Protein AF-A0A8I1S523-F1 (afdb_monomer_lite)

Structure (mmCIF, N/CA/C/O backbone):
data_AF-A0A8I1S523-F1
#
_entry.id   AF-A0A8I1S523-F1
#
loop_
_atom_site.group_PDB
_atom_site.id
_atom_site.type_symbol
_atom_site.label_atom_id
_atom_site.label_alt_id
_atom_site.label_comp_id
_atom_site.label_asym_id
_atom_site.label_entity_id
_atom_site.label_seq_id
_atom_site.pdbx_PDB_ins_code
_atom_site.Cartn_x
_atom_site.Cartn_y
_atom_site.Cartn_z
_atom_site.occupancy
_atom_site.B_iso_or_equiv
_atom_site.auth_seq_id
_atom_site.auth_comp_id
_atom_site.auth_asym_id
_atom_site.auth_atom_id
_atom_site.pdbx_PDB_model_num
ATOM 1 N N . MET A 1 1 ? -16.098 -56.657 -6.658 1.00 33.53 1 MET A N 1
ATOM 2 C CA . MET A 1 1 ? -16.480 -57.517 -7.799 1.00 33.53 1 MET A CA 1
ATOM 3 C C . MET A 1 1 ? -16.287 -56.641 -9.030 1.00 33.53 1 MET A C 1
ATOM 5 O O . MET A 1 1 ? -16.878 -55.574 -9.037 1.00 33.53 1 MET A O 1
ATOM 9 N N . ARG A 1 2 ? -15.252 -56.844 -9.864 1.00 24.36 2 ARG A N 1
ATOM 10 C CA . ARG A 1 2 ? -15.163 -57.887 -10.918 1.00 24.36 2 ARG A CA 1
ATOM 11 C C . ARG A 1 2 ? -16.427 -57.864 -11.792 1.00 24.36 2 ARG A C 1
ATOM 13 O O . ARG A 1 2 ? -17.504 -57.952 -11.222 1.00 24.36 2 ARG A O 1
ATOM 20 N N . ASP A 1 3 ? -16.409 -57.817 -13.113 1.00 24.70 3 ASP A N 1
ATOM 21 C CA . ASP A 1 3 ? -15.352 -57.826 -14.122 1.00 24.70 3 ASP A CA 1
ATOM 22 C C . ASP A 1 3 ? -16.044 -57.612 -15.490 1.00 24.70 3 ASP A C 1
ATOM 24 O O . ASP A 1 3 ? -17.231 -57.903 -15.626 1.00 24.70 3 ASP A O 1
ATOM 28 N N . GLU A 1 4 ? -15.247 -57.200 -16.475 1.00 25.44 4 GLU A N 1
ATOM 29 C CA . GLU A 1 4 ? -15.225 -57.716 -17.857 1.00 25.44 4 GLU A CA 1
ATOM 30 C C . GLU A 1 4 ? -16.136 -57.268 -19.032 1.00 25.44 4 GLU A C 1
ATOM 32 O O . GLU A 1 4 ? -17.361 -57.326 -19.017 1.00 25.44 4 GLU A O 1
ATOM 37 N N . HIS A 1 5 ? -15.380 -57.048 -20.132 1.00 27.41 5 HIS A N 1
ATOM 38 C CA . HIS A 1 5 ? -15.630 -57.187 -21.585 1.00 27.41 5 HIS A CA 1
ATOM 39 C C . HIS A 1 5 ? -16.092 -55.923 -22.339 1.00 27.41 5 HIS A C 1
ATOM 41 O O . HIS A 1 5 ? -17.220 -55.485 -22.178 1.00 27.41 5 HIS A O 1
ATOM 47 N N . ALA A 1 6 ? -15.290 -55.194 -23.136 1.00 27.53 6 ALA A N 1
ATOM 48 C CA . ALA A 1 6 ? -14.180 -55.443 -24.087 1.00 27.53 6 ALA A CA 1
ATOM 49 C C . ALA A 1 6 ? -14.579 -55.892 -25.515 1.00 27.53 6 ALA A C 1
ATOM 51 O O . ALA A 1 6 ? -15.323 -56.859 -25.662 1.00 27.53 6 ALA A O 1
ATOM 52 N N . ARG A 1 7 ? -13.889 -55.269 -26.508 1.00 27.50 7 ARG A N 1
ATOM 53 C CA . ARG A 1 7 ? -13.646 -55.618 -27.947 1.00 27.50 7 ARG A CA 1
ATOM 54 C C . ARG A 1 7 ? -14.545 -54.906 -28.980 1.00 27.50 7 ARG A C 1
ATOM 56 O O . ARG A 1 7 ? -15.735 -54.794 -28.742 1.00 27.50 7 ARG A O 1
ATOM 63 N N . HIS A 1 8 ? -14.107 -54.414 -30.152 1.00 27.17 8 HIS A N 1
ATOM 64 C CA . HIS A 1 8 ? -12.883 -54.430 -31.005 1.00 27.17 8 HIS A CA 1
ATOM 65 C C . HIS A 1 8 ? -12.990 -53.223 -31.989 1.00 27.17 8 HIS A C 1
ATOM 67 O O . HIS A 1 8 ? -14.089 -52.699 -32.124 1.00 27.17 8 HIS A O 1
ATOM 73 N N . GLY A 1 9 ? -12.007 -52.717 -32.753 1.00 23.97 9 GLY A N 1
ATOM 74 C CA . GLY A 1 9 ? -10.611 -53.029 -33.130 1.00 23.97 9 GLY A CA 1
ATOM 75 C C . GLY A 1 9 ? -10.079 -51.810 -33.939 1.00 23.97 9 GLY A C 1
ATOM 76 O O . GLY A 1 9 ? -10.888 -51.019 -34.410 1.00 23.97 9 GLY A O 1
ATOM 77 N N . ASP A 1 10 ? -8.806 -51.413 -33.983 1.00 26.56 10 ASP A N 1
ATOM 78 C CA . ASP A 1 10 ? -7.502 -52.044 -34.273 1.00 26.56 10 ASP A CA 1
ATOM 79 C C . ASP A 1 10 ? -7.025 -51.848 -35.733 1.00 26.56 10 ASP A C 1
ATOM 81 O O . ASP A 1 10 ? -7.823 -51.908 -36.665 1.00 26.56 10 ASP A O 1
ATOM 85 N N . SER A 1 11 ? -5.692 -51.725 -35.880 1.00 25.77 11 SER A N 1
ATOM 86 C CA . SER A 1 11 ? -4.826 -51.712 -37.085 1.00 25.77 11 SER A CA 1
ATOM 87 C C . SER A 1 11 ? -4.446 -50.320 -37.653 1.00 25.77 11 SER A C 1
ATOM 89 O O . SER A 1 11 ? -5.309 -49.596 -38.123 1.00 25.77 11 SER A O 1
ATOM 91 N N . ARG A 1 12 ? -3.172 -49.880 -37.740 1.00 26.53 12 ARG A N 1
ATOM 92 C CA . ARG A 1 12 ? -1.885 -50.611 -37.828 1.00 26.53 12 ARG A CA 1
ATOM 93 C C . ARG A 1 12 ? -0.682 -49.840 -37.252 1.00 26.53 12 ARG A C 1
ATOM 95 O O . ARG A 1 12 ? -0.505 -48.653 -37.501 1.00 26.53 12 ARG A O 1
ATOM 102 N N . ARG A 1 13 ? 0.185 -50.613 -36.588 1.00 27.06 13 ARG A N 1
ATOM 103 C CA . ARG A 1 13 ? 1.587 -50.376 -36.193 1.00 27.06 13 ARG A CA 1
ATOM 104 C C . ARG A 1 13 ? 2.537 -51.051 -37.196 1.00 27.06 13 ARG A C 1
ATOM 106 O O . ARG A 1 13 ? 2.191 -52.109 -37.714 1.00 27.06 13 ARG A O 1
ATOM 113 N N . ALA A 1 14 ? 3.762 -50.538 -37.314 1.00 26.78 14 ALA A N 1
ATOM 114 C CA . ALA A 1 14 ? 5.020 -51.294 -37.472 1.00 26.78 14 ALA A CA 1
ATOM 115 C C . ALA A 1 14 ? 6.183 -50.304 -37.236 1.00 26.78 14 ALA A C 1
ATOM 117 O O . ALA A 1 14 ? 6.111 -49.197 -37.748 1.00 26.78 14 ALA A O 1
ATOM 118 N N . GLY A 1 15 ? 7.255 -50.554 -36.483 1.00 23.33 15 GLY A N 1
ATOM 119 C CA . GLY A 1 15 ? 7.693 -51.683 -35.665 1.00 23.33 15 GLY A CA 1
ATOM 120 C C . GLY A 1 15 ? 8.972 -51.260 -34.911 1.00 23.33 15 GLY A C 1
ATOM 121 O O . GLY A 1 15 ? 9.754 -50.468 -35.426 1.00 23.33 15 GLY A O 1
ATOM 122 N N . LEU A 1 16 ? 9.150 -51.762 -33.686 1.00 27.48 16 LEU A N 1
ATOM 123 C CA . LEU A 1 16 ? 10.376 -51.668 -32.876 1.00 27.48 16 LEU A CA 1
ATOM 124 C C . LEU A 1 16 ? 11.101 -53.027 -32.894 1.00 27.48 16 LEU A C 1
ATOM 126 O O . LEU A 1 16 ? 10.457 -54.055 -33.120 1.00 27.48 16 LEU A O 1
ATOM 130 N N . PRO A 1 17 ? 12.385 -53.050 -32.516 1.00 28.94 17 PRO A N 1
ATOM 131 C CA . PRO A 1 17 ? 12.828 -53.879 -31.387 1.00 28.94 17 PRO A CA 1
ATOM 132 C C . PRO A 1 17 ? 13.585 -52.973 -30.386 1.00 28.94 17 PRO A C 1
ATOM 134 O O . PRO A 1 17 ? 14.296 -52.073 -30.802 1.00 28.94 17 PRO A O 1
ATOM 137 N N . GLY A 1 18 ? 13.433 -53.019 -29.061 1.00 26.42 18 GLY A N 1
ATOM 138 C CA . GLY A 1 18 ? 13.347 -54.154 -28.147 1.00 26.42 18 GLY A CA 1
ATOM 139 C C . GLY A 1 18 ? 14.647 -54.207 -27.323 1.00 26.42 18 GLY A C 1
ATOM 140 O O . GLY A 1 18 ? 15.614 -54.787 -27.802 1.00 26.42 18 GLY A O 1
ATOM 141 N N . GLY A 1 19 ? 14.676 -53.608 -26.120 1.00 24.31 19 GLY A N 1
ATOM 142 C CA . GLY A 1 19 ? 15.827 -53.660 -25.198 1.00 24.31 19 GLY A CA 1
ATOM 143 C C . GLY A 1 19 ? 15.635 -52.910 -23.863 1.00 24.31 19 GLY A C 1
ATOM 144 O O . GLY A 1 19 ? 15.727 -51.694 -23.838 1.00 24.31 19 GLY A O 1
ATOM 145 N N . ASP A 1 20 ? 15.331 -53.680 -22.809 1.00 26.20 20 ASP A N 1
ATOM 146 C CA . ASP A 1 20 ? 15.617 -53.565 -21.353 1.00 26.20 20 ASP A CA 1
ATOM 147 C C . ASP A 1 20 ? 15.604 -52.204 -20.584 1.00 26.20 20 ASP A C 1
ATOM 149 O O . ASP A 1 20 ? 16.419 -51.326 -20.866 1.00 26.20 20 ASP A O 1
ATOM 153 N N . PRO A 1 21 ? 14.784 -52.032 -19.515 1.00 33.03 21 PRO A N 1
ATOM 154 C CA . PRO A 1 21 ? 14.777 -50.844 -18.664 1.00 33.03 21 PRO A CA 1
ATOM 155 C C . PRO A 1 21 ? 15.590 -51.072 -17.379 1.00 33.03 21 PRO A C 1
ATOM 157 O O . PRO A 1 21 ? 15.011 -51.300 -16.320 1.00 33.03 21 PRO A O 1
ATOM 160 N N . SER A 1 22 ? 16.924 -51.034 -17.437 1.00 31.17 22 SER A N 1
ATOM 161 C CA . SER A 1 22 ? 17.786 -51.011 -16.236 1.00 31.17 22 SER A CA 1
ATOM 162 C C . SER A 1 22 ? 19.242 -50.684 -16.578 1.00 31.17 22 SER A C 1
ATOM 164 O O . SER A 1 22 ? 20.084 -51.576 -16.587 1.00 31.17 22 SER A O 1
ATOM 166 N N . ARG A 1 23 ? 19.536 -49.406 -16.844 1.00 32.28 23 ARG A N 1
ATOM 167 C CA . ARG A 1 23 ? 20.832 -48.713 -16.656 1.00 32.28 23 ARG A CA 1
ATOM 168 C C . ARG A 1 23 ? 20.860 -47.498 -17.570 1.00 32.28 23 ARG A C 1
ATOM 170 O O . ARG A 1 23 ? 20.794 -47.665 -18.774 1.00 32.28 23 ARG A O 1
ATOM 177 N N . GLU A 1 24 ? 20.974 -46.317 -16.978 1.00 27.73 24 GLU A N 1
ATOM 178 C CA . GLU A 1 24 ? 21.971 -45.290 -17.310 1.00 27.73 24 GLU A CA 1
ATOM 179 C C . GLU A 1 24 ? 21.554 -44.000 -16.604 1.00 27.73 24 GLU A C 1
ATOM 181 O O . GLU A 1 24 ? 20.544 -43.376 -16.920 1.00 27.73 24 GLU A O 1
ATOM 186 N N . GLY A 1 25 ? 22.313 -43.646 -15.564 1.00 28.66 25 GLY A N 1
ATOM 187 C CA . GLY A 1 25 ? 22.316 -42.280 -15.071 1.00 28.66 25 GLY A CA 1
ATOM 188 C C . GLY A 1 25 ? 22.833 -41.396 -16.195 1.00 28.66 25 GLY A C 1
ATOM 189 O O . GLY A 1 25 ? 23.903 -41.665 -16.737 1.00 28.66 25 GLY A O 1
ATOM 190 N N . LEU A 1 26 ? 22.052 -40.382 -16.558 1.00 28.20 26 LEU A N 1
ATOM 191 C CA . LEU A 1 26 ? 22.481 -39.364 -17.504 1.00 28.20 26 LEU A CA 1
ATOM 192 C C . LEU A 1 26 ? 23.732 -38.680 -16.931 1.00 28.20 26 LEU A C 1
ATOM 194 O O . LEU A 1 26 ? 23.694 -38.233 -15.777 1.00 28.20 26 LEU A O 1
ATOM 198 N N . PRO A 1 27 ? 24.850 -38.641 -17.671 1.00 29.77 27 PRO A N 1
ATOM 199 C CA . PRO A 1 27 ? 26.034 -37.957 -17.205 1.00 29.77 27 PRO A CA 1
ATOM 200 C C . PRO A 1 27 ? 25.755 -36.456 -17.168 1.00 29.77 27 PRO A C 1
ATOM 202 O O . PRO A 1 27 ? 25.164 -35.875 -18.076 1.00 29.77 27 PRO A O 1
ATOM 205 N N . ASN A 1 28 ? 26.200 -35.844 -16.078 1.00 34.12 28 ASN A N 1
ATOM 206 C CA . ASN A 1 28 ? 26.386 -34.412 -15.937 1.00 34.12 28 ASN A CA 1
ATOM 207 C C . ASN A 1 28 ? 27.515 -34.010 -16.910 1.00 34.12 28 ASN A C 1
ATOM 209 O O . ASN A 1 28 ? 28.673 -33.898 -16.510 1.00 34.12 28 ASN A O 1
ATOM 213 N N . GLU A 1 29 ? 27.215 -33.936 -18.209 1.00 28.98 29 GLU A N 1
ATOM 214 C CA . GLU A 1 29 ? 28.166 -33.494 -19.227 1.00 28.98 29 GLU A CA 1
ATOM 215 C C . GLU A 1 29 ? 28.292 -31.975 -19.152 1.00 28.98 29 GLU A C 1
ATOM 217 O O . GLU A 1 29 ? 27.567 -31.211 -19.784 1.00 28.98 29 GLU A O 1
ATOM 222 N N . VAL A 1 30 ? 29.262 -31.542 -18.350 1.00 33.62 30 VAL A N 1
ATOM 223 C CA . VAL A 1 30 ? 30.008 -30.321 -18.640 1.00 33.62 30 VAL A CA 1
ATOM 224 C C . VAL A 1 30 ? 30.645 -30.545 -20.011 1.00 33.62 30 VAL A C 1
ATOM 226 O O . VAL A 1 30 ? 31.591 -31.326 -20.129 1.00 33.62 30 VAL A O 1
ATOM 229 N N . LEU A 1 31 ? 30.076 -29.933 -21.052 1.00 31.92 31 LEU A N 1
ATOM 230 C CA . LEU A 1 31 ? 30.661 -29.961 -22.391 1.00 31.92 31 LEU A CA 1
ATOM 231 C C . LEU A 1 31 ? 32.095 -29.399 -22.319 1.00 31.92 31 LEU A C 1
ATOM 233 O O . LEU A 1 31 ? 32.321 -28.422 -21.598 1.00 31.92 31 LEU A O 1
ATOM 237 N N . PRO A 1 32 ? 33.079 -30.008 -23.007 1.00 29.28 32 PRO A N 1
ATOM 238 C CA . PRO A 1 32 ? 34.458 -29.543 -22.948 1.00 29.28 32 PRO A CA 1
ATOM 239 C C . PRO A 1 32 ? 34.577 -28.133 -23.538 1.00 29.28 32 PRO A C 1
ATOM 241 O O . PRO A 1 32 ? 33.887 -27.801 -24.499 1.00 29.28 32 PRO A O 1
ATOM 244 N N . ASN A 1 33 ? 35.498 -27.331 -22.994 1.00 39.09 33 ASN A N 1
ATOM 245 C CA . ASN A 1 33 ? 36.015 -26.133 -23.659 1.00 39.09 33 ASN A CA 1
ATOM 246 C C . ASN A 1 33 ? 36.677 -26.558 -24.980 1.00 39.09 33 ASN A C 1
ATOM 248 O O . ASN A 1 33 ? 37.846 -26.942 -24.993 1.00 39.09 33 ASN A O 1
ATOM 252 N N . GLU A 1 34 ? 35.925 -26.531 -26.075 1.00 43.00 34 GLU A N 1
ATOM 253 C CA . GLU A 1 34 ? 36.491 -26.533 -27.418 1.00 43.00 34 GLU A CA 1
ATOM 254 C C . GLU A 1 34 ? 36.761 -25.078 -27.815 1.00 43.00 34 GLU A C 1
ATOM 256 O O . GLU A 1 34 ? 35.860 -24.238 -27.763 1.00 43.00 34 GLU A O 1
ATOM 261 N N . ASP A 1 35 ? 38.012 -24.783 -28.179 1.00 45.78 35 ASP A N 1
ATOM 262 C CA . ASP A 1 35 ? 38.421 -23.523 -28.805 1.00 45.78 35 ASP A CA 1
ATOM 263 C C . ASP A 1 35 ? 37.742 -23.415 -30.180 1.00 45.78 35 ASP A C 1
ATOM 265 O O . ASP A 1 35 ? 38.308 -23.765 -31.219 1.00 45.78 35 ASP A O 1
ATOM 269 N N . LEU A 1 36 ? 36.481 -22.987 -30.176 1.00 49.88 36 LEU A N 1
ATOM 270 C CA . LEU A 1 36 ? 35.718 -22.689 -31.379 1.00 49.88 36 LEU A CA 1
ATOM 271 C C . LEU A 1 36 ? 36.289 -21.415 -32.035 1.00 49.88 36 LEU A C 1
ATOM 273 O O . LEU A 1 36 ? 36.585 -20.445 -31.330 1.00 49.88 36 LEU A O 1
ATOM 277 N N . PRO A 1 37 ? 36.445 -21.369 -33.372 1.00 57.19 37 PRO A N 1
ATOM 278 C CA . PRO A 1 37 ? 36.766 -20.136 -34.089 1.00 57.19 37 PRO A CA 1
ATOM 279 C C . PRO A 1 37 ? 35.791 -19.006 -33.716 1.00 57.19 37 PRO A C 1
ATOM 281 O O . PRO A 1 37 ? 34.621 -19.265 -33.449 1.00 57.19 37 PRO A O 1
ATOM 284 N N . GLY A 1 38 ? 36.230 -17.741 -33.751 1.00 59.00 38 GLY A N 1
ATOM 285 C CA . GLY A 1 38 ? 35.439 -16.600 -33.249 1.00 59.00 38 GLY A CA 1
ATOM 286 C C . GLY A 1 38 ? 34.010 -16.466 -33.812 1.00 59.00 38 GLY A C 1
ATOM 287 O O . GLY A 1 38 ? 33.121 -16.024 -33.093 1.00 59.00 38 GLY A O 1
ATOM 288 N N . GLN A 1 39 ? 33.756 -16.905 -35.052 1.00 61.78 39 GLN A N 1
ATOM 289 C CA . GLN A 1 39 ? 32.404 -16.932 -35.639 1.00 61.78 39 GLN A CA 1
ATOM 290 C C . GLN A 1 39 ? 31.517 -18.057 -35.077 1.00 61.78 39 GLN A C 1
ATOM 292 O O . GLN A 1 39 ? 30.326 -17.844 -34.861 1.00 61.78 39 GLN A O 1
ATOM 297 N N . ASP A 1 40 ? 32.093 -19.226 -34.786 1.00 71.94 40 ASP A N 1
ATOM 298 C CA . ASP A 1 40 ? 31.373 -20.353 -34.183 1.00 71.94 40 ASP A CA 1
ATOM 299 C C . ASP A 1 40 ? 31.078 -20.086 -32.697 1.00 71.94 40 ASP A C 1
ATOM 301 O O . ASP A 1 40 ? 30.041 -20.500 -32.180 1.00 71.94 40 ASP A O 1
ATOM 305 N N . LEU A 1 41 ? 31.956 -19.339 -32.014 1.00 75.75 41 LEU A N 1
ATOM 306 C CA . LEU A 1 41 ? 31.744 -18.910 -30.631 1.00 75.75 41 LEU A CA 1
ATOM 307 C C . LEU A 1 41 ? 30.622 -17.863 -30.512 1.00 75.75 41 LEU A C 1
ATOM 309 O O . LEU A 1 41 ? 29.814 -17.972 -29.591 1.00 75.75 41 LEU A O 1
ATOM 313 N N . ALA A 1 42 ? 30.541 -16.903 -31.443 1.00 80.00 42 ALA A N 1
ATOM 314 C CA . ALA A 1 42 ? 29.467 -15.904 -31.494 1.00 80.00 42 ALA A CA 1
ATOM 315 C C . ALA A 1 42 ? 28.096 -16.551 -31.734 1.00 80.00 42 ALA A C 1
ATOM 317 O O . ALA A 1 42 ? 27.201 -16.404 -30.907 1.00 80.00 42 ALA A O 1
ATOM 318 N N . ALA A 1 43 ? 27.971 -17.390 -32.767 1.00 85.31 43 ALA A N 1
ATOM 319 C CA . ALA A 1 43 ? 26.724 -18.104 -33.047 1.00 85.31 43 ALA A CA 1
ATOM 320 C C . ALA A 1 43 ? 26.275 -18.989 -31.870 1.00 85.31 43 ALA A C 1
ATOM 322 O O . ALA A 1 43 ? 25.085 -19.148 -31.599 1.00 85.31 43 ALA A O 1
ATOM 323 N N . ALA A 1 44 ? 27.232 -19.574 -31.147 1.00 83.88 44 ALA A N 1
ATOM 324 C CA . ALA A 1 44 ? 26.929 -20.391 -29.987 1.00 83.88 44 ALA A CA 1
ATOM 325 C C . ALA A 1 44 ? 26.628 -19.567 -28.717 1.00 83.88 44 ALA A C 1
ATOM 327 O O . ALA A 1 44 ? 26.008 -20.103 -27.798 1.00 83.88 44 ALA A O 1
ATOM 328 N N . ALA A 1 45 ? 27.056 -18.303 -28.642 1.00 87.06 45 ALA A N 1
ATOM 329 C CA . ALA A 1 45 ? 26.631 -17.354 -27.613 1.00 87.06 45 ALA A CA 1
ATOM 330 C C . ALA A 1 45 ? 25.184 -16.897 -27.865 1.00 87.06 45 ALA A C 1
ATOM 332 O O . ALA A 1 45 ? 24.366 -16.996 -26.949 1.00 87.06 45 ALA A O 1
ATOM 333 N N . ASP A 1 46 ? 24.855 -16.542 -29.112 1.00 87.81 46 ASP A N 1
ATOM 334 C CA . ASP A 1 46 ? 23.498 -16.172 -29.542 1.00 87.81 46 ASP A CA 1
ATOM 335 C C . ASP A 1 46 ? 22.507 -17.301 -29.240 1.00 87.81 46 ASP A C 1
ATOM 337 O O . ASP A 1 46 ? 21.516 -17.113 -28.536 1.00 87.81 46 ASP A O 1
ATOM 341 N N . ALA A 1 47 ? 22.836 -18.529 -29.657 1.00 89.19 47 ALA A N 1
ATOM 342 C CA . ALA A 1 47 ? 21.994 -19.694 -29.402 1.00 89.19 47 ALA A CA 1
ATOM 343 C C . ALA A 1 47 ? 21.782 -19.967 -27.901 1.00 89.19 47 ALA A C 1
ATOM 345 O O . ALA A 1 47 ? 20.718 -20.447 -27.502 1.00 89.19 47 ALA A O 1
ATOM 346 N N . ALA A 1 48 ? 22.780 -19.684 -27.056 1.00 89.31 48 ALA A N 1
ATOM 347 C CA . ALA A 1 48 ? 22.650 -19.832 -25.609 1.00 89.31 48 ALA A CA 1
ATOM 348 C C . ALA A 1 48 ? 21.739 -18.751 -25.004 1.00 89.31 48 ALA A C 1
ATOM 350 O O . ALA A 1 48 ? 20.922 -19.072 -24.137 1.00 89.31 48 ALA A O 1
ATOM 351 N N . ALA A 1 49 ? 21.847 -17.503 -25.473 1.00 89.31 49 ALA A N 1
ATOM 352 C CA . ALA A 1 49 ? 21.005 -16.390 -25.043 1.00 89.31 49 ALA A CA 1
ATOM 353 C C . ALA A 1 49 ? 19.539 -16.596 -25.455 1.00 89.31 49 ALA A C 1
ATOM 355 O O . ALA A 1 49 ? 18.653 -16.550 -24.598 1.00 89.31 49 ALA A O 1
ATOM 356 N N . ASP A 1 50 ? 19.293 -16.932 -26.723 1.00 90.88 50 ASP A N 1
ATOM 357 C CA . ASP A 1 50 ? 17.956 -17.224 -27.251 1.00 90.88 50 ASP A CA 1
ATOM 358 C C . ASP A 1 50 ? 17.307 -18.370 -26.479 1.00 90.88 50 ASP A C 1
ATOM 360 O O . ASP A 1 50 ? 16.166 -18.283 -26.018 1.00 90.88 50 ASP A O 1
ATOM 364 N N . ARG A 1 51 ? 18.070 -19.445 -26.250 1.00 93.06 51 ARG A N 1
ATOM 365 C CA . ARG A 1 51 ? 17.567 -20.592 -25.502 1.00 93.06 51 ARG A CA 1
ATOM 366 C C . ARG A 1 51 ? 17.245 -20.238 -24.053 1.00 93.06 51 ARG A C 1
ATOM 368 O O . ARG A 1 51 ? 16.273 -20.758 -23.505 1.00 93.06 51 ARG A O 1
ATOM 375 N N . ALA A 1 52 ? 18.051 -19.389 -23.422 1.00 92.31 52 ALA A N 1
ATOM 376 C CA . ALA A 1 52 ? 17.787 -18.916 -22.071 1.00 92.31 52 ALA A CA 1
ATOM 377 C C . ALA A 1 52 ? 16.494 -18.095 -22.005 1.00 92.31 52 ALA A C 1
ATOM 379 O O . ALA A 1 52 ? 15.690 -18.327 -21.101 1.00 92.31 52 ALA A O 1
ATOM 380 N N . ALA A 1 53 ? 16.261 -17.208 -22.976 1.00 90.50 53 ALA A N 1
ATOM 381 C CA . ALA A 1 53 ? 15.030 -16.428 -23.082 1.00 90.50 53 ALA A CA 1
ATOM 382 C C . ALA A 1 53 ? 13.798 -17.332 -23.271 1.00 90.50 53 ALA A C 1
ATOM 384 O O . ALA A 1 53 ? 12.846 -17.246 -22.499 1.00 90.50 53 ALA A O 1
ATOM 385 N N . GLU A 1 54 ? 13.854 -18.298 -24.195 1.00 92.88 54 GLU A N 1
ATOM 386 C CA . GLU A 1 54 ? 12.767 -19.270 -24.390 1.00 92.88 54 GLU A CA 1
ATOM 387 C C . GLU A 1 54 ? 12.461 -20.075 -23.119 1.00 92.88 54 GLU A C 1
ATOM 389 O O . GLU A 1 54 ? 11.303 -20.357 -22.801 1.00 92.88 54 GLU A O 1
ATOM 394 N N . LEU A 1 55 ? 13.503 -20.497 -22.393 1.00 92.38 55 LEU A N 1
ATOM 395 C CA . LEU A 1 55 ? 13.355 -21.241 -21.143 1.00 92.38 55 LEU A CA 1
ATOM 396 C C . LEU A 1 55 ? 12.758 -20.369 -20.034 1.00 92.38 55 LEU A C 1
ATOM 398 O O . LEU A 1 55 ? 11.987 -20.884 -19.217 1.00 92.38 55 LEU A O 1
ATOM 402 N N . ALA A 1 56 ? 13.092 -19.078 -20.007 1.00 88.75 56 ALA A N 1
ATOM 403 C CA . ALA A 1 56 ? 12.514 -18.112 -19.083 1.00 88.75 56 ALA A CA 1
ATOM 404 C C . ALA A 1 56 ? 11.006 -17.959 -19.328 1.00 88.75 56 ALA A C 1
ATOM 406 O O . ALA A 1 56 ? 10.229 -18.070 -18.377 1.00 88.75 56 ALA A O 1
ATOM 407 N N . ASP A 1 57 ? 10.592 -17.836 -20.592 1.00 89.50 57 ASP A N 1
ATOM 408 C CA . ASP A 1 57 ? 9.186 -17.682 -20.993 1.00 89.50 57 ASP A CA 1
ATOM 409 C C . ASP A 1 57 ? 8.309 -18.871 -20.576 1.00 89.50 57 ASP A C 1
ATOM 411 O O . ASP A 1 57 ? 7.146 -18.704 -20.205 1.00 89.50 57 ASP A O 1
ATOM 415 N N . VAL A 1 58 ? 8.864 -20.088 -20.581 1.00 92.69 58 VAL A N 1
ATOM 416 C CA . VAL A 1 58 ? 8.156 -21.300 -20.123 1.00 92.69 58 VAL A CA 1
ATOM 417 C C . VAL A 1 58 ? 8.341 -21.590 -18.625 1.00 92.69 58 VAL A C 1
ATOM 419 O O . VAL A 1 58 ? 7.955 -22.661 -18.153 1.00 92.69 58 VAL A O 1
ATOM 422 N N . GLY A 1 59 ? 8.934 -20.664 -17.864 1.00 88.19 59 GLY A N 1
ATOM 423 C CA . GLY A 1 59 ? 9.091 -20.757 -16.409 1.00 88.19 59 GLY A CA 1
ATOM 424 C C . GLY A 1 59 ? 10.174 -21.732 -15.933 1.00 88.19 59 GLY A C 1
ATOM 425 O O . GLY A 1 59 ? 10.183 -22.131 -14.768 1.00 88.19 59 GLY A O 1
ATOM 426 N N . ARG A 1 60 ? 11.107 -22.139 -16.802 1.00 92.88 60 ARG A N 1
ATOM 427 C CA . ARG A 1 60 ? 12.234 -23.028 -16.459 1.00 92.88 60 ARG A CA 1
ATOM 428 C C . ARG A 1 60 ? 13.432 -22.220 -15.955 1.00 92.88 60 ARG A C 1
ATOM 430 O O . ARG A 1 60 ? 14.531 -22.312 -16.498 1.00 92.88 60 ARG A O 1
ATOM 437 N N . THR A 1 61 ? 13.225 -21.453 -14.883 1.00 90.56 61 THR A N 1
ATOM 438 C CA . THR A 1 61 ? 14.164 -20.436 -14.370 1.00 90.56 61 THR A CA 1
ATOM 439 C C . THR A 1 61 ? 15.579 -20.962 -14.121 1.00 90.56 61 THR A C 1
ATOM 441 O O . THR A 1 61 ? 16.540 -20.286 -14.462 1.00 90.56 61 THR A O 1
ATOM 444 N N . ALA A 1 62 ? 15.740 -22.171 -13.573 1.00 91.50 62 ALA A N 1
ATOM 445 C CA . ALA A 1 62 ? 17.068 -22.725 -13.285 1.00 91.50 62 ALA A CA 1
ATOM 446 C C . ALA A 1 62 ? 17.884 -23.021 -14.558 1.00 91.50 62 ALA A C 1
ATOM 448 O O . ALA A 1 62 ? 19.088 -22.777 -14.599 1.00 91.50 62 ALA A O 1
ATOM 449 N N . GLU A 1 63 ? 17.229 -23.529 -15.603 1.00 93.56 63 GLU A N 1
ATOM 450 C CA . GLU A 1 63 ? 17.881 -23.842 -16.879 1.00 93.56 63 GLU A CA 1
ATOM 451 C C . GLU A 1 63 ? 18.108 -22.581 -17.709 1.00 93.56 63 GLU A C 1
ATOM 453 O O . GLU A 1 63 ? 19.170 -22.429 -18.307 1.00 93.56 63 GLU A O 1
ATOM 458 N N . ALA A 1 64 ? 17.149 -21.651 -17.679 1.00 95.44 64 ALA A N 1
ATOM 459 C CA . ALA A 1 64 ? 17.312 -20.320 -18.246 1.00 95.44 64 ALA A CA 1
ATOM 460 C C . ALA A 1 64 ? 18.521 -19.607 -17.627 1.00 95.44 64 ALA A C 1
ATOM 462 O O . ALA A 1 64 ? 19.370 -19.087 -18.344 1.00 95.44 64 ALA A O 1
ATOM 463 N N . LEU A 1 65 ? 18.654 -19.653 -16.297 1.00 95.38 65 LEU A N 1
ATOM 464 C CA . LEU A 1 65 ? 19.768 -19.042 -15.576 1.00 95.38 65 LEU A CA 1
ATOM 465 C C . LEU A 1 65 ? 21.120 -19.651 -15.971 1.00 95.38 65 LEU A C 1
ATOM 467 O O . LEU A 1 65 ? 22.091 -18.917 -16.156 1.00 95.38 65 LEU A O 1
ATOM 471 N N . ALA A 1 66 ? 21.190 -20.975 -16.131 1.00 94.25 66 ALA A N 1
ATOM 472 C CA . ALA A 1 66 ? 22.397 -21.643 -16.613 1.00 94.25 66 ALA A CA 1
ATOM 473 C C . ALA A 1 66 ? 22.754 -21.205 -18.045 1.00 94.25 66 ALA A C 1
ATOM 475 O O . ALA A 1 66 ? 23.908 -20.866 -18.306 1.00 94.25 66 ALA A O 1
ATOM 476 N N . GLY A 1 67 ? 21.764 -21.146 -18.943 1.00 94.69 67 GLY A N 1
ATOM 477 C CA . GLY A 1 67 ? 21.946 -20.678 -20.320 1.00 94.69 67 GLY A CA 1
ATOM 478 C C . GLY A 1 67 ? 22.415 -19.223 -20.397 1.00 94.69 67 GLY A C 1
ATOM 479 O O . GLY A 1 67 ? 23.399 -18.937 -21.071 1.00 94.69 67 GLY A O 1
ATOM 480 N N . ALA A 1 68 ? 21.785 -18.320 -19.640 1.00 96.06 68 ALA A N 1
ATOM 481 C CA . ALA A 1 68 ? 22.160 -16.907 -19.595 1.00 96.06 68 ALA A CA 1
ATOM 482 C C . ALA A 1 68 ? 23.566 -16.702 -19.010 1.00 96.06 68 ALA A C 1
ATOM 484 O O . ALA A 1 68 ? 24.334 -15.884 -19.510 1.00 96.06 68 ALA A O 1
ATOM 485 N N . THR A 1 69 ? 23.940 -17.481 -17.988 1.00 97.00 69 THR A N 1
ATOM 486 C CA . THR A 1 69 ? 25.299 -17.446 -17.419 1.00 97.00 69 THR A CA 1
ATOM 487 C C . THR A 1 69 ? 26.343 -17.856 -18.460 1.00 97.00 69 THR A C 1
ATOM 489 O O . THR A 1 69 ? 27.388 -17.214 -18.575 1.00 97.00 69 THR A O 1
ATOM 492 N N . GLU A 1 70 ? 26.062 -18.904 -19.238 1.00 95.38 70 GLU A N 1
ATOM 493 C CA . GLU A 1 70 ? 26.959 -19.364 -20.299 1.00 95.38 70 GLU A CA 1
ATOM 494 C C . GLU A 1 70 ? 27.039 -18.362 -21.458 1.00 95.38 70 GLU A C 1
ATOM 496 O O . GLU A 1 70 ? 28.136 -18.092 -21.947 1.00 95.38 70 GLU A O 1
ATOM 501 N N . ALA A 1 71 ? 25.917 -17.755 -21.853 1.00 95.00 71 ALA A N 1
ATOM 502 C CA . ALA A 1 71 ? 25.897 -16.694 -22.858 1.00 95.00 71 ALA A CA 1
ATOM 503 C C . ALA A 1 71 ? 26.768 -15.501 -22.429 1.00 95.00 71 ALA A C 1
ATOM 505 O O . ALA A 1 71 ? 27.664 -15.099 -23.168 1.00 95.00 71 ALA A O 1
ATOM 506 N N . VAL A 1 72 ? 26.592 -14.998 -21.198 1.00 97.12 72 VAL A N 1
ATOM 507 C CA . VAL A 1 72 ? 27.418 -13.909 -20.640 1.00 97.12 72 VAL A CA 1
ATOM 508 C C . VAL A 1 72 ? 28.899 -14.281 -20.629 1.00 97.12 72 VAL A C 1
ATOM 510 O O . VAL A 1 72 ? 29.742 -13.452 -20.971 1.00 97.12 72 VAL A O 1
ATOM 513 N N . ARG A 1 73 ? 29.245 -15.523 -20.268 1.00 95.94 73 ARG A N 1
ATOM 514 C CA . ARG A 1 73 ? 30.637 -15.990 -20.299 1.00 95.94 73 ARG A CA 1
ATOM 515 C C . ARG A 1 73 ? 31.217 -15.915 -21.716 1.00 95.94 73 ARG A C 1
ATOM 517 O O . ARG A 1 73 ? 32.291 -15.350 -21.890 1.00 95.94 73 ARG A O 1
ATOM 524 N N . ARG A 1 74 ? 30.500 -16.436 -22.716 1.00 93.12 74 ARG A N 1
ATOM 525 C CA . ARG A 1 74 ? 30.950 -16.449 -24.118 1.00 93.12 74 ARG A CA 1
ATOM 526 C C . ARG A 1 74 ? 31.052 -15.050 -24.712 1.00 93.12 74 ARG A C 1
ATOM 528 O O . ARG A 1 74 ? 32.065 -14.735 -25.328 1.00 93.12 74 ARG A O 1
ATOM 535 N N . TYR A 1 75 ? 30.061 -14.189 -24.483 1.00 93.75 75 TYR A N 1
ATOM 536 C CA . TYR A 1 75 ? 30.132 -12.800 -24.937 1.00 93.75 75 TYR A CA 1
ATOM 537 C C . TYR A 1 75 ? 31.247 -12.019 -24.250 1.00 93.75 75 TYR A C 1
ATOM 539 O O . TYR A 1 75 ? 31.855 -11.163 -24.880 1.00 93.75 75 TYR A O 1
ATOM 547 N N . ARG A 1 76 ? 31.578 -12.327 -22.990 1.00 94.12 76 ARG A N 1
ATOM 548 C CA . ARG A 1 76 ? 32.727 -11.716 -22.311 1.00 94.12 76 ARG A CA 1
ATOM 549 C C . ARG A 1 76 ? 34.052 -12.135 -22.952 1.00 94.12 76 ARG A C 1
ATOM 551 O O . ARG A 1 76 ? 34.914 -11.281 -23.150 1.00 94.12 76 ARG A O 1
ATOM 558 N N . ASP A 1 77 ? 34.194 -13.409 -23.315 1.00 91.12 77 ASP A N 1
ATOM 559 C CA . ASP A 1 77 ? 35.370 -13.903 -24.043 1.00 91.12 77 ASP A CA 1
ATOM 560 C C . ASP A 1 77 ? 35.494 -13.212 -25.419 1.00 91.12 77 ASP A C 1
ATOM 562 O O . ASP A 1 77 ? 36.568 -12.731 -25.786 1.00 91.12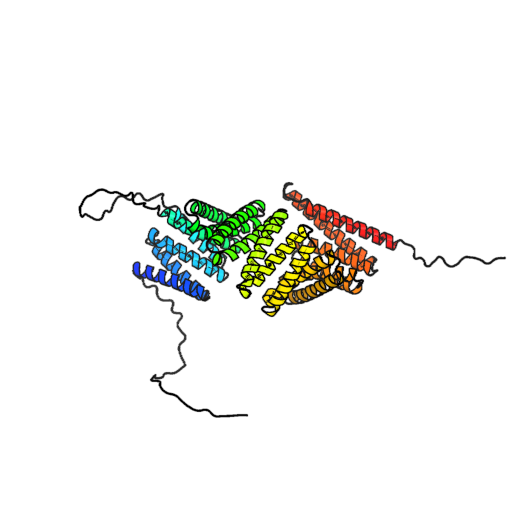 77 ASP A O 1
ATOM 566 N N . LEU A 1 78 ? 34.377 -13.074 -26.144 1.00 89.44 78 LEU A N 1
ATOM 567 C CA . LEU A 1 78 ? 34.308 -12.381 -27.437 1.00 89.44 78 LEU A CA 1
ATOM 568 C C . LEU A 1 78 ? 34.603 -10.878 -27.324 1.00 89.44 78 LEU A C 1
ATOM 570 O O . LEU A 1 78 ? 35.418 -10.356 -28.087 1.00 89.44 78 LEU A O 1
ATOM 574 N N . ALA A 1 79 ? 34.024 -10.185 -26.342 1.00 87.00 79 ALA A N 1
ATOM 575 C CA . ALA A 1 79 ? 34.263 -8.764 -26.089 1.00 87.00 79 ALA A CA 1
ATOM 576 C C . ALA A 1 79 ? 35.715 -8.476 -25.672 1.00 87.00 79 ALA A C 1
ATOM 578 O O . ALA A 1 79 ? 36.224 -7.384 -25.919 1.00 87.00 79 ALA A O 1
ATOM 579 N N . GLY A 1 80 ? 36.418 -9.460 -25.096 1.00 86.19 80 GLY A N 1
ATOM 580 C CA . GLY A 1 80 ? 37.861 -9.378 -24.865 1.00 86.19 80 GLY A CA 1
ATOM 581 C C . GLY A 1 80 ? 38.686 -9.319 -26.158 1.00 86.19 80 GLY A C 1
ATOM 582 O O . GLY A 1 80 ? 39.791 -8.776 -26.148 1.00 86.19 80 GLY A O 1
ATOM 583 N N . SER A 1 81 ? 38.154 -9.851 -27.265 1.00 84.25 81 SER A N 1
ATOM 584 C CA . SER A 1 81 ? 38.791 -9.824 -28.588 1.00 84.25 81 SER A CA 1
ATOM 585 C C . SER A 1 81 ? 38.366 -8.624 -29.441 1.00 84.25 81 SER A C 1
ATOM 587 O O . SER A 1 81 ? 39.224 -7.996 -30.061 1.00 84.25 81 SER A O 1
ATOM 589 N N . ASP A 1 82 ? 37.078 -8.268 -29.426 1.00 81.69 82 ASP A N 1
ATOM 590 C CA . ASP A 1 82 ? 36.535 -7.090 -30.106 1.00 81.69 82 ASP A CA 1
ATOM 591 C C . ASP A 1 82 ? 35.378 -6.479 -29.301 1.00 81.69 82 ASP A C 1
ATOM 593 O O . ASP A 1 82 ? 34.202 -6.818 -29.459 1.00 81.69 82 ASP A O 1
ATOM 597 N N . ALA A 1 83 ? 35.723 -5.560 -28.399 1.00 82.44 83 ALA A N 1
ATOM 598 C CA . ALA A 1 83 ? 34.756 -4.930 -27.508 1.00 82.44 83 ALA A CA 1
ATOM 599 C C . ALA A 1 83 ? 33.689 -4.121 -28.260 1.00 82.44 83 ALA A C 1
ATOM 601 O O . ALA A 1 83 ? 32.563 -4.028 -27.784 1.00 82.44 83 ALA A O 1
ATOM 602 N N . ARG A 1 84 ? 34.010 -3.540 -29.426 1.00 76.50 84 ARG A N 1
ATOM 603 C CA . ARG A 1 84 ? 33.050 -2.704 -30.168 1.00 76.50 84 ARG A CA 1
ATOM 604 C C . ARG A 1 84 ? 31.912 -3.531 -30.746 1.00 76.50 84 ARG A C 1
ATOM 606 O O . ARG A 1 84 ? 30.780 -3.062 -30.755 1.00 76.50 84 ARG A O 1
ATOM 613 N N . VAL A 1 85 ? 32.217 -4.742 -31.203 1.00 83.62 85 VAL A N 1
ATOM 614 C CA . VAL A 1 85 ? 31.232 -5.626 -31.831 1.00 83.62 85 VAL A CA 1
ATOM 615 C C . VAL A 1 85 ? 30.353 -6.310 -30.786 1.00 83.62 85 VAL A C 1
ATOM 617 O O . VAL A 1 85 ? 29.141 -6.322 -30.944 1.00 83.62 85 VAL A O 1
ATOM 620 N N . PHE A 1 86 ? 30.939 -6.833 -29.703 1.00 88.44 86 PHE A N 1
ATOM 621 C CA . PHE A 1 86 ? 30.224 -7.744 -28.794 1.00 88.44 86 PHE A CA 1
ATOM 622 C C . PHE A 1 86 ? 29.764 -7.123 -27.467 1.00 88.44 86 PHE A C 1
ATOM 624 O O . PHE A 1 86 ? 29.044 -7.771 -26.708 1.00 88.44 86 PHE A O 1
ATOM 631 N N . ALA A 1 87 ? 30.150 -5.881 -27.148 1.00 89.88 87 ALA A N 1
ATOM 632 C CA . ALA A 1 87 ? 29.653 -5.208 -25.943 1.00 89.88 87 ALA A CA 1
ATOM 633 C C . ALA A 1 87 ? 28.118 -5.042 -25.903 1.00 89.88 87 ALA A C 1
ATOM 635 O O . ALA A 1 87 ? 27.561 -5.220 -24.816 1.00 89.88 87 ALA A O 1
ATOM 636 N N . PRO A 1 88 ? 27.407 -4.747 -27.016 1.00 90.56 88 PRO A N 1
ATOM 637 C CA . PRO A 1 88 ? 25.943 -4.678 -27.011 1.00 90.56 88 PRO A CA 1
ATOM 638 C C . PRO A 1 88 ? 25.273 -6.004 -26.629 1.00 90.56 88 PRO A C 1
ATOM 640 O O . PRO A 1 88 ? 24.345 -6.022 -25.814 1.00 90.56 88 PRO A O 1
ATOM 643 N N . ASP A 1 89 ? 25.772 -7.115 -27.172 1.00 92.12 89 ASP A N 1
ATOM 644 C CA . ASP A 1 89 ? 25.230 -8.450 -26.908 1.00 92.12 89 ASP A CA 1
ATOM 645 C C . ASP A 1 89 ? 25.558 -8.905 -25.484 1.00 92.12 89 ASP A C 1
ATOM 647 O O . ASP A 1 89 ? 24.689 -9.410 -24.771 1.00 92.12 89 ASP A O 1
ATOM 651 N N . LEU A 1 90 ? 26.778 -8.620 -25.008 1.00 95.69 90 LEU A N 1
ATOM 652 C CA . LEU A 1 90 ? 27.160 -8.838 -23.613 1.00 95.69 90 LEU A CA 1
ATOM 653 C C . LEU A 1 90 ? 26.242 -8.069 -22.654 1.00 95.69 90 LEU A C 1
ATOM 655 O O . LEU A 1 90 ? 25.755 -8.639 -21.678 1.00 95.69 90 LEU A O 1
ATOM 659 N N . ALA A 1 91 ? 25.990 -6.786 -22.924 1.00 95.25 91 ALA A N 1
ATOM 660 C CA . ALA A 1 91 ? 25.134 -5.950 -22.088 1.00 95.25 91 ALA A CA 1
ATOM 661 C C . ALA A 1 91 ? 23.680 -6.454 -22.072 1.00 95.25 91 ALA A C 1
ATOM 663 O O . ALA A 1 91 ? 23.051 -6.498 -21.012 1.00 95.25 91 ALA A O 1
ATOM 664 N N . SER A 1 92 ? 23.168 -6.904 -23.220 1.00 94.19 92 SER A N 1
ATOM 665 C CA . SER A 1 92 ? 21.832 -7.504 -23.333 1.00 94.19 92 SER A CA 1
ATOM 666 C C . SER A 1 92 ? 21.734 -8.831 -22.569 1.00 94.19 92 SER A C 1
ATOM 668 O O . SER A 1 92 ? 20.795 -9.034 -21.794 1.00 94.19 92 SER A O 1
ATOM 670 N N . ALA A 1 93 ? 22.739 -9.703 -22.699 1.00 96.06 93 ALA A N 1
ATOM 671 C CA . ALA A 1 93 ? 22.816 -10.968 -21.971 1.00 96.06 93 ALA A CA 1
ATOM 672 C C . ALA A 1 93 ? 22.922 -10.762 -20.448 1.00 96.06 93 ALA A C 1
ATOM 674 O O . ALA A 1 93 ? 22.306 -11.501 -19.678 1.00 96.06 93 ALA A O 1
ATOM 675 N N . LEU A 1 94 ? 23.652 -9.734 -20.000 1.00 98.19 94 LEU A N 1
ATOM 676 C CA . LEU A 1 94 ? 23.729 -9.339 -18.590 1.00 98.19 94 LEU A CA 1
ATOM 677 C C . LEU A 1 94 ? 22.380 -8.848 -18.048 1.00 98.19 94 LEU A C 1
ATOM 679 O O . LEU A 1 94 ? 22.042 -9.162 -16.907 1.00 98.19 94 LEU A O 1
ATOM 683 N N . GLY A 1 95 ? 21.592 -8.130 -18.855 1.00 96.38 95 GLY A N 1
ATOM 684 C CA . GLY A 1 95 ? 20.227 -7.729 -18.500 1.00 96.38 95 GLY A CA 1
ATOM 685 C C . GLY A 1 95 ? 19.307 -8.932 -18.268 1.00 96.38 95 GLY A C 1
ATOM 686 O O . GLY A 1 95 ? 18.688 -9.038 -17.209 1.00 96.38 95 GLY A O 1
ATOM 687 N N . LEU A 1 96 ? 19.294 -9.890 -19.203 1.00 95.25 96 LEU A N 1
ATOM 688 C CA . LEU A 1 96 ? 18.544 -11.144 -19.049 1.00 95.25 96 LEU A CA 1
ATOM 689 C C . LEU A 1 96 ? 19.007 -11.936 -17.815 1.00 95.25 96 LEU A C 1
ATOM 691 O O . LEU A 1 96 ? 18.190 -12.453 -17.050 1.00 95.25 96 LEU A O 1
ATOM 695 N N . LEU A 1 97 ? 20.323 -12.016 -17.597 1.00 97.94 97 LEU A N 1
ATOM 696 C CA . LEU A 1 97 ? 20.896 -12.677 -16.428 1.00 97.94 97 LEU A CA 1
ATOM 697 C C . LEU A 1 97 ? 20.443 -12.008 -15.121 1.00 97.94 97 LEU A C 1
ATOM 699 O O . LEU A 1 97 ? 20.105 -12.715 -14.174 1.00 97.94 97 LEU A O 1
ATOM 703 N N . ALA A 1 98 ? 20.400 -10.674 -15.065 1.00 97.69 98 ALA A N 1
ATOM 704 C CA . ALA A 1 98 ? 19.939 -9.938 -13.890 1.00 97.69 98 ALA A CA 1
ATOM 705 C C . ALA A 1 98 ? 18.485 -10.282 -13.527 1.00 97.69 98 ALA A C 1
ATOM 707 O O . ALA A 1 98 ? 18.192 -10.572 -12.364 1.00 97.69 98 ALA A O 1
ATOM 708 N N . ASP A 1 99 ? 17.588 -10.327 -14.513 1.00 94.75 99 ASP A N 1
ATOM 709 C CA . ASP A 1 99 ? 16.180 -10.678 -14.291 1.00 94.75 99 ASP A CA 1
ATOM 710 C C . ASP A 1 99 ? 16.013 -12.126 -13.808 1.00 94.75 99 ASP A C 1
ATOM 712 O O . ASP A 1 99 ? 15.247 -12.399 -12.878 1.00 94.75 99 ASP A O 1
ATOM 716 N N . LEU A 1 100 ? 16.788 -13.058 -14.369 1.00 96.12 100 LEU A N 1
ATOM 717 C CA . LEU A 1 100 ? 16.783 -14.463 -13.955 1.00 96.12 100 LEU A CA 1
ATOM 718 C C . LEU A 1 100 ? 17.387 -14.680 -12.562 1.00 96.12 100 LEU A C 1
ATOM 720 O O . LEU A 1 100 ? 16.883 -15.504 -11.796 1.00 96.12 100 LEU A O 1
ATOM 724 N N . LEU A 1 101 ? 18.446 -13.945 -12.209 1.00 96.88 101 LEU A N 1
ATOM 725 C CA . LEU A 1 101 ? 19.039 -13.973 -10.871 1.00 96.88 101 LEU A CA 1
ATOM 726 C C . LEU A 1 101 ? 18.043 -13.476 -9.821 1.00 96.88 101 LEU A C 1
ATOM 728 O O . LEU A 1 101 ? 17.892 -14.122 -8.784 1.00 96.88 101 LEU A O 1
ATOM 732 N N . HIS A 1 102 ? 17.316 -12.394 -10.108 1.00 95.00 102 HIS A N 1
ATOM 733 C CA . HIS A 1 102 ? 16.244 -11.915 -9.238 1.00 95.00 102 HIS A CA 1
ATOM 734 C C . HIS A 1 102 ? 15.119 -12.945 -9.089 1.00 95.00 102 HIS A C 1
ATOM 736 O O . HIS A 1 102 ? 14.721 -13.268 -7.973 1.00 95.00 102 HIS A O 1
ATOM 742 N N . ALA A 1 103 ? 14.653 -13.536 -10.195 1.00 92.56 103 ALA A N 1
ATOM 743 C CA . ALA A 1 103 ? 13.639 -14.591 -10.151 1.00 92.56 103 ALA A CA 1
ATOM 744 C C . ALA A 1 103 ? 14.086 -15.815 -9.322 1.00 92.56 103 ALA A C 1
ATOM 746 O O . ALA A 1 103 ? 13.253 -16.529 -8.763 1.00 92.56 103 ALA A O 1
ATOM 747 N N . ALA A 1 104 ? 15.398 -16.047 -9.212 1.00 93.00 104 ALA A N 1
ATOM 748 C CA . ALA A 1 104 ? 16.004 -17.077 -8.370 1.00 93.00 104 ALA A CA 1
ATOM 749 C C . ALA A 1 104 ? 16.316 -16.620 -6.924 1.00 93.00 104 ALA A C 1
ATOM 751 O O . ALA A 1 104 ? 16.887 -17.399 -6.158 1.00 93.00 104 ALA A O 1
ATOM 752 N N . GLY A 1 105 ? 15.971 -15.384 -6.538 1.00 93.25 105 GLY A N 1
ATOM 753 C CA . GLY A 1 105 ? 16.222 -14.811 -5.209 1.00 93.25 105 GLY A CA 1
ATOM 754 C C . GLY A 1 105 ? 17.682 -14.421 -4.942 1.00 93.25 105 GLY A C 1
ATOM 755 O O . GLY A 1 105 ? 18.101 -14.341 -3.787 1.00 93.25 105 GLY A O 1
ATOM 756 N N . ARG A 1 106 ? 18.488 -14.224 -5.993 1.00 96.50 106 ARG A N 1
ATOM 757 C CA . ARG A 1 106 ? 19.914 -13.847 -5.927 1.00 96.50 106 ARG A CA 1
ATOM 758 C C . ARG A 1 106 ? 20.092 -12.348 -6.193 1.00 96.50 106 ARG A C 1
ATOM 760 O O . ARG A 1 106 ? 20.828 -11.948 -7.092 1.00 96.50 106 ARG A O 1
ATOM 767 N N . ASP A 1 107 ? 19.416 -11.515 -5.404 1.00 95.25 107 ASP A N 1
ATOM 768 C CA . ASP A 1 107 ? 19.239 -10.080 -5.690 1.00 95.25 107 ASP A CA 1
ATOM 769 C C . ASP A 1 107 ? 20.540 -9.264 -5.727 1.00 95.25 107 ASP A C 1
ATOM 771 O O . ASP A 1 107 ? 20.674 -8.349 -6.538 1.00 95.25 107 ASP A O 1
ATOM 775 N N . ALA A 1 108 ? 21.535 -9.613 -4.905 1.00 96.88 108 ALA A N 1
ATOM 776 C CA . ALA A 1 108 ? 22.843 -8.952 -4.932 1.00 96.88 108 ALA A CA 1
ATOM 777 C C . ALA A 1 108 ? 23.569 -9.167 -6.269 1.00 96.88 108 ALA A C 1
ATOM 779 O O . ALA A 1 108 ? 24.060 -8.218 -6.874 1.00 96.88 108 ALA A O 1
ATOM 780 N N . GLU A 1 109 ? 23.571 -10.404 -6.765 1.00 97.75 109 GLU A N 1
ATOM 781 C CA . GLU A 1 109 ? 24.191 -10.745 -8.047 1.00 97.75 109 GLU A CA 1
ATOM 782 C C . GLU A 1 109 ? 23.395 -10.160 -9.216 1.00 97.75 109 GLU A C 1
ATOM 784 O O . GLU A 1 109 ? 23.976 -9.710 -10.202 1.00 97.75 109 GLU A O 1
ATOM 789 N N . ALA A 1 110 ? 22.065 -10.107 -9.086 1.00 97.81 110 ALA A N 1
ATOM 790 C CA . ALA A 1 110 ? 21.197 -9.442 -10.048 1.00 97.81 110 ALA A CA 1
ATOM 791 C C . ALA A 1 110 ? 21.532 -7.945 -10.173 1.00 97.81 110 ALA A C 1
ATOM 793 O O . ALA A 1 110 ? 21.633 -7.420 -11.281 1.00 97.81 110 ALA A O 1
ATOM 794 N N . ALA A 1 111 ? 21.751 -7.259 -9.046 1.00 97.75 111 ALA A N 1
ATOM 795 C CA . ALA A 1 111 ? 22.153 -5.856 -9.033 1.00 97.75 111 ALA A CA 1
ATOM 796 C C . ALA A 1 111 ? 23.544 -5.635 -9.649 1.00 97.75 111 ALA A C 1
ATOM 798 O O . ALA A 1 111 ? 23.756 -4.624 -10.321 1.00 97.75 111 ALA A O 1
ATOM 799 N N . ASP A 1 112 ? 24.479 -6.567 -9.458 1.00 98.00 112 ASP A N 1
ATOM 800 C CA . ASP A 1 112 ? 25.809 -6.500 -10.070 1.00 98.00 112 ASP A CA 1
ATOM 801 C C . ASP A 1 112 ? 25.751 -6.677 -11.592 1.00 98.00 112 ASP A C 1
ATOM 803 O O . ASP A 1 112 ? 26.308 -5.847 -12.315 1.00 98.00 112 ASP A O 1
ATOM 807 N N . ALA A 1 113 ? 25.008 -7.674 -12.083 1.00 98.06 113 ALA A N 1
ATOM 808 C CA . ALA A 1 113 ? 24.807 -7.895 -13.516 1.00 98.06 113 ALA A CA 1
ATOM 809 C C . ALA A 1 113 ? 24.106 -6.701 -14.193 1.00 98.06 113 ALA A C 1
ATOM 811 O O . ALA A 1 113 ? 24.570 -6.212 -15.225 1.00 98.06 113 ALA A O 1
ATOM 812 N N . ALA A 1 114 ? 23.045 -6.161 -13.579 1.00 98.06 114 ALA A N 1
ATOM 813 C CA . ALA A 1 114 ? 22.352 -4.978 -14.094 1.00 98.06 114 ALA A CA 1
ATOM 814 C C . ALA A 1 114 ? 23.254 -3.732 -14.116 1.00 98.06 114 ALA A C 1
ATOM 816 O O . ALA A 1 114 ? 23.147 -2.892 -15.013 1.00 98.06 114 ALA A O 1
ATOM 817 N N . ARG A 1 115 ? 24.169 -3.603 -13.144 1.00 98.31 115 ARG A N 1
ATOM 818 C CA . ARG A 1 115 ? 25.125 -2.490 -13.095 1.00 98.31 115 ARG A CA 1
ATOM 819 C C . ARG A 1 115 ? 26.145 -2.593 -14.220 1.00 98.31 115 ARG A C 1
ATOM 821 O O . ARG A 1 115 ? 26.420 -1.582 -14.859 1.00 98.31 115 ARG A O 1
ATOM 828 N N . GLU A 1 116 ? 26.678 -3.787 -14.462 1.00 97.88 116 GLU A N 1
ATOM 829 C CA . GLU A 1 116 ? 27.606 -4.048 -15.568 1.00 97.88 116 GLU A CA 1
ATOM 830 C C . GLU A 1 116 ? 26.941 -3.742 -16.920 1.00 97.88 116 GLU A C 1
ATOM 832 O O . GLU A 1 116 ? 27.503 -2.990 -17.715 1.00 97.88 116 GLU A O 1
ATOM 837 N N . ALA A 1 117 ? 25.701 -4.202 -17.132 1.00 97.75 117 ALA A N 1
ATOM 838 C CA . ALA A 1 117 ? 24.926 -3.888 -18.335 1.00 97.75 117 ALA A CA 1
ATOM 839 C C . ALA A 1 117 ? 24.751 -2.372 -18.544 1.00 97.75 117 ALA A C 1
ATOM 841 O O . ALA A 1 117 ? 25.011 -1.855 -19.631 1.00 97.75 117 ALA A O 1
ATOM 842 N N . ALA A 1 118 ? 24.355 -1.636 -17.499 1.00 96.88 118 ALA A N 1
ATOM 843 C CA . ALA A 1 118 ? 24.172 -0.187 -17.579 1.00 96.88 118 ALA A CA 1
ATOM 844 C C . ALA A 1 118 ? 25.486 0.566 -17.859 1.00 96.88 118 ALA A C 1
ATOM 846 O O . ALA A 1 118 ? 25.473 1.578 -18.556 1.00 96.88 118 ALA A O 1
ATOM 847 N N . VAL A 1 119 ? 26.624 0.088 -17.339 1.00 95.94 119 VAL A N 1
ATOM 848 C CA . VAL A 1 119 ? 27.947 0.663 -17.639 1.00 95.94 119 VAL A CA 1
ATOM 849 C C . VAL A 1 119 ? 28.312 0.450 -19.106 1.00 95.94 119 VAL A C 1
ATOM 851 O O . VAL A 1 119 ? 28.653 1.425 -19.771 1.00 95.94 119 VAL A O 1
ATOM 854 N N . LEU A 1 120 ? 28.163 -0.770 -19.629 1.00 94.19 120 LEU A N 1
ATOM 855 C CA . LEU A 1 120 ? 28.456 -1.076 -21.034 1.00 94.19 120 LEU A CA 1
ATOM 856 C C . LEU A 1 120 ? 27.592 -0.243 -21.986 1.00 94.19 120 LEU A C 1
ATOM 858 O O . LEU A 1 120 ? 28.116 0.403 -22.892 1.00 94.19 120 LEU A O 1
ATOM 862 N N . PHE A 1 121 ? 26.279 -0.167 -21.748 1.00 93.94 121 PHE A N 1
ATOM 863 C CA . PHE A 1 121 ? 25.410 0.683 -22.564 1.00 93.94 121 PHE A CA 1
ATOM 864 C C . PHE A 1 121 ? 25.735 2.172 -22.427 1.00 93.94 121 PHE A C 1
ATOM 866 O O . PHE A 1 121 ? 25.553 2.913 -23.390 1.00 93.94 121 PHE A O 1
ATOM 873 N N . ARG A 1 122 ? 26.246 2.631 -21.276 1.00 93.12 122 ARG A N 1
ATOM 874 C CA . ARG A 1 122 ? 26.678 4.026 -21.109 1.00 93.12 122 ARG A CA 1
ATOM 875 C C . ARG A 1 122 ? 27.926 4.323 -21.929 1.00 93.12 122 ARG A C 1
ATOM 877 O O . ARG A 1 122 ? 28.008 5.387 -22.534 1.00 93.12 122 ARG A O 1
ATOM 884 N N . GLU A 1 123 ? 28.882 3.403 -21.956 1.00 91.12 123 GLU A N 1
ATOM 885 C CA . GLU A 1 123 ? 30.084 3.527 -22.782 1.00 91.12 123 GLU A CA 1
ATOM 886 C C . GLU A 1 123 ? 29.723 3.544 -24.271 1.00 91.12 123 GLU A C 1
ATOM 888 O O . GLU A 1 123 ? 30.157 4.442 -24.994 1.00 91.12 123 GLU A O 1
ATOM 893 N N . LEU A 1 124 ? 28.847 2.634 -24.707 1.00 89.12 124 LEU A N 1
ATOM 894 C CA . LEU A 1 124 ? 28.328 2.588 -26.077 1.00 89.12 124 LEU A CA 1
ATOM 895 C C . LEU A 1 124 ? 27.568 3.872 -26.454 1.00 89.12 124 LEU A C 1
ATOM 897 O O . LEU A 1 124 ? 27.810 4.443 -27.513 1.00 89.12 124 LEU A O 1
ATOM 901 N N . ALA A 1 125 ? 26.721 4.385 -25.557 1.00 85.88 125 ALA A N 1
ATOM 902 C CA . ALA A 1 125 ? 25.970 5.631 -25.741 1.00 85.88 125 ALA A CA 1
ATOM 903 C C . ALA A 1 125 ? 26.789 6.914 -25.485 1.00 85.88 125 ALA A C 1
ATOM 905 O O . ALA A 1 125 ? 26.243 8.015 -25.566 1.00 85.88 125 ALA A O 1
ATOM 906 N N . GLY A 1 126 ? 28.076 6.805 -25.139 1.00 78.94 126 GLY A N 1
ATOM 907 C CA . GLY A 1 126 ? 28.996 7.934 -24.949 1.00 78.94 126 GLY A CA 1
ATOM 908 C C . GLY A 1 126 ? 30.174 7.947 -25.932 1.00 78.94 126 GLY A C 1
ATOM 909 O O . GLY A 1 126 ? 30.890 8.947 -26.026 1.00 78.94 126 GLY A O 1
ATOM 910 N N . SER A 1 127 ? 30.386 6.861 -26.680 1.00 60.97 127 SER A N 1
ATOM 911 C CA . SER A 1 127 ? 31.517 6.653 -27.591 1.00 60.97 127 SER A CA 1
ATOM 912 C C . SER A 1 127 ? 31.373 7.396 -28.935 1.00 60.97 127 SER A C 1
ATOM 914 O O . SER A 1 127 ? 31.600 6.824 -29.996 1.00 60.97 127 SER A O 1
ATOM 916 N N . ALA A 1 128 ? 31.110 8.705 -28.896 1.00 47.53 128 ALA A N 1
ATOM 917 C CA . ALA A 1 128 ? 31.361 9.623 -30.019 1.00 47.53 128 ALA A CA 1
ATOM 918 C C . ALA A 1 128 ? 32.732 10.330 -29.910 1.00 47.53 128 ALA A C 1
ATOM 920 O O . ALA A 1 128 ? 33.183 10.996 -30.839 1.00 47.53 128 ALA A O 1
ATOM 921 N N . ALA A 1 129 ? 33.432 10.215 -28.774 1.00 37.16 129 ALA A N 1
ATOM 922 C CA . ALA A 1 129 ? 34.625 11.025 -28.506 1.00 37.16 129 ALA A CA 1
ATOM 923 C C . ALA A 1 129 ? 35.936 10.497 -29.125 1.00 37.16 129 ALA A C 1
ATOM 925 O O . ALA A 1 129 ? 36.966 11.152 -28.973 1.00 37.16 129 ALA A O 1
ATOM 926 N N . ASN A 1 130 ? 35.945 9.334 -29.794 1.00 36.84 130 ASN A N 1
ATOM 927 C CA . ASN A 1 130 ? 37.197 8.745 -30.290 1.00 36.84 130 ASN A CA 1
ATOM 928 C C . ASN A 1 130 ? 37.036 7.880 -31.559 1.00 36.84 130 ASN A C 1
ATOM 930 O O . ASN A 1 130 ? 37.356 6.688 -31.569 1.00 36.84 130 ASN A O 1
ATOM 934 N N . SER A 1 131 ? 36.556 8.480 -32.652 1.00 35.72 131 SER A N 1
ATOM 935 C CA . SER A 1 131 ? 36.657 7.871 -33.986 1.00 35.72 131 SER A CA 1
ATOM 936 C C . SER A 1 131 ? 36.611 8.914 -35.108 1.00 35.72 131 SER A C 1
ATOM 938 O O . SER A 1 131 ? 35.611 9.092 -35.792 1.00 35.72 131 SER A O 1
ATOM 940 N N . VAL A 1 132 ? 37.738 9.599 -35.316 1.00 34.22 132 VAL A N 1
ATOM 941 C CA . VAL A 1 132 ? 38.146 9.991 -36.671 1.00 34.22 132 VAL A CA 1
ATOM 942 C C . VAL A 1 132 ? 38.671 8.718 -37.331 1.00 34.22 132 VAL A C 1
ATOM 944 O O . VAL A 1 132 ? 39.656 8.160 -36.851 1.00 34.22 132 VAL A O 1
ATOM 947 N N . ILE A 1 133 ? 38.057 8.267 -38.423 1.00 33.47 133 ILE A N 1
ATOM 948 C CA . ILE A 1 133 ? 38.656 7.255 -39.303 1.00 33.47 133 ILE A CA 1
ATOM 949 C C . ILE A 1 133 ? 39.349 7.978 -40.467 1.00 33.47 133 ILE A C 1
ATOM 951 O O . ILE A 1 133 ? 38.679 8.686 -41.218 1.00 33.47 133 ILE A O 1
ATOM 955 N N . PRO A 1 134 ? 40.658 7.781 -40.707 1.00 31.94 134 PRO A N 1
ATOM 956 C CA . PRO A 1 134 ? 41.219 7.873 -42.041 1.00 31.94 134 PRO A CA 1
ATOM 957 C C . PRO A 1 134 ? 41.365 6.469 -42.640 1.00 31.94 134 PRO A C 1
ATOM 959 O O . PRO A 1 134 ? 42.284 5.736 -42.293 1.00 31.94 134 PRO A O 1
ATOM 962 N N . GLY A 1 135 ? 40.492 6.171 -43.605 1.00 27.39 135 GLY A N 1
ATOM 963 C CA . GLY A 1 135 ? 40.792 5.331 -44.762 1.00 27.39 135 GLY A CA 1
ATOM 964 C C . GLY A 1 135 ? 40.701 3.816 -44.596 1.00 27.39 135 GLY A C 1
ATOM 965 O O . GLY A 1 135 ? 41.633 3.190 -44.118 1.00 27.39 135 GLY A O 1
ATOM 966 N N . GLU A 1 136 ? 39.673 3.235 -45.212 1.00 27.23 136 GLU A N 1
ATOM 967 C CA . GLU A 1 136 ? 39.863 2.234 -46.268 1.00 27.23 136 GLU A CA 1
ATOM 968 C C . GLU A 1 136 ? 38.656 2.284 -47.216 1.00 27.23 136 GLU A C 1
ATOM 970 O O . GLU A 1 136 ? 37.561 1.817 -46.919 1.00 27.23 136 GLU A O 1
ATOM 975 N N . ALA A 1 137 ? 38.850 2.941 -48.361 1.00 28.05 137 ALA A N 1
ATOM 976 C CA . ALA A 1 137 ? 37.902 2.914 -49.463 1.00 28.05 137 ALA A CA 1
ATOM 977 C C . ALA A 1 137 ? 38.046 1.585 -50.225 1.00 28.05 137 ALA A C 1
ATOM 979 O O . ALA A 1 137 ? 39.177 1.214 -50.558 1.00 28.05 137 ALA A O 1
ATOM 980 N N . PRO A 1 138 ? 36.952 0.905 -50.611 1.00 27.34 138 PRO A N 1
ATOM 981 C CA . PRO A 1 138 ? 37.032 -0.106 -51.646 1.00 27.34 138 PRO A CA 1
ATOM 982 C C . PRO A 1 138 ? 37.260 0.569 -53.005 1.00 27.34 138 PRO A C 1
ATOM 984 O O . PRO A 1 138 ? 36.598 1.528 -53.408 1.00 27.34 138 PRO A O 1
ATOM 987 N N . SER A 1 139 ? 38.247 0.052 -53.719 1.00 27.45 139 SER A N 1
ATOM 988 C CA . SER A 1 139 ? 38.651 0.467 -55.052 1.00 27.45 139 SER A CA 1
ATOM 989 C C . SER A 1 139 ? 37.535 0.301 -56.097 1.00 27.45 139 SER A C 1
ATOM 991 O O . SER A 1 139 ? 37.260 -0.808 -56.540 1.00 27.45 139 SER A O 1
ATOM 993 N N . ASN A 1 140 ? 37.001 1.446 -56.532 1.00 26.20 140 ASN A N 1
ATOM 994 C CA . ASN A 1 140 ? 36.863 1.898 -57.926 1.00 26.20 140 ASN A CA 1
ATOM 995 C C . ASN A 1 140 ? 35.988 1.079 -58.905 1.00 26.20 140 ASN A C 1
ATOM 997 O O . ASN A 1 140 ? 36.469 0.083 -59.432 1.00 26.20 140 ASN A O 1
ATOM 1001 N N . ILE A 1 141 ? 34.819 1.621 -59.300 1.00 27.06 141 ILE A N 1
ATOM 1002 C CA . ILE A 1 141 ? 34.420 1.804 -60.716 1.00 27.06 141 ILE A CA 1
ATOM 1003 C C . ILE A 1 141 ? 33.639 3.130 -60.856 1.00 27.06 141 ILE A C 1
ATOM 1005 O O . ILE A 1 141 ? 32.606 3.336 -60.229 1.00 27.06 141 ILE A O 1
ATOM 1009 N N . SER A 1 142 ? 34.185 4.008 -61.701 1.00 30.95 142 SER A N 1
ATOM 1010 C CA . SER A 1 142 ? 33.600 5.211 -62.313 1.00 30.95 142 SER A CA 1
ATOM 1011 C C . SER A 1 142 ? 32.202 4.985 -62.900 1.00 30.95 142 SER A C 1
ATOM 1013 O O . SER A 1 142 ? 32.036 4.071 -63.697 1.00 30.95 142 SER A O 1
ATOM 1015 N N . ASP A 1 143 ? 31.242 5.867 -62.608 1.00 28.39 143 ASP A N 1
ATOM 1016 C CA . ASP A 1 143 ? 30.662 6.754 -63.629 1.00 28.39 143 ASP A CA 1
ATOM 1017 C C . ASP A 1 143 ? 29.781 7.840 -62.995 1.00 28.39 143 ASP A C 1
ATOM 1019 O O . ASP A 1 143 ? 29.060 7.626 -62.024 1.00 28.39 143 ASP A O 1
ATOM 1023 N N . GLY A 1 144 ? 29.930 9.056 -63.520 1.00 33.09 144 GLY A N 1
ATOM 1024 C CA . GLY A 1 144 ? 29.401 10.280 -62.940 1.00 33.09 144 GLY A CA 1
ATOM 1025 C C . GLY A 1 144 ? 27.911 10.511 -63.168 1.00 33.09 144 GLY A C 1
ATOM 1026 O O . GLY A 1 144 ? 27.381 10.306 -64.254 1.00 33.09 144 GLY A O 1
ATOM 1027 N N . ASN A 1 145 ? 27.265 11.055 -62.144 1.00 31.36 145 ASN A N 1
ATOM 1028 C CA . ASN A 1 145 ? 26.559 12.333 -62.201 1.00 31.36 145 ASN A CA 1
ATOM 1029 C C . ASN A 1 145 ? 26.117 12.694 -60.783 1.00 31.36 145 ASN A C 1
ATOM 1031 O O . ASN A 1 145 ? 25.562 11.865 -60.069 1.00 31.36 145 ASN A O 1
ATOM 1035 N N . GLY A 1 146 ? 26.436 13.922 -60.381 1.00 41.81 146 GLY A N 1
ATOM 1036 C CA . GLY A 1 146 ? 26.221 14.423 -59.034 1.00 41.81 146 GLY A CA 1
ATOM 1037 C C . GLY A 1 146 ? 24.749 14.465 -58.651 1.00 41.81 146 GLY A C 1
ATOM 1038 O O . GLY A 1 146 ? 23.958 15.158 -59.284 1.00 41.81 146 GLY A O 1
ATOM 1039 N N . ASP A 1 147 ? 24.444 13.757 -57.574 1.00 31.41 147 ASP A N 1
ATOM 1040 C CA . ASP A 1 147 ? 23.438 14.127 -56.591 1.00 31.41 147 ASP A CA 1
ATOM 1041 C C . ASP A 1 147 ? 23.924 13.528 -55.264 1.00 31.41 147 ASP A C 1
ATOM 1043 O O . ASP A 1 147 ? 23.550 12.422 -54.880 1.00 31.41 147 ASP A O 1
ATOM 1047 N N . THR A 1 148 ? 24.888 14.196 -54.619 1.00 34.34 148 THR A N 1
ATOM 1048 C CA . THR A 1 148 ? 25.234 13.899 -53.226 1.00 34.34 148 THR A CA 1
ATOM 1049 C C . THR A 1 148 ? 24.060 14.376 -52.386 1.00 34.34 148 THR A C 1
ATOM 1051 O O . THR A 1 148 ? 24.028 15.520 -51.934 1.00 34.34 148 THR A O 1
ATOM 1054 N N . ARG A 1 149 ? 23.056 13.508 -52.247 1.00 37.25 149 ARG A N 1
ATOM 1055 C CA . ARG A 1 149 ? 22.219 13.525 -51.057 1.00 37.25 149 ARG A CA 1
ATOM 1056 C C . ARG A 1 149 ? 23.174 13.318 -49.890 1.00 37.25 149 ARG A C 1
ATOM 1058 O O . ARG A 1 149 ? 23.925 12.349 -49.888 1.00 37.25 149 ARG A O 1
ATOM 1065 N N . ASP A 1 150 ? 23.199 14.289 -48.989 1.00 35.09 150 ASP A N 1
ATOM 1066 C CA . ASP A 1 150 ? 23.781 14.136 -47.666 1.00 35.09 150 ASP A CA 1
ATOM 1067 C C . ASP A 1 150 ? 23.088 12.928 -47.018 1.00 35.09 150 ASP A C 1
ATOM 1069 O O . ASP A 1 150 ? 21.945 13.024 -46.570 1.00 35.09 150 ASP A O 1
ATOM 1073 N N . ASP A 1 151 ? 23.733 11.765 -47.089 1.00 38.00 151 ASP A N 1
ATOM 1074 C CA . ASP A 1 151 ? 23.311 10.573 -46.373 1.00 38.00 151 ASP A CA 1
ATOM 1075 C C . ASP A 1 151 ? 23.518 10.855 -44.878 1.00 38.00 151 ASP A C 1
ATOM 1077 O O . ASP A 1 151 ? 24.626 11.148 -44.425 1.00 38.00 151 ASP A O 1
ATOM 1081 N N . GLU A 1 152 ? 22.418 10.833 -44.124 1.00 43.97 152 GLU A N 1
ATOM 1082 C CA . GLU A 1 152 ? 22.390 10.879 -42.665 1.00 43.97 152 GLU A CA 1
ATOM 1083 C C . GLU A 1 152 ? 23.157 9.664 -42.108 1.00 43.97 152 GLU A C 1
ATOM 1085 O O . GLU A 1 152 ? 22.574 8.614 -41.837 1.00 43.97 152 GLU A O 1
ATOM 1090 N N . GLU A 1 153 ? 24.474 9.792 -41.920 1.00 41.88 153 GLU A N 1
ATOM 1091 C CA . GLU A 1 153 ? 25.223 8.989 -40.947 1.00 41.88 153 GLU A CA 1
ATOM 1092 C C . GLU A 1 153 ? 24.663 9.329 -39.557 1.00 41.88 153 GLU A C 1
ATOM 1094 O O . GLU A 1 153 ? 25.123 10.241 -38.868 1.00 41.88 153 GLU A O 1
ATOM 1099 N N . GLY A 1 154 ? 23.578 8.648 -39.182 1.00 48.75 154 GLY A N 1
ATOM 1100 C CA . GLY A 1 154 ? 23.002 8.723 -37.849 1.00 48.75 154 GLY A CA 1
ATOM 1101 C C . GLY A 1 154 ? 24.070 8.380 -36.820 1.00 48.75 154 GLY A C 1
ATOM 1102 O O . GLY A 1 154 ? 24.705 7.335 -36.912 1.00 48.75 154 GLY A O 1
ATOM 1103 N N . ASP A 1 155 ? 24.268 9.276 -35.855 1.00 60.28 155 ASP A N 1
ATOM 1104 C CA . ASP A 1 155 ? 25.162 9.096 -34.714 1.00 60.28 155 ASP A CA 1
ATOM 1105 C C . ASP A 1 155 ? 24.905 7.724 -34.057 1.00 60.28 155 ASP A C 1
ATOM 1107 O O . ASP A 1 155 ? 23.908 7.558 -33.351 1.00 60.28 155 ASP A O 1
ATOM 1111 N N . GLU A 1 156 ? 25.772 6.730 -34.309 1.00 59.59 156 GLU A N 1
ATOM 1112 C CA . GLU A 1 156 ? 25.670 5.356 -33.770 1.00 59.59 156 GLU A CA 1
ATOM 1113 C C . GLU A 1 156 ? 25.511 5.366 -32.239 1.00 59.59 156 GLU A C 1
ATOM 1115 O O . GLU A 1 156 ? 24.844 4.521 -31.646 1.00 59.59 156 GLU A O 1
ATOM 1120 N N . THR A 1 157 ? 26.044 6.403 -31.599 1.00 66.00 157 THR A N 1
ATOM 1121 C CA . THR A 1 157 ? 25.937 6.708 -30.174 1.00 66.00 157 THR A CA 1
ATOM 1122 C C . THR A 1 157 ? 24.485 6.919 -29.710 1.00 66.00 157 THR A C 1
ATOM 1124 O O . THR A 1 157 ? 24.115 6.558 -28.590 1.00 66.00 157 THR A O 1
ATOM 1127 N N . SER A 1 158 ? 23.622 7.469 -30.568 1.00 74.25 158 SER A N 1
ATOM 1128 C CA . SER A 1 158 ? 22.201 7.694 -30.280 1.00 74.25 158 SER A CA 1
ATOM 1129 C C . SER A 1 158 ? 21.404 6.383 -30.233 1.00 74.25 158 SER A C 1
ATOM 1131 O O . SER A 1 158 ? 20.450 6.274 -29.459 1.00 74.25 158 SER A O 1
ATOM 1133 N N . LEU A 1 159 ? 21.836 5.355 -30.979 1.00 83.94 159 LEU A N 1
ATOM 1134 C CA . LEU A 1 159 ? 21.172 4.045 -31.045 1.00 83.94 159 LEU A CA 1
ATOM 1135 C C . LEU A 1 159 ? 21.120 3.347 -29.679 1.00 83.94 159 LEU A C 1
ATOM 1137 O O . LEU A 1 159 ? 20.152 2.652 -29.376 1.00 83.94 159 LEU A O 1
ATOM 1141 N N . PHE A 1 160 ? 22.140 3.542 -28.839 1.00 89.19 160 PHE A N 1
ATOM 1142 C CA . PHE A 1 160 ? 22.266 2.853 -27.552 1.00 89.19 160 PHE A CA 1
ATOM 1143 C C . PHE A 1 160 ? 21.573 3.564 -26.386 1.00 89.19 160 PHE A C 1
ATOM 1145 O O . PHE A 1 160 ? 21.367 2.956 -25.335 1.00 89.19 160 PHE A O 1
ATOM 1152 N N . LYS A 1 161 ? 21.153 4.824 -26.552 1.00 90.31 161 LYS A N 1
ATOM 1153 C CA . LYS A 1 161 ? 20.472 5.588 -25.492 1.00 90.31 161 LYS A CA 1
ATOM 1154 C C . LYS A 1 161 ? 19.180 4.919 -24.980 1.00 90.31 161 LYS A C 1
ATOM 1156 O O . LYS A 1 161 ? 19.009 4.878 -23.760 1.00 90.31 161 LYS A O 1
ATOM 1161 N N . PRO A 1 162 ? 18.285 4.358 -25.823 1.00 91.12 162 PRO A N 1
ATOM 1162 C CA . PRO A 1 162 ? 17.116 3.619 -25.337 1.00 91.12 162 PRO A CA 1
ATOM 1163 C C . PRO A 1 162 ? 17.493 2.400 -24.481 1.00 91.12 162 PRO A C 1
ATOM 1165 O O . PRO A 1 162 ? 16.894 2.177 -23.428 1.00 91.12 162 PRO A O 1
ATOM 1168 N N . TYR A 1 163 ? 18.523 1.651 -24.887 1.00 92.12 163 TYR A N 1
ATOM 1169 C CA . TYR A 1 163 ? 19.015 0.481 -24.153 1.00 92.12 163 TYR A CA 1
ATOM 1170 C C . TYR A 1 163 ? 19.663 0.869 -22.822 1.00 92.12 163 TYR A C 1
ATOM 1172 O O . TYR A 1 163 ? 19.389 0.241 -21.801 1.00 92.12 163 TYR A O 1
ATOM 1180 N N . LEU A 1 164 ? 20.439 1.959 -22.799 1.00 95.00 164 LEU A N 1
ATOM 1181 C CA . LEU A 1 164 ? 20.961 2.544 -21.565 1.00 95.00 164 LEU A CA 1
ATOM 1182 C C . LEU A 1 164 ? 19.823 2.904 -20.604 1.00 95.00 164 LEU A C 1
ATOM 1184 O O . LEU A 1 164 ? 19.868 2.542 -19.431 1.00 95.00 164 LEU A O 1
ATOM 1188 N N . ALA A 1 165 ? 18.786 3.588 -21.090 1.00 94.75 165 ALA A N 1
ATOM 1189 C CA . ALA A 1 165 ? 17.659 3.991 -20.257 1.00 94.75 165 ALA A CA 1
ATOM 1190 C C . ALA A 1 165 ? 16.900 2.778 -19.683 1.00 94.75 165 ALA A C 1
ATOM 1192 O O . ALA A 1 165 ? 16.552 2.765 -18.499 1.00 94.75 165 ALA A O 1
ATOM 1193 N N . ALA A 1 166 ? 16.696 1.726 -20.484 1.00 93.94 166 ALA A N 1
ATOM 1194 C CA . ALA A 1 166 ? 16.113 0.465 -20.028 1.00 93.94 166 ALA A CA 1
ATOM 1195 C C . ALA A 1 166 ? 16.993 -0.246 -18.980 1.00 93.94 166 ALA A C 1
ATOM 1197 O O . ALA A 1 166 ? 16.482 -0.664 -17.938 1.00 93.94 166 ALA A O 1
ATOM 1198 N N . ALA A 1 167 ? 18.308 -0.320 -19.206 1.00 96.00 167 ALA A N 1
ATOM 1199 C CA . ALA A 1 167 ? 19.260 -0.929 -18.280 1.00 96.00 167 ALA A CA 1
ATOM 1200 C C . ALA A 1 167 ? 19.346 -0.166 -16.948 1.00 96.00 167 ALA A C 1
ATOM 1202 O O . ALA A 1 167 ? 19.344 -0.782 -15.885 1.00 96.00 167 ALA A O 1
ATOM 1203 N N . LEU A 1 168 ? 19.341 1.170 -16.977 1.00 97.50 168 LEU A N 1
ATOM 1204 C CA . LEU A 1 168 ? 19.299 2.011 -15.774 1.00 97.50 168 LEU A CA 1
ATOM 1205 C C . LEU A 1 168 ? 17.996 1.836 -14.990 1.00 97.50 168 LEU A C 1
ATOM 1207 O O . LEU A 1 168 ? 18.012 1.790 -13.759 1.00 97.50 168 LEU A O 1
ATOM 1211 N N . ASN A 1 169 ? 16.868 1.703 -15.689 1.00 95.25 169 ASN A N 1
ATOM 1212 C CA . ASN A 1 169 ? 15.588 1.406 -15.058 1.00 95.25 169 ASN A CA 1
ATOM 1213 C C . ASN A 1 169 ? 15.608 0.031 -14.371 1.00 95.25 169 ASN A C 1
ATOM 1215 O O . ASN A 1 169 ? 15.166 -0.077 -13.228 1.00 95.25 169 ASN A O 1
ATOM 1219 N N . ASN A 1 170 ? 16.157 -0.998 -15.026 1.00 95.19 170 ASN A N 1
ATOM 1220 C CA . ASN A 1 170 ? 16.335 -2.319 -14.419 1.00 95.19 170 ASN A CA 1
ATOM 1221 C C . ASN A 1 170 ? 17.261 -2.244 -13.194 1.00 95.19 170 ASN A C 1
ATOM 1223 O O . ASN A 1 170 ? 16.869 -2.653 -12.103 1.00 95.19 170 ASN A O 1
ATOM 1227 N N . LEU A 1 171 ? 18.429 -1.609 -13.333 1.00 97.69 171 LEU A N 1
ATOM 1228 C CA . LEU A 1 171 ? 19.377 -1.383 -12.243 1.00 97.69 171 LEU A CA 1
ATOM 1229 C C . LEU A 1 171 ? 18.720 -0.686 -11.046 1.00 97.69 171 LEU A C 1
ATOM 1231 O O . LEU A 1 171 ? 18.942 -1.092 -9.909 1.00 97.69 171 LEU A O 1
ATOM 1235 N N . SER A 1 172 ? 17.884 0.328 -11.280 1.00 96.88 172 SER A N 1
ATOM 1236 C CA . SER A 1 172 ? 17.141 1.007 -10.215 1.00 96.88 172 SER A CA 1
ATOM 1237 C C . SER A 1 172 ? 16.224 0.058 -9.438 1.00 96.88 172 SER A C 1
ATOM 1239 O O . SER A 1 172 ? 16.155 0.132 -8.211 1.00 96.88 172 SER A O 1
ATOM 1241 N N . VAL A 1 173 ? 15.535 -0.857 -10.126 1.00 95.19 173 VAL A N 1
ATOM 1242 C CA . VAL A 1 173 ? 14.709 -1.884 -9.474 1.00 95.19 173 VAL A CA 1
ATOM 1243 C C . VAL A 1 173 ? 15.587 -2.830 -8.652 1.00 95.19 173 VAL A C 1
ATOM 1245 O O . VAL A 1 173 ? 15.344 -2.989 -7.459 1.00 95.19 173 VAL A O 1
ATOM 1248 N N . ARG A 1 174 ? 16.665 -3.371 -9.236 1.00 96.56 174 ARG A N 1
ATOM 1249 C CA . ARG A 1 174 ? 17.566 -4.317 -8.552 1.00 96.56 174 ARG A CA 1
ATOM 1250 C C . ARG A 1 174 ? 18.260 -3.699 -7.329 1.00 96.56 174 ARG A C 1
ATOM 1252 O O . ARG A 1 174 ? 18.398 -4.355 -6.302 1.00 96.56 174 ARG A O 1
ATOM 1259 N N . LEU A 1 175 ? 18.690 -2.437 -7.418 1.00 95.69 175 LEU A N 1
ATOM 1260 C CA . LEU A 1 175 ? 19.324 -1.712 -6.308 1.00 95.69 175 LEU A CA 1
ATOM 1261 C C . LEU A 1 175 ? 18.372 -1.513 -5.129 1.00 95.69 175 LEU A C 1
ATOM 1263 O O . LEU A 1 175 ? 18.803 -1.587 -3.981 1.00 95.69 175 LEU A O 1
ATOM 1267 N N . HIS A 1 176 ? 17.094 -1.269 -5.400 1.00 93.69 176 HIS A N 1
ATOM 1268 C CA . HIS A 1 176 ? 16.096 -1.162 -4.345 1.00 93.69 176 HIS A CA 1
ATOM 1269 C C . HIS A 1 176 ? 15.823 -2.502 -3.664 1.00 93.69 176 HIS A C 1
ATOM 1271 O O . HIS A 1 176 ? 15.735 -2.544 -2.441 1.00 93.69 176 HIS A O 1
ATOM 1277 N N . ASP A 1 177 ? 15.758 -3.597 -4.423 1.00 92.38 177 ASP A N 1
ATOM 1278 C CA . ASP A 1 177 ? 15.499 -4.925 -3.854 1.00 92.38 177 ASP A CA 1
ATOM 1279 C C . ASP A 1 177 ? 16.582 -5.342 -2.837 1.00 92.38 177 ASP A C 1
ATOM 1281 O O . ASP A 1 177 ? 16.303 -6.069 -1.885 1.00 92.38 177 ASP A O 1
ATOM 1285 N N . ILE A 1 178 ? 17.805 -4.809 -2.969 1.00 95.00 178 ILE A N 1
ATOM 1286 C CA . ILE A 1 178 ? 18.901 -4.991 -1.998 1.00 95.00 178 ILE A CA 1
ATOM 1287 C C . ILE A 1 178 ? 18.999 -3.876 -0.935 1.00 95.00 178 ILE A C 1
ATOM 1289 O O . ILE A 1 178 ? 19.961 -3.841 -0.166 1.00 95.00 178 ILE A O 1
ATOM 1293 N N . GLY A 1 179 ? 18.038 -2.950 -0.889 1.00 92.06 179 GLY A N 1
ATOM 1294 C CA . GLY A 1 179 ? 17.964 -1.843 0.074 1.00 92.06 179 GLY A CA 1
ATOM 1295 C C . GLY A 1 179 ? 18.899 -0.661 -0.211 1.00 92.06 179 GLY A C 1
ATOM 1296 O O . GLY A 1 179 ? 19.186 0.135 0.684 1.00 92.06 179 GLY A O 1
ATOM 1297 N N . SER A 1 180 ? 19.417 -0.530 -1.436 1.00 92.94 180 SER A N 1
ATOM 1298 C CA . SER A 1 180 ? 20.291 0.573 -1.856 1.00 92.94 180 SER A CA 1
ATOM 1299 C C . SER A 1 180 ? 19.489 1.744 -2.446 1.00 92.94 180 SER A C 1
ATOM 1301 O O . SER A 1 180 ? 19.708 2.165 -3.583 1.00 92.94 180 SER A O 1
ATOM 1303 N N . ASP A 1 181 ? 18.551 2.290 -1.669 1.00 90.44 181 ASP A N 1
ATOM 1304 C CA . ASP A 1 181 ? 17.529 3.231 -2.164 1.00 90.44 181 ASP A CA 1
ATOM 1305 C C . ASP A 1 181 ? 18.100 4.529 -2.757 1.00 90.44 181 ASP A C 1
ATOM 1307 O O . ASP A 1 181 ? 17.583 5.043 -3.747 1.00 90.44 181 ASP A O 1
ATOM 1311 N N . ALA A 1 182 ? 19.204 5.049 -2.208 1.00 91.31 182 ALA A N 1
ATOM 1312 C CA . ALA A 1 182 ? 19.852 6.248 -2.746 1.00 91.31 182 ALA A CA 1
ATOM 1313 C C . ALA A 1 182 ? 20.417 6.009 -4.158 1.00 91.31 182 ALA A C 1
ATOM 1315 O O . ALA A 1 182 ? 20.164 6.792 -5.071 1.00 91.31 182 ALA A O 1
ATOM 1316 N N . ALA A 1 183 ? 21.121 4.891 -4.359 1.00 93.19 183 ALA A N 1
ATOM 1317 C CA . ALA A 1 183 ? 21.656 4.529 -5.668 1.00 93.19 183 ALA A CA 1
ATOM 1318 C C . ALA A 1 183 ? 20.532 4.149 -6.647 1.00 93.19 183 ALA A C 1
ATOM 1320 O O . ALA A 1 183 ? 20.605 4.465 -7.834 1.00 93.19 183 ALA A O 1
ATOM 1321 N N . ALA A 1 184 ? 19.472 3.504 -6.149 1.00 95.25 184 ALA A N 1
ATOM 1322 C CA . ALA A 1 184 ? 18.280 3.207 -6.932 1.00 95.25 184 ALA A CA 1
ATOM 1323 C C . ALA A 1 184 ? 17.607 4.490 -7.442 1.00 95.25 184 ALA A C 1
ATOM 1325 O O . ALA A 1 184 ? 1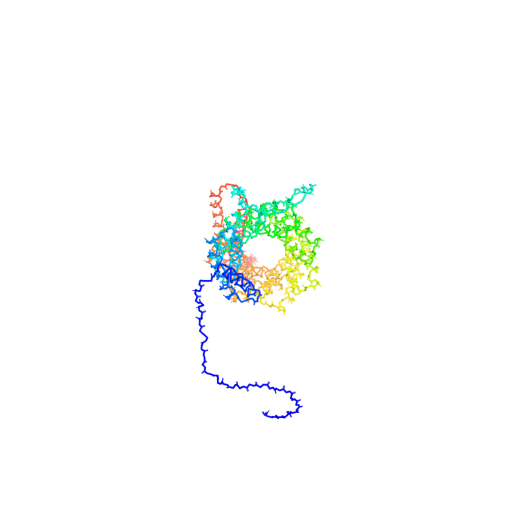7.221 4.554 -8.613 1.00 95.25 184 ALA A O 1
ATOM 1326 N N . LEU A 1 185 ? 17.491 5.517 -6.596 1.00 94.75 185 LEU A N 1
ATOM 1327 C CA . LEU A 1 185 ? 16.947 6.819 -6.971 1.00 94.75 185 LEU A CA 1
ATOM 1328 C C . LEU A 1 185 ? 17.795 7.504 -8.048 1.00 94.75 185 LEU A C 1
ATOM 1330 O O . LEU A 1 185 ? 17.236 7.998 -9.028 1.00 94.75 185 LEU A O 1
ATOM 1334 N N . ASP A 1 186 ? 19.121 7.502 -7.899 1.00 94.88 186 ASP A N 1
ATOM 1335 C CA . ASP A 1 186 ? 20.033 8.095 -8.884 1.00 94.88 186 ASP A CA 1
ATOM 1336 C C . ASP A 1 186 ? 19.906 7.409 -10.253 1.00 94.88 186 ASP A C 1
ATOM 1338 O O . ASP A 1 186 ? 19.716 8.086 -11.267 1.00 94.88 186 ASP A O 1
ATOM 1342 N N . ALA A 1 187 ? 19.888 6.070 -10.283 1.00 95.75 187 ALA A N 1
ATOM 1343 C CA . ALA A 1 187 ? 19.686 5.301 -11.514 1.00 95.75 187 ALA A CA 1
ATOM 1344 C C . ALA A 1 187 ? 18.316 5.583 -12.166 1.00 95.75 187 ALA A C 1
ATOM 1346 O O . ALA A 1 187 ? 18.229 5.754 -13.381 1.00 95.75 187 ALA A O 1
ATOM 1347 N N . SER A 1 188 ? 17.246 5.698 -11.367 1.00 96.19 188 SER A N 1
ATOM 1348 C CA . SER A 1 188 ? 15.908 6.068 -11.863 1.00 96.19 188 SER A CA 1
ATOM 1349 C C . SER A 1 188 ? 15.875 7.481 -12.456 1.00 96.19 188 SER A C 1
ATOM 1351 O O . SER A 1 188 ? 15.252 7.702 -13.497 1.00 96.19 188 SER A O 1
ATOM 1353 N N . ARG A 1 189 ? 16.544 8.453 -11.819 1.00 96.62 189 ARG A N 1
ATOM 1354 C CA . ARG A 1 189 ? 16.633 9.832 -12.328 1.00 96.62 189 ARG A CA 1
ATOM 1355 C C . ARG A 1 189 ? 17.375 9.891 -13.655 1.00 96.62 189 ARG A C 1
ATOM 1357 O O . ARG A 1 189 ? 16.913 10.573 -14.568 1.00 96.62 189 ARG A O 1
ATOM 1364 N N . GLU A 1 190 ? 18.483 9.165 -13.770 1.00 97.00 190 GLU A N 1
ATOM 1365 C CA . GLU A 1 190 ? 19.250 9.083 -15.012 1.00 97.00 190 GLU A CA 1
ATOM 1366 C C . GLU A 1 190 ? 18.430 8.422 -16.129 1.00 97.00 190 GLU A C 1
ATOM 1368 O O . GLU A 1 190 ? 18.317 8.997 -17.210 1.00 97.00 190 GLU A O 1
ATOM 1373 N N . ALA A 1 191 ? 17.767 7.291 -15.856 1.00 96.31 191 ALA A N 1
ATOM 1374 C CA . ALA A 1 191 ? 16.897 6.620 -16.826 1.00 96.31 191 ALA A CA 1
ATOM 1375 C C . ALA A 1 191 ? 15.821 7.567 -17.385 1.00 96.31 191 ALA A C 1
ATOM 1377 O O . ALA A 1 191 ? 15.646 7.682 -18.599 1.00 96.31 191 ALA A O 1
ATOM 1378 N N . VAL A 1 192 ? 15.124 8.297 -16.504 1.00 96.50 192 VAL A N 1
ATOM 1379 C CA . VAL A 1 192 ? 14.101 9.275 -16.904 1.00 96.50 192 VAL A CA 1
ATOM 1380 C C . VAL A 1 192 ? 14.704 10.441 -17.688 1.00 96.50 192 VAL A C 1
ATOM 1382 O O . VAL A 1 192 ? 14.078 10.914 -18.635 1.00 96.50 192 VAL A O 1
ATOM 1385 N N . ALA A 1 193 ? 15.899 10.918 -17.328 1.00 95.38 193 ALA A N 1
ATOM 1386 C CA . ALA A 1 193 ? 16.568 11.989 -18.062 1.00 95.38 193 ALA A CA 1
ATOM 1387 C C . ALA A 1 193 ? 16.877 11.572 -19.509 1.00 95.38 193 ALA A C 1
ATOM 1389 O O . ALA A 1 193 ? 16.522 12.305 -20.434 1.00 95.38 193 ALA A O 1
ATOM 1390 N N . VAL A 1 194 ? 17.435 10.372 -19.705 1.00 93.12 194 VAL A N 1
ATOM 1391 C CA . VAL A 1 194 ? 17.720 9.822 -21.041 1.00 93.12 194 VAL A CA 1
ATOM 1392 C C . VAL A 1 194 ? 16.424 9.621 -21.831 1.00 93.12 194 VAL A C 1
ATOM 1394 O O . VAL A 1 194 ? 16.319 10.061 -22.975 1.00 93.12 194 VAL A O 1
ATOM 1397 N N . TYR A 1 195 ? 15.387 9.041 -21.221 1.00 93.56 195 TYR A N 1
ATOM 1398 C CA . TYR A 1 195 ? 14.099 8.868 -21.896 1.00 93.56 195 TYR A CA 1
ATOM 1399 C C . TYR A 1 195 ? 13.421 10.192 -22.270 1.00 93.56 195 TYR A C 1
ATOM 1401 O O . TYR A 1 195 ? 12.795 10.268 -23.324 1.00 93.56 195 TYR A O 1
ATOM 1409 N N . ARG A 1 196 ? 13.538 11.246 -21.452 1.00 93.38 196 ARG A N 1
ATOM 1410 C CA . ARG A 1 196 ? 13.011 12.579 -21.795 1.00 93.38 196 ARG A CA 1
ATOM 1411 C C . ARG A 1 196 ? 13.749 13.196 -22.980 1.00 93.38 196 ARG A C 1
ATOM 1413 O O . ARG A 1 196 ? 13.106 13.814 -23.824 1.00 93.38 196 ARG A O 1
ATOM 1420 N N . GLU A 1 197 ? 15.068 13.023 -23.052 1.00 91.44 197 GLU A N 1
ATOM 1421 C CA . GLU A 1 197 ? 15.872 13.474 -24.192 1.00 91.44 197 GLU A CA 1
ATOM 1422 C C . GLU A 1 197 ? 15.445 12.772 -25.489 1.00 91.44 197 GLU A C 1
ATOM 1424 O O . GLU A 1 197 ? 15.249 13.425 -26.515 1.00 91.44 197 GLU A O 1
ATOM 1429 N N . LEU A 1 198 ? 15.240 11.454 -25.430 1.00 89.75 198 LEU A N 1
ATOM 1430 C CA . LEU A 1 198 ? 14.760 10.660 -26.561 1.00 89.75 198 LEU A CA 1
ATOM 1431 C C . LEU A 1 198 ? 13.332 11.050 -26.962 1.00 89.75 198 LEU A C 1
ATOM 1433 O O . LEU A 1 198 ? 13.047 11.254 -28.140 1.00 89.75 198 LEU A O 1
ATOM 1437 N N . ALA A 1 199 ? 12.444 11.236 -25.983 1.00 88.44 199 ALA A N 1
ATOM 1438 C CA . ALA A 1 199 ? 11.054 11.602 -26.228 1.00 88.44 199 ALA A CA 1
ATOM 1439 C C . ALA A 1 199 ? 10.903 13.008 -26.826 1.00 88.44 199 ALA A C 1
ATOM 1441 O O . ALA A 1 199 ? 9.896 13.286 -27.469 1.00 88.44 199 ALA A O 1
ATOM 1442 N N . ALA A 1 200 ? 11.878 13.902 -26.634 1.00 87.62 200 ALA A N 1
ATOM 1443 C CA . ALA A 1 200 ? 11.886 15.213 -27.280 1.00 87.62 200 ALA A CA 1
ATOM 1444 C C . ALA A 1 200 ? 12.139 15.127 -28.798 1.00 87.62 200 ALA A C 1
ATOM 1446 O O . ALA A 1 200 ? 11.738 16.033 -29.526 1.00 87.62 200 ALA A O 1
ATOM 1447 N N . GLN A 1 201 ? 12.785 14.052 -29.262 1.00 85.19 201 GLN A N 1
ATOM 1448 C CA . GLN A 1 201 ? 13.123 13.815 -30.668 1.00 85.19 201 GLN A CA 1
ATOM 1449 C C . GLN A 1 201 ? 12.071 12.928 -31.340 1.00 85.19 201 GLN A C 1
ATOM 1451 O O . GLN A 1 201 ? 11.476 13.325 -32.341 1.00 85.19 201 GLN A O 1
ATOM 1456 N N . SER A 1 202 ? 11.787 11.777 -30.724 1.00 82.44 202 SER A N 1
ATOM 1457 C CA . SER A 1 202 ? 10.868 10.757 -31.237 1.00 82.44 202 SER A CA 1
ATOM 1458 C C . SER A 1 202 ? 9.971 10.240 -30.106 1.00 82.44 202 SER A C 1
ATOM 1460 O O . SER A 1 202 ? 10.250 9.194 -29.518 1.00 82.44 202 SER A O 1
ATOM 1462 N N . PRO A 1 203 ? 8.891 10.966 -29.752 1.00 80.25 203 PRO A N 1
ATOM 1463 C CA . PRO A 1 203 ? 8.033 10.600 -28.629 1.00 80.25 203 PRO A CA 1
ATOM 1464 C C . PRO A 1 203 ? 7.450 9.188 -28.733 1.00 80.25 203 PRO A C 1
ATOM 1466 O O . PRO A 1 203 ? 7.395 8.483 -27.728 1.00 80.25 203 PRO A O 1
ATOM 1469 N N . ASP A 1 204 ? 6.990 8.777 -29.917 1.00 78.50 204 ASP A N 1
ATOM 1470 C CA . ASP A 1 204 ? 6.166 7.572 -30.065 1.00 78.50 204 ASP A CA 1
ATOM 1471 C C . ASP A 1 204 ? 6.952 6.273 -29.773 1.00 78.50 204 ASP A C 1
ATOM 1473 O O . ASP A 1 204 ? 6.380 5.347 -29.200 1.00 78.50 204 ASP A O 1
ATOM 1477 N N . ASP A 1 205 ? 8.267 6.239 -30.023 1.00 75.19 205 ASP A N 1
ATOM 1478 C CA . ASP A 1 205 ? 9.101 5.036 -29.845 1.00 75.19 205 ASP A CA 1
ATOM 1479 C C . ASP A 1 205 ? 9.471 4.757 -28.380 1.00 75.19 205 ASP A C 1
ATOM 1481 O O . ASP A 1 205 ? 9.666 3.611 -27.977 1.00 75.19 205 ASP A O 1
ATOM 1485 N N . VAL A 1 206 ? 9.560 5.803 -27.553 1.00 83.12 206 VAL A N 1
ATOM 1486 C CA . VAL A 1 206 ? 10.066 5.701 -26.170 1.00 83.12 206 VAL A CA 1
ATOM 1487 C C . VAL A 1 206 ? 9.025 6.025 -25.102 1.00 83.12 206 VAL A C 1
ATOM 1489 O O . VAL A 1 206 ? 9.294 5.865 -23.912 1.00 83.12 206 VAL A O 1
ATOM 1492 N N . SER A 1 207 ? 7.822 6.450 -25.498 1.00 84.06 207 SER A N 1
ATOM 1493 C CA . SER A 1 207 ? 6.751 6.864 -24.578 1.00 84.06 207 SER A CA 1
ATOM 1494 C C . SER A 1 207 ? 6.408 5.797 -23.532 1.00 84.06 207 SER A C 1
ATOM 1496 O O . SER A 1 207 ? 6.172 6.134 -22.371 1.00 84.06 207 SER A O 1
ATOM 1498 N N . GLY A 1 208 ? 6.390 4.514 -23.916 1.00 85.56 208 GLY A N 1
ATOM 1499 C CA . GLY A 1 208 ? 6.110 3.407 -22.992 1.00 85.56 208 GLY A CA 1
ATOM 1500 C C . GLY A 1 208 ? 7.216 3.203 -21.950 1.00 85.56 208 GLY A C 1
ATOM 1501 O O . GLY A 1 208 ? 6.930 3.073 -20.755 1.00 85.56 208 GLY A O 1
ATOM 1502 N N . GLY A 1 209 ? 8.478 3.243 -22.393 1.00 87.88 209 GLY A N 1
ATOM 1503 C CA . GLY A 1 209 ? 9.651 3.180 -21.517 1.00 87.88 209 GLY A CA 1
ATOM 1504 C C . GLY A 1 209 ? 9.704 4.369 -20.557 1.00 87.88 209 GLY A C 1
ATOM 1505 O O . GLY A 1 209 ? 9.803 4.179 -19.346 1.00 87.88 209 GLY A O 1
ATOM 1506 N N . LEU A 1 210 ? 9.498 5.586 -21.073 1.00 93.31 210 LEU A N 1
ATOM 1507 C CA . LEU A 1 210 ? 9.446 6.811 -20.275 1.00 93.31 210 LEU A CA 1
ATOM 1508 C C . LEU A 1 210 ? 8.349 6.753 -19.204 1.00 93.31 210 LEU A C 1
ATOM 1510 O O . LEU A 1 210 ? 8.615 7.043 -18.039 1.00 93.31 210 LEU A O 1
ATOM 1514 N N . ALA A 1 211 ? 7.122 6.365 -19.566 1.00 91.94 211 ALA A N 1
ATOM 1515 C CA . ALA A 1 211 ? 6.011 6.297 -18.619 1.00 91.94 211 ALA A CA 1
ATOM 1516 C C . ALA A 1 211 ? 6.266 5.279 -17.493 1.00 91.94 211 ALA A C 1
ATOM 1518 O O . ALA A 1 211 ? 5.985 5.567 -16.325 1.00 91.94 211 ALA A O 1
ATOM 1519 N N . THR A 1 212 ? 6.858 4.129 -17.828 1.00 89.06 212 THR A N 1
ATOM 1520 C CA . THR A 1 212 ? 7.253 3.099 -16.856 1.00 89.06 212 THR A CA 1
ATOM 1521 C C . THR A 1 212 ? 8.345 3.613 -15.916 1.00 89.06 212 THR A C 1
ATOM 1523 O O . THR A 1 212 ? 8.203 3.525 -14.695 1.00 89.06 212 THR A O 1
ATOM 1526 N N . SER A 1 213 ? 9.399 4.231 -16.457 1.00 93.62 213 SER A N 1
ATOM 1527 C CA . SER A 1 213 ? 10.496 4.782 -15.655 1.00 93.62 213 SER A CA 1
ATOM 1528 C C . SER A 1 213 ? 10.069 5.951 -14.772 1.00 93.62 213 SER A C 1
ATOM 1530 O O . SER A 1 213 ? 10.532 6.051 -13.638 1.00 93.62 213 SER A O 1
ATOM 1532 N N . LEU A 1 214 ? 9.136 6.796 -15.223 1.00 96.44 214 LEU A N 1
ATOM 1533 C CA . LEU A 1 214 ? 8.526 7.826 -14.375 1.00 96.44 214 LEU A CA 1
ATOM 1534 C C . LEU A 1 214 ? 7.756 7.196 -13.200 1.00 96.44 214 LEU A C 1
ATOM 1536 O O . LEU A 1 214 ? 7.846 7.687 -12.077 1.00 96.44 214 LEU A O 1
ATOM 1540 N N . GLY A 1 215 ? 7.029 6.098 -13.430 1.00 92.31 215 GLY A N 1
ATOM 1541 C CA . GLY A 1 215 ? 6.349 5.351 -12.367 1.00 92.31 215 GLY A CA 1
ATOM 1542 C C . GLY A 1 215 ? 7.318 4.815 -11.309 1.00 92.31 215 GLY A C 1
ATOM 1543 O O . GLY A 1 215 ? 7.088 5.008 -10.113 1.00 92.31 215 GLY A O 1
ATOM 1544 N N . ASN A 1 216 ? 8.428 4.216 -11.747 1.00 92.31 216 ASN A N 1
ATOM 1545 C CA . ASN A 1 216 ? 9.476 3.717 -10.857 1.00 92.31 216 ASN A CA 1
ATOM 1546 C C . ASN A 1 216 ? 10.155 4.853 -10.086 1.00 92.31 216 ASN A C 1
ATOM 1548 O O . ASN A 1 216 ? 10.245 4.783 -8.861 1.00 92.31 216 ASN A O 1
ATOM 1552 N N . LEU A 1 217 ? 10.535 5.939 -10.768 1.00 95.94 217 LEU A N 1
ATOM 1553 C CA . LEU A 1 217 ? 11.109 7.123 -10.130 1.00 95.94 217 LEU A CA 1
ATOM 1554 C C . LEU A 1 217 ? 10.172 7.690 -9.055 1.00 95.94 217 LEU A C 1
ATOM 1556 O O . LEU A 1 217 ? 10.624 8.007 -7.960 1.00 95.94 217 LEU A O 1
ATOM 1560 N N . ALA A 1 218 ? 8.867 7.779 -9.325 1.00 94.25 218 ALA A N 1
ATOM 1561 C CA . ALA A 1 218 ? 7.906 8.255 -8.334 1.00 94.25 218 ALA A CA 1
ATOM 1562 C C . ALA A 1 218 ? 7.849 7.365 -7.081 1.00 94.25 218 ALA A C 1
ATOM 1564 O O . ALA A 1 218 ? 7.721 7.890 -5.977 1.00 94.25 218 ALA A O 1
ATOM 1565 N N . ASN A 1 219 ? 7.967 6.042 -7.229 1.00 90.75 219 ASN A N 1
ATOM 1566 C CA . ASN A 1 219 ? 8.022 5.127 -6.085 1.00 90.75 219 ASN A CA 1
ATOM 1567 C C . ASN A 1 219 ? 9.306 5.338 -5.264 1.00 90.75 219 ASN A C 1
ATOM 1569 O O . ASN A 1 219 ? 9.227 5.492 -4.048 1.00 90.75 219 ASN A O 1
ATOM 1573 N N . ARG A 1 220 ? 10.464 5.473 -5.928 1.00 92.44 220 ARG A N 1
ATOM 1574 C CA . ARG A 1 220 ? 11.750 5.783 -5.267 1.00 92.44 220 ARG A CA 1
ATOM 1575 C C . ARG A 1 220 ? 11.712 7.118 -4.520 1.00 92.44 220 ARG A C 1
ATOM 1577 O O . ARG A 1 220 ? 12.245 7.242 -3.422 1.00 92.44 220 ARG A O 1
ATOM 1584 N N . LEU A 1 221 ? 11.059 8.126 -5.099 1.00 91.69 221 LEU A N 1
ATOM 1585 C CA . LEU A 1 221 ? 10.893 9.442 -4.480 1.00 91.69 221 LEU A CA 1
ATOM 1586 C C . LEU A 1 221 ? 10.013 9.399 -3.222 1.00 91.69 221 LEU A C 1
ATOM 1588 O O . LEU A 1 221 ? 10.287 10.141 -2.273 1.00 91.69 221 LEU A O 1
ATOM 1592 N N . ASP A 1 222 ? 8.984 8.546 -3.185 1.00 85.25 222 ASP A N 1
ATOM 1593 C CA . ASP A 1 222 ? 8.181 8.339 -1.973 1.00 85.25 222 ASP A CA 1
ATOM 1594 C C . ASP A 1 222 ? 9.012 7.690 -0.855 1.00 85.25 222 ASP A C 1
ATOM 1596 O O . ASP A 1 222 ? 8.915 8.116 0.297 1.00 85.25 222 ASP A O 1
ATOM 1600 N N . GLU A 1 223 ? 9.869 6.722 -1.190 1.00 83.12 223 GLU A N 1
ATOM 1601 C CA . GLU A 1 223 ? 10.738 6.009 -0.238 1.00 83.12 223 GLU A CA 1
ATOM 1602 C C . GLU A 1 223 ? 11.741 6.943 0.453 1.00 83.12 223 GLU A C 1
ATOM 1604 O O . GLU A 1 223 ? 11.947 6.849 1.664 1.00 83.12 223 GLU A O 1
ATOM 1609 N N . VAL A 1 224 ? 12.306 7.912 -0.278 1.00 84.62 224 VAL A N 1
ATOM 1610 C CA . VAL A 1 224 ? 13.220 8.921 0.294 1.00 84.62 224 VAL A CA 1
ATOM 1611 C C . VAL A 1 224 ? 12.501 10.143 0.894 1.00 84.62 224 VAL A C 1
ATOM 1613 O O . VAL A 1 224 ? 13.148 11.092 1.343 1.00 84.62 224 VAL A O 1
ATOM 1616 N N . GLY A 1 225 ? 11.162 10.147 0.919 1.00 80.12 225 GLY A N 1
ATOM 1617 C CA . GLY A 1 225 ? 10.353 11.187 1.563 1.00 80.12 225 GLY A CA 1
ATOM 1618 C C . GLY A 1 225 ? 10.181 12.481 0.756 1.00 80.12 225 GLY A C 1
ATOM 1619 O O . GLY A 1 225 ? 9.920 13.540 1.330 1.00 80.12 225 GLY A O 1
ATOM 1620 N N . THR A 1 226 ? 10.300 12.421 -0.571 1.00 86.25 226 THR A N 1
ATOM 1621 C CA . THR A 1 226 ? 10.154 13.567 -1.493 1.00 86.25 226 THR A CA 1
ATOM 1622 C C . THR A 1 226 ? 8.780 13.601 -2.178 1.00 86.25 226 THR A C 1
ATOM 1624 O O . THR A 1 226 ? 8.655 13.632 -3.401 1.00 86.25 226 THR A O 1
ATOM 1627 N N . ALA A 1 227 ? 7.714 13.635 -1.372 1.00 86.81 227 ALA A N 1
ATOM 1628 C CA . ALA A 1 227 ? 6.328 13.465 -1.833 1.00 86.81 227 ALA A CA 1
ATOM 1629 C C . ALA A 1 227 ? 5.852 14.487 -2.892 1.00 86.81 227 ALA A C 1
ATOM 1631 O O . ALA A 1 227 ? 5.020 14.159 -3.740 1.00 86.81 227 ALA A O 1
ATOM 1632 N N . ALA A 1 228 ? 6.356 15.726 -2.860 1.00 90.12 228 ALA A N 1
ATOM 1633 C CA . ALA A 1 228 ? 5.986 16.752 -3.840 1.00 90.12 228 ALA A CA 1
ATOM 1634 C C . ALA A 1 228 ? 6.532 16.428 -5.243 1.00 90.12 228 ALA A C 1
ATOM 1636 O O . ALA A 1 228 ? 5.781 16.472 -6.215 1.00 90.12 228 ALA A O 1
ATOM 1637 N N . GLU A 1 229 ? 7.806 16.032 -5.335 1.00 93.00 229 GLU A N 1
ATOM 1638 C CA . GLU A 1 229 ? 8.433 15.609 -6.595 1.00 93.00 229 GLU A CA 1
ATOM 1639 C C . GLU A 1 229 ? 7.758 14.329 -7.113 1.00 93.00 229 GLU A C 1
ATOM 1641 O O . GLU A 1 229 ? 7.364 14.259 -8.276 1.00 93.00 229 GLU A O 1
ATOM 1646 N N . ALA A 1 230 ? 7.506 13.351 -6.232 1.00 94.25 230 ALA A N 1
ATOM 1647 C CA . ALA A 1 230 ? 6.805 12.115 -6.588 1.00 94.25 230 ALA A CA 1
ATOM 1648 C C . ALA A 1 230 ? 5.419 12.380 -7.205 1.00 94.25 230 ALA A C 1
ATOM 1650 O O . ALA A 1 230 ? 5.025 11.734 -8.184 1.00 94.25 230 ALA A O 1
ATOM 1651 N N . LEU A 1 231 ? 4.671 13.349 -6.664 1.00 95.12 231 LEU A N 1
ATOM 1652 C CA . LEU A 1 231 ? 3.372 13.759 -7.193 1.00 95.12 231 LEU A CA 1
ATOM 1653 C C . LEU A 1 231 ? 3.486 14.342 -8.611 1.00 95.12 231 LEU A C 1
ATOM 1655 O O . LEU A 1 231 ? 2.695 13.974 -9.484 1.00 95.12 231 LEU A O 1
ATOM 1659 N N . GLU A 1 232 ? 4.454 15.226 -8.852 1.00 95.62 232 GLU A N 1
ATOM 1660 C CA . GLU A 1 232 ? 4.680 15.825 -10.173 1.00 95.62 232 GLU A CA 1
ATOM 1661 C C . GLU A 1 232 ? 5.064 14.768 -11.215 1.00 95.62 232 GLU A C 1
ATOM 1663 O O . GLU A 1 232 ? 4.442 14.701 -12.281 1.00 95.62 232 GLU A O 1
ATOM 1668 N N . ILE A 1 233 ? 6.014 13.893 -10.869 1.00 96.94 233 ILE A N 1
ATOM 1669 C CA . ILE A 1 233 ? 6.488 12.795 -11.722 1.00 96.94 233 ILE A CA 1
ATOM 1670 C C . ILE A 1 233 ? 5.352 11.821 -12.054 1.00 96.94 233 ILE A C 1
ATOM 1672 O O . ILE A 1 233 ? 5.160 11.451 -13.214 1.00 96.94 233 ILE A O 1
ATOM 1676 N N . THR A 1 234 ? 4.522 11.455 -11.074 1.00 96.31 234 THR A N 1
ATOM 1677 C CA . THR A 1 234 ? 3.361 10.582 -11.328 1.00 96.31 234 THR A CA 1
ATOM 1678 C C . THR A 1 234 ? 2.333 11.264 -12.233 1.00 96.31 234 THR A C 1
ATOM 1680 O O . THR A 1 234 ? 1.714 10.622 -13.082 1.00 96.31 234 THR A O 1
ATOM 1683 N N . GLY A 1 235 ? 2.148 12.579 -12.079 1.00 96.75 235 GLY A N 1
ATOM 1684 C CA . GLY A 1 235 ? 1.292 13.369 -12.959 1.00 96.75 235 GLY A CA 1
ATOM 1685 C C . GLY A 1 235 ? 1.792 13.382 -14.406 1.00 96.75 235 GLY A C 1
ATOM 1686 O O . GLY A 1 235 ? 0.981 13.366 -15.331 1.00 96.75 235 GLY A O 1
ATOM 1687 N N . GLU A 1 236 ? 3.109 13.392 -14.616 1.00 96.50 236 GLU A N 1
ATOM 1688 C CA . GLU A 1 236 ? 3.722 13.238 -15.939 1.00 96.50 236 GLU A CA 1
ATOM 1689 C C . GLU A 1 236 ? 3.498 11.841 -16.520 1.00 96.50 236 GLU A C 1
ATOM 1691 O O . GLU A 1 236 ? 3.002 11.738 -17.643 1.00 96.50 236 GLU A O 1
ATOM 1696 N N . ALA A 1 237 ? 3.756 10.784 -15.743 1.00 96.06 237 ALA A N 1
ATOM 1697 C CA . ALA A 1 237 ? 3.497 9.404 -16.161 1.00 96.06 237 ALA A CA 1
ATOM 1698 C C . ALA A 1 237 ? 2.036 9.211 -16.605 1.00 96.06 237 ALA A C 1
ATOM 1700 O O . ALA A 1 237 ? 1.765 8.600 -17.639 1.00 96.06 237 ALA A O 1
ATOM 1701 N N . ALA A 1 238 ? 1.082 9.791 -15.865 1.00 95.88 238 ALA A N 1
ATOM 1702 C CA . ALA A 1 238 ? -0.339 9.716 -16.194 1.00 95.88 238 ALA A CA 1
ATOM 1703 C C . ALA A 1 238 ? -0.667 10.367 -17.548 1.00 95.88 238 ALA A C 1
ATOM 1705 O O . ALA A 1 238 ? -1.471 9.825 -18.305 1.00 95.88 238 ALA A O 1
ATOM 1706 N N . ARG A 1 239 ? -0.035 11.502 -17.884 1.00 95.25 239 ARG A N 1
ATOM 1707 C CA . ARG A 1 239 ? -0.231 12.169 -19.184 1.00 95.25 239 ARG A CA 1
ATOM 1708 C C . ARG A 1 239 ? 0.313 11.330 -20.340 1.00 95.25 239 ARG A C 1
ATOM 1710 O O . ARG A 1 239 ? -0.353 11.240 -21.371 1.00 95.25 239 ARG A O 1
ATOM 1717 N N . TRP A 1 240 ? 1.470 10.693 -20.161 1.00 94.06 240 TRP A N 1
ATOM 1718 C CA . TRP A 1 240 ? 2.035 9.785 -21.164 1.00 94.06 240 TRP A CA 1
ATOM 1719 C C . TRP A 1 240 ? 1.158 8.554 -21.379 1.00 94.06 240 TRP A C 1
ATOM 1721 O O . TRP A 1 240 ? 0.745 8.297 -22.508 1.00 94.06 240 TRP A O 1
ATOM 1731 N N . HIS A 1 241 ? 0.768 7.856 -20.308 1.00 94.31 241 HIS A N 1
ATOM 1732 C CA . HIS A 1 241 ? -0.149 6.720 -20.420 1.00 94.31 241 HIS A CA 1
ATOM 1733 C C . HIS A 1 241 ? -1.510 7.115 -21.009 1.00 94.31 241 HIS A C 1
ATOM 1735 O O . HIS A 1 241 ? -2.109 6.327 -21.734 1.00 94.31 241 HIS A O 1
ATOM 1741 N N . GLN A 1 242 ? -1.996 8.335 -20.757 1.00 95.06 242 GLN A N 1
ATOM 1742 C CA . GLN A 1 242 ? -3.240 8.819 -21.357 1.00 95.06 242 GLN A CA 1
ATOM 1743 C C . GLN A 1 242 ? -3.109 9.019 -22.871 1.00 95.06 242 GLN A C 1
ATOM 1745 O O . GLN A 1 242 ? -4.030 8.670 -23.609 1.00 95.06 242 GLN A O 1
ATOM 1750 N N . ARG A 1 243 ? -1.979 9.562 -23.339 1.00 93.44 243 ARG A N 1
ATOM 1751 C CA . ARG A 1 243 ? -1.691 9.700 -24.773 1.00 93.44 243 ARG A CA 1
ATOM 1752 C C . ARG A 1 243 ? -1.597 8.329 -25.445 1.00 93.44 243 ARG A C 1
ATOM 1754 O O . ARG A 1 243 ? -2.275 8.105 -26.444 1.00 93.44 243 ARG A O 1
ATOM 1761 N N . LEU A 1 244 ? -0.828 7.419 -24.851 1.00 92.25 244 LEU A N 1
ATOM 1762 C CA . LEU A 1 244 ? -0.629 6.053 -25.338 1.00 92.25 244 LEU A CA 1
ATOM 1763 C C . LEU A 1 244 ? -1.939 5.256 -25.387 1.00 92.25 244 LEU A C 1
ATOM 1765 O O . LEU A 1 244 ? -2.237 4.622 -26.393 1.00 92.25 244 LEU A O 1
ATOM 1769 N N . ALA A 1 245 ? -2.788 5.368 -24.362 1.00 93.62 245 ALA A N 1
ATOM 1770 C CA . ALA A 1 245 ? -4.112 4.743 -24.358 1.00 93.62 245 ALA A CA 1
ATOM 1771 C C . ALA A 1 245 ? -5.061 5.310 -25.426 1.00 93.62 245 ALA A C 1
ATOM 1773 O O . ALA A 1 245 ? -6.034 4.651 -25.780 1.00 93.62 245 ALA A O 1
ATOM 1774 N N . GLY A 1 246 ? -4.805 6.516 -25.943 1.00 93.44 246 GLY A N 1
ATOM 1775 C CA . GLY A 1 246 ? -5.520 7.059 -27.098 1.00 93.44 246 GLY A CA 1
ATOM 1776 C C . GLY A 1 246 ? -5.091 6.438 -28.433 1.00 93.44 246 GLY A C 1
ATOM 1777 O O . GLY A 1 246 ? -5.893 6.423 -29.364 1.00 93.44 246 GLY A O 1
ATOM 1778 N N . GLN A 1 247 ? -3.856 5.933 -28.522 1.00 91.88 247 GLN A N 1
ATOM 1779 C CA . GLN A 1 247 ? -3.283 5.299 -29.716 1.00 91.88 247 GLN A CA 1
ATOM 1780 C C . GLN A 1 247 ? -3.538 3.785 -29.720 1.00 91.88 247 GLN A C 1
ATOM 1782 O O . GLN A 1 247 ? -4.056 3.253 -30.699 1.00 91.88 247 GLN A O 1
ATOM 178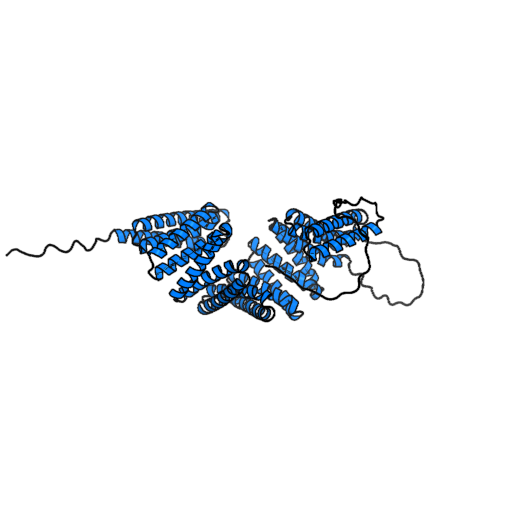7 N N . ASP A 1 248 ? -3.244 3.113 -28.605 1.00 91.56 248 ASP A N 1
ATOM 1788 C CA . ASP A 1 248 ? -3.501 1.689 -28.386 1.00 91.56 248 ASP A CA 1
ATOM 1789 C C . ASP A 1 248 ? -4.198 1.465 -27.027 1.00 91.56 248 ASP A C 1
ATOM 1791 O O . ASP A 1 248 ? -3.560 1.230 -25.991 1.00 91.56 248 ASP A O 1
ATOM 1795 N N . PRO A 1 249 ? -5.541 1.543 -27.003 1.00 93.88 249 PRO A N 1
ATOM 1796 C CA . PRO A 1 249 ? -6.300 1.357 -25.776 1.00 93.88 249 PRO A CA 1
ATOM 1797 C C . PRO A 1 249 ? -6.122 -0.030 -25.146 1.00 93.88 249 PRO A C 1
ATOM 1799 O O . PRO A 1 249 ? -6.181 -0.145 -23.923 1.00 93.88 249 PRO A O 1
ATOM 1802 N N . ALA A 1 250 ? -5.943 -1.087 -25.946 1.00 90.75 250 ALA A N 1
ATOM 1803 C CA . ALA A 1 250 ? -5.902 -2.452 -25.423 1.00 90.75 250 ALA A CA 1
ATOM 1804 C C . ALA A 1 250 ? -4.673 -2.662 -24.529 1.00 90.75 250 ALA A C 1
ATOM 1806 O O . ALA A 1 250 ? -4.798 -3.198 -23.429 1.00 90.75 250 ALA A O 1
ATOM 1807 N N . THR A 1 251 ? -3.523 -2.154 -24.968 1.00 90.56 251 THR A N 1
ATOM 1808 C CA . THR A 1 251 ? -2.257 -2.260 -24.235 1.00 90.56 251 THR A CA 1
ATOM 1809 C C . THR A 1 251 ? -2.189 -1.290 -23.054 1.00 90.56 251 THR A C 1
ATOM 1811 O O . THR A 1 251 ? -1.772 -1.667 -21.958 1.00 90.56 251 THR A O 1
ATOM 1814 N N . TYR A 1 252 ? -2.623 -0.036 -23.234 1.00 93.19 252 TYR A N 1
ATOM 1815 C CA . TYR A 1 252 ? -2.298 1.031 -22.278 1.00 93.19 252 TYR A CA 1
ATOM 1816 C C . TYR A 1 252 ? -3.426 1.446 -21.327 1.00 93.19 252 TYR A C 1
ATOM 1818 O O . TYR A 1 252 ? -3.139 2.112 -20.330 1.00 93.19 252 TYR A O 1
ATOM 1826 N N . LEU A 1 253 ? -4.691 1.056 -21.544 1.00 95.62 253 LEU A N 1
ATOM 1827 C CA . LEU A 1 253 ? -5.753 1.352 -20.565 1.00 95.62 253 LEU A CA 1
ATOM 1828 C C . LEU A 1 253 ? -5.483 0.745 -19.173 1.00 95.62 253 LEU A C 1
ATOM 1830 O O . LEU A 1 253 ? -5.709 1.457 -18.189 1.00 95.62 253 LEU A O 1
ATOM 1834 N N . PRO A 1 254 ? -4.981 -0.502 -19.036 1.00 95.38 254 PRO A N 1
ATOM 1835 C CA . PRO A 1 254 ? -4.606 -1.047 -17.729 1.00 95.38 254 PRO A CA 1
ATOM 1836 C C . PRO A 1 254 ? -3.508 -0.227 -17.034 1.00 95.38 254 PRO A C 1
ATOM 1838 O O . PRO A 1 254 ? -3.637 0.114 -15.856 1.00 95.38 254 PRO A O 1
ATOM 1841 N N . LEU A 1 255 ? -2.466 0.161 -17.778 1.00 94.19 255 LEU A N 1
ATOM 1842 C CA . LEU A 1 255 ? -1.339 0.952 -17.267 1.00 94.19 255 LEU A CA 1
ATOM 1843 C C . LEU A 1 255 ? -1.767 2.369 -16.863 1.00 94.19 255 LEU A C 1
ATOM 1845 O O . LEU A 1 255 ? -1.367 2.878 -15.809 1.00 94.19 255 LEU A O 1
ATOM 1849 N N . LEU A 1 256 ? -2.652 2.990 -17.648 1.00 96.25 256 LEU A N 1
ATOM 1850 C CA . LEU A 1 256 ? -3.266 4.268 -17.307 1.00 96.25 256 LEU A CA 1
ATOM 1851 C C . LEU A 1 256 ? -4.072 4.169 -16.010 1.00 96.25 256 LEU A C 1
ATOM 1853 O O . LEU A 1 256 ? -3.923 5.016 -15.130 1.00 96.25 256 LEU A O 1
ATOM 1857 N N . ALA A 1 257 ? -4.896 3.131 -15.863 1.00 97.00 257 ALA A N 1
ATOM 1858 C CA . ALA A 1 257 ? -5.722 2.935 -14.677 1.00 97.00 257 ALA A CA 1
ATOM 1859 C C . ALA A 1 257 ? -4.871 2.732 -13.411 1.00 97.00 257 ALA A C 1
ATOM 1861 O O . ALA A 1 257 ? -5.149 3.333 -12.370 1.00 97.00 257 ALA A O 1
ATOM 1862 N N . GLN A 1 258 ? -3.794 1.944 -13.504 1.00 95.31 258 GLN A N 1
ATOM 1863 C CA . GLN A 1 258 ? -2.815 1.783 -12.426 1.00 95.31 258 GLN A CA 1
ATOM 1864 C C . GLN A 1 258 ? -2.143 3.118 -12.068 1.00 95.31 258 GLN A C 1
ATOM 1866 O O . GLN A 1 258 ? -2.116 3.508 -10.900 1.00 95.31 258 GLN A O 1
ATOM 1871 N N . THR A 1 259 ? -1.671 3.862 -13.069 1.00 95.69 259 THR A N 1
ATOM 1872 C CA . THR A 1 259 ? -1.005 5.155 -12.855 1.00 95.69 259 THR A CA 1
ATOM 1873 C C . THR A 1 259 ? -1.944 6.179 -12.217 1.00 95.69 259 THR A C 1
ATOM 1875 O O . THR A 1 259 ? -1.539 6.917 -11.319 1.00 95.69 259 THR A O 1
ATOM 1878 N N . MET A 1 260 ? -3.219 6.199 -12.618 1.00 97.25 260 MET A N 1
ATOM 1879 C CA . MET A 1 260 ? -4.236 7.060 -12.013 1.00 97.25 260 MET A CA 1
ATOM 1880 C C . MET A 1 260 ? -4.494 6.717 -10.541 1.00 97.25 260 MET A C 1
ATOM 1882 O O . MET A 1 260 ? -4.636 7.631 -9.730 1.00 97.25 260 MET A O 1
ATOM 1886 N N . ASN A 1 261 ? -4.511 5.436 -10.158 1.00 95.31 261 ASN A N 1
ATOM 1887 C CA . ASN A 1 261 ? -4.607 5.057 -8.744 1.00 95.31 261 ASN A CA 1
ATOM 1888 C C . ASN A 1 261 ? -3.429 5.604 -7.932 1.00 95.31 261 ASN A C 1
ATOM 1890 O O . ASN A 1 261 ? -3.646 6.236 -6.896 1.00 95.31 261 ASN A O 1
ATOM 1894 N N . ASN A 1 262 ? -2.203 5.419 -8.426 1.00 94.25 262 ASN A N 1
ATOM 1895 C CA . ASN A 1 262 ? -0.994 5.898 -7.754 1.00 94.25 262 ASN A CA 1
ATOM 1896 C C . ASN A 1 262 ? -0.999 7.431 -7.632 1.00 94.25 262 ASN A C 1
ATOM 1898 O O . ASN A 1 262 ? -0.742 7.981 -6.559 1.00 94.25 262 ASN A O 1
ATOM 1902 N N . LEU A 1 263 ? -1.388 8.129 -8.706 1.00 96.44 263 LEU A N 1
ATOM 1903 C CA . LEU A 1 263 ? -1.541 9.583 -8.705 1.00 96.44 263 LEU A CA 1
ATOM 1904 C C . LEU A 1 263 ? -2.569 10.036 -7.666 1.00 96.44 263 LEU A C 1
ATOM 1906 O O . LEU A 1 263 ? -2.320 10.985 -6.925 1.00 96.44 263 LEU A O 1
ATOM 1910 N N . ALA A 1 264 ? -3.714 9.360 -7.584 1.00 95.75 264 ALA A N 1
ATOM 1911 C CA . ALA A 1 264 ? -4.761 9.722 -6.642 1.00 95.75 264 ALA A CA 1
ATOM 1912 C C . ALA A 1 264 ? -4.338 9.520 -5.180 1.00 95.75 264 ALA A C 1
ATOM 1914 O O . ALA A 1 264 ? -4.664 10.351 -4.331 1.00 95.75 264 ALA A O 1
ATOM 1915 N N . VAL A 1 265 ? -3.581 8.458 -4.881 1.00 92.88 265 VAL A N 1
ATOM 1916 C CA . VAL A 1 265 ? -3.009 8.233 -3.544 1.00 92.88 265 VAL A CA 1
ATOM 1917 C C . VAL A 1 265 ? -2.055 9.369 -3.173 1.00 92.88 265 VAL A C 1
ATOM 1919 O O . VAL A 1 265 ? -2.207 9.954 -2.100 1.00 92.88 265 VAL A O 1
ATOM 1922 N N . ARG A 1 266 ? -1.144 9.760 -4.072 1.00 93.69 266 ARG A N 1
ATOM 1923 C CA . ARG A 1 266 ? -0.214 10.880 -3.837 1.00 93.69 266 ARG A CA 1
ATOM 1924 C C . ARG A 1 266 ? -0.941 12.216 -3.689 1.00 93.69 266 ARG A C 1
ATOM 1926 O O . ARG A 1 266 ? -0.653 12.974 -2.768 1.00 93.69 266 ARG A O 1
ATOM 1933 N N . GLN A 1 267 ? -1.955 12.480 -4.516 1.00 95.06 267 GLN A N 1
ATOM 1934 C CA . GLN A 1 267 ? -2.817 13.660 -4.378 1.00 95.06 267 GLN A CA 1
ATOM 1935 C C . GLN A 1 267 ? -3.538 13.687 -3.024 1.00 95.06 267 GLN A C 1
ATOM 1937 O O . GLN A 1 267 ? -3.634 14.745 -2.405 1.00 95.06 267 GLN A O 1
ATOM 1942 N N . ARG A 1 268 ? -4.032 12.537 -2.545 1.00 92.75 268 ARG A N 1
ATOM 1943 C CA . ARG A 1 268 ? -4.682 12.412 -1.232 1.00 92.75 268 ARG A CA 1
ATOM 1944 C C . ARG A 1 268 ? -3.709 12.745 -0.103 1.00 92.75 268 ARG A C 1
ATOM 1946 O O . ARG A 1 268 ? -4.055 13.556 0.753 1.00 92.75 268 ARG A O 1
ATOM 1953 N N . LEU A 1 269 ? -2.507 12.164 -0.128 1.00 89.00 269 LEU A N 1
ATOM 1954 C CA . LEU A 1 269 ? -1.462 12.395 0.877 1.00 89.00 269 LEU A CA 1
ATOM 1955 C C . LEU A 1 269 ? -0.960 13.848 0.874 1.00 89.00 269 LEU A C 1
ATOM 1957 O O . LEU A 1 269 ? -0.725 14.409 1.939 1.00 89.00 269 LEU A O 1
ATOM 1961 N N . ALA A 1 270 ? -0.898 14.492 -0.295 1.00 89.50 270 ALA A N 1
ATOM 1962 C CA . ALA A 1 270 ? -0.594 15.919 -0.434 1.00 89.50 270 ALA A CA 1
ATOM 1963 C C . ALA A 1 270 ? -1.763 16.851 -0.038 1.00 89.50 270 ALA A C 1
ATOM 1965 O O . ALA A 1 270 ? -1.655 18.070 -0.144 1.00 89.50 270 ALA A O 1
ATOM 1966 N N . GLY A 1 271 ? -2.915 16.310 0.377 1.00 89.38 271 GLY A N 1
ATOM 1967 C CA . GLY A 1 271 ? -4.092 17.098 0.756 1.00 89.38 271 GLY A CA 1
ATOM 1968 C C . GLY A 1 271 ? -4.891 17.672 -0.423 1.00 89.38 271 GLY A C 1
ATOM 1969 O O . GLY A 1 271 ? -5.863 18.401 -0.212 1.00 89.38 271 GLY A O 1
ATOM 1970 N N . HIS A 1 272 ? -4.565 17.312 -1.668 1.00 93.12 272 HIS A N 1
ATOM 1971 C CA . HIS A 1 272 ? -5.267 17.729 -2.888 1.00 93.12 272 HIS A CA 1
ATOM 1972 C C . HIS A 1 272 ? -6.576 16.941 -3.093 1.00 93.12 272 HIS A C 1
ATOM 1974 O O . HIS A 1 272 ? -6.784 16.277 -4.111 1.00 93.12 272 HIS A O 1
ATOM 1980 N N . ARG A 1 273 ? -7.489 17.022 -2.117 1.00 90.50 273 ARG A N 1
ATOM 1981 C CA . ARG A 1 273 ? -8.700 16.183 -2.013 1.00 90.50 273 ARG A CA 1
ATOM 1982 C C . ARG A 1 273 ? -9.566 16.179 -3.276 1.00 90.50 273 ARG A C 1
ATOM 1984 O O . ARG A 1 273 ? -9.962 15.114 -3.738 1.00 90.50 273 ARG A O 1
ATOM 1991 N N . THR A 1 274 ? -9.852 17.344 -3.860 1.00 94.12 274 THR A N 1
ATOM 1992 C CA . THR A 1 274 ? -10.701 17.438 -5.064 1.00 94.12 274 THR A CA 1
ATOM 1993 C C . THR A 1 274 ? -10.072 16.735 -6.265 1.00 94.12 274 THR A C 1
ATOM 1995 O O . THR A 1 274 ? -10.766 16.013 -6.981 1.00 94.12 274 THR A O 1
ATOM 1998 N N . ALA A 1 275 ? -8.760 16.911 -6.462 1.00 95.88 275 ALA A N 1
ATOM 1999 C CA . ALA A 1 275 ? -8.024 16.239 -7.526 1.00 95.88 275 ALA A CA 1
ATOM 2000 C C . ALA A 1 275 ? -8.004 14.724 -7.293 1.00 95.88 275 ALA A C 1
ATOM 2002 O O . ALA A 1 275 ? -8.361 13.978 -8.199 1.00 95.88 275 ALA A O 1
ATOM 2003 N N . ALA A 1 276 ? -7.721 14.283 -6.062 1.00 96.62 276 ALA A N 1
ATOM 2004 C CA . ALA A 1 276 ? -7.728 12.867 -5.702 1.00 96.62 276 ALA A CA 1
ATOM 2005 C C . ALA A 1 276 ? -9.079 12.201 -6.018 1.00 96.62 276 ALA A C 1
ATOM 2007 O O . ALA A 1 276 ? -9.106 11.151 -6.652 1.00 96.62 276 ALA A O 1
ATOM 2008 N N . ILE A 1 277 ? -10.212 12.834 -5.668 1.00 96.69 277 ILE A N 1
ATOM 2009 C CA . ILE A 1 277 ? -11.553 12.296 -5.980 1.00 96.69 277 ILE A CA 1
ATOM 2010 C C . ILE A 1 277 ? -11.740 12.142 -7.492 1.00 96.69 277 ILE A C 1
ATOM 2012 O O . ILE A 1 277 ? -12.264 11.123 -7.949 1.00 96.69 277 ILE A O 1
ATOM 2016 N N . ALA A 1 278 ? -11.366 13.162 -8.267 1.00 97.56 278 ALA A N 1
ATOM 2017 C CA . ALA A 1 278 ? -11.513 13.138 -9.717 1.00 97.56 278 ALA A CA 1
ATOM 2018 C C . ALA A 1 278 ? -10.659 12.024 -10.340 1.00 97.56 278 ALA A C 1
ATOM 2020 O O . ALA A 1 278 ? -11.179 11.222 -11.116 1.00 97.56 278 ALA A O 1
ATOM 2021 N N . THR A 1 279 ? -9.390 11.931 -9.943 1.00 98.12 279 THR A N 1
ATOM 2022 C CA . THR A 1 279 ? -8.439 10.939 -10.450 1.00 98.12 279 THR A CA 1
ATOM 2023 C C . THR A 1 279 ? -8.858 9.513 -10.082 1.00 98.12 279 THR A C 1
ATOM 2025 O O . THR A 1 279 ? -8.921 8.658 -10.964 1.00 98.12 279 THR A O 1
ATOM 2028 N N . THR A 1 280 ? -9.247 9.232 -8.828 1.00 96.88 280 THR A N 1
ATOM 2029 C CA . THR A 1 280 ? -9.682 7.869 -8.472 1.00 96.88 280 THR A CA 1
ATOM 2030 C C . THR A 1 280 ? -10.972 7.469 -9.185 1.00 96.88 280 THR A C 1
ATOM 2032 O O . THR A 1 280 ? -11.133 6.313 -9.567 1.00 96.88 280 THR A O 1
ATOM 2035 N N . ARG A 1 281 ? -11.902 8.405 -9.428 1.00 98.00 281 ARG A N 1
ATOM 2036 C CA . ARG A 1 281 ? -13.105 8.111 -10.229 1.00 98.00 281 ARG A CA 1
ATOM 2037 C C . ARG A 1 281 ? -12.759 7.713 -11.662 1.00 98.00 281 ARG A C 1
ATOM 2039 O O . ARG A 1 281 ? -13.410 6.824 -12.205 1.00 98.00 281 ARG A O 1
ATOM 2046 N N . GLN A 1 282 ? -11.753 8.346 -12.266 1.00 98.00 282 GLN A N 1
ATOM 2047 C CA . GLN A 1 282 ? -11.269 7.950 -13.590 1.00 98.00 282 GLN A CA 1
ATOM 2048 C C . GLN A 1 282 ? -10.674 6.537 -13.555 1.00 98.00 282 GLN A C 1
ATOM 2050 O O . GLN A 1 282 ? -11.089 5.706 -14.360 1.00 98.00 282 GLN A O 1
ATOM 2055 N N . ALA A 1 283 ? -9.815 6.229 -12.576 1.00 98.06 283 ALA A N 1
ATOM 2056 C CA . ALA A 1 283 ? -9.254 4.886 -12.403 1.00 98.06 283 ALA A CA 1
ATOM 2057 C C . ALA A 1 283 ? -10.345 3.811 -12.237 1.00 98.06 283 ALA A C 1
ATOM 2059 O O . ALA A 1 283 ? -10.330 2.798 -12.934 1.00 98.06 283 ALA A O 1
ATOM 2060 N N . VAL A 1 284 ? -11.347 4.057 -11.383 1.00 98.44 284 VAL A N 1
ATOM 2061 C CA . VAL A 1 284 ? -12.500 3.157 -11.198 1.00 98.44 284 VAL A CA 1
ATOM 2062 C C . VAL A 1 284 ? -13.258 2.946 -12.507 1.00 98.44 284 VAL A C 1
ATOM 2064 O O . VAL A 1 284 ? -13.609 1.816 -12.831 1.00 98.44 284 VAL A O 1
ATOM 2067 N N . ASN A 1 285 ? -13.508 4.003 -13.283 1.00 98.19 285 ASN A N 1
ATOM 2068 C CA . ASN A 1 285 ? -14.217 3.875 -14.557 1.00 98.19 285 ASN A CA 1
ATOM 2069 C C . ASN A 1 285 ? -13.425 3.053 -15.583 1.00 98.19 285 ASN A C 1
ATOM 2071 O O . ASN A 1 285 ? -14.016 2.224 -16.274 1.00 98.19 285 ASN A O 1
ATOM 2075 N N . LEU A 1 286 ? -12.103 3.241 -15.649 1.00 98.06 286 LEU A N 1
ATOM 2076 C CA . LEU A 1 286 ? -11.224 2.437 -16.500 1.00 98.06 286 LEU A CA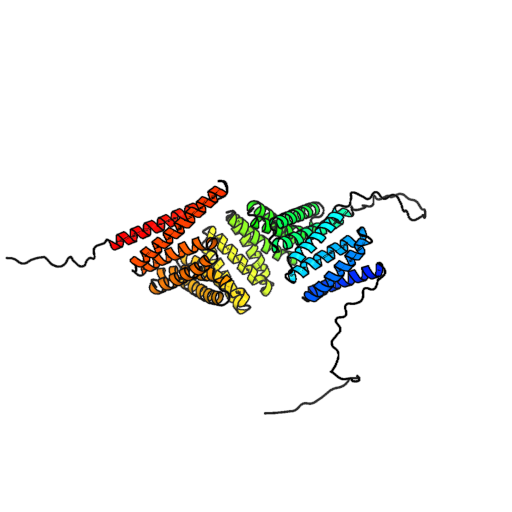 1
ATOM 2077 C C . LEU A 1 286 ? -11.272 0.960 -16.093 1.00 98.06 286 LEU A C 1
ATOM 2079 O O . LEU A 1 286 ? -11.568 0.105 -16.927 1.00 98.06 286 LEU A O 1
ATOM 2083 N N . TYR A 1 287 ? -11.086 0.656 -14.805 1.00 98.25 287 TYR A N 1
ATOM 2084 C CA . TYR A 1 287 ? -11.139 -0.724 -14.322 1.00 98.25 287 TYR A CA 1
ATOM 2085 C C . TYR A 1 287 ? -12.528 -1.356 -14.415 1.00 98.25 287 TYR A C 1
ATOM 2087 O O . TYR A 1 287 ? -12.611 -2.557 -14.645 1.00 98.25 287 TYR A O 1
ATOM 2095 N N . ARG A 1 288 ? -13.624 -0.591 -14.316 1.00 98.12 288 ARG A N 1
ATOM 2096 C CA . ARG A 1 288 ? -14.971 -1.111 -14.613 1.00 98.12 288 ARG A CA 1
ATOM 2097 C C . ARG A 1 288 ? -15.093 -1.540 -16.071 1.00 98.12 288 ARG A C 1
ATOM 2099 O O . ARG A 1 288 ? -15.636 -2.607 -16.338 1.00 98.12 288 ARG A O 1
ATOM 2106 N N . GLY A 1 289 ? -14.583 -0.734 -17.003 1.00 97.69 289 GLY A N 1
ATOM 2107 C CA . GLY A 1 289 ? -14.562 -1.078 -18.425 1.00 97.69 289 GLY A CA 1
ATOM 2108 C C . GLY A 1 289 ? -13.727 -2.328 -18.712 1.00 97.69 289 GLY A C 1
ATOM 2109 O O . GLY A 1 289 ? -14.176 -3.209 -19.444 1.00 97.69 289 GLY A O 1
ATOM 2110 N N . LEU A 1 290 ? -12.550 -2.433 -18.090 1.00 97.81 290 LEU A N 1
ATOM 2111 C CA . LEU A 1 290 ? -11.665 -3.595 -18.208 1.00 97.81 290 LEU A CA 1
ATOM 2112 C C . LEU A 1 290 ? -12.290 -4.854 -17.586 1.00 97.81 290 LEU A C 1
ATOM 2114 O O . LEU A 1 290 ? -12.374 -5.883 -18.248 1.00 97.81 290 LEU A O 1
ATOM 2118 N N . ALA A 1 291 ? -12.826 -4.768 -16.366 1.00 97.19 291 ALA A N 1
ATOM 2119 C CA . ALA A 1 291 ? -13.474 -5.889 -15.681 1.00 97.19 291 ALA A CA 1
ATOM 2120 C C . ALA A 1 291 ? -14.762 -6.357 -16.373 1.00 97.19 291 ALA A C 1
ATOM 2122 O O . ALA A 1 291 ? -15.125 -7.521 -16.258 1.00 97.19 291 ALA A O 1
ATOM 2123 N N . ALA A 1 292 ? -15.451 -5.488 -17.119 1.00 97.31 292 ALA A N 1
ATOM 2124 C CA . ALA A 1 292 ? -16.596 -5.899 -17.931 1.00 97.31 292 ALA A CA 1
ATOM 2125 C C . ALA A 1 292 ? -16.195 -6.782 -19.128 1.00 97.31 292 ALA A C 1
ATOM 2127 O O . ALA A 1 292 ? -17.012 -7.573 -19.597 1.00 97.31 292 ALA A O 1
ATOM 2128 N N . ARG A 1 293 ? -14.961 -6.641 -19.632 1.00 96.50 293 ARG A N 1
ATOM 2129 C CA . ARG A 1 293 ? -14.431 -7.401 -20.779 1.00 96.50 293 ARG A CA 1
ATOM 2130 C C . ARG A 1 293 ? -13.673 -8.642 -20.326 1.00 96.50 293 ARG A C 1
ATOM 2132 O O . ARG A 1 293 ? -13.874 -9.715 -20.883 1.00 96.50 293 ARG A O 1
ATOM 2139 N N . GLU A 1 294 ? -12.850 -8.488 -19.295 1.00 96.06 294 GLU A N 1
ATOM 2140 C CA . GLU A 1 294 ? -11.983 -9.525 -18.738 1.00 96.06 294 GLU A CA 1
ATOM 2141 C C . GLU A 1 294 ? -12.135 -9.562 -17.207 1.00 96.06 294 GLU A C 1
ATOM 2143 O O . GLU A 1 294 ? -11.282 -9.059 -16.464 1.00 96.06 294 GLU A O 1
ATOM 2148 N N . PRO A 1 295 ? -13.251 -10.129 -16.704 1.00 94.56 295 PRO A N 1
ATOM 2149 C CA . PRO A 1 295 ? -13.558 -10.112 -15.277 1.00 94.56 295 PRO A CA 1
ATOM 2150 C C . PRO A 1 295 ? -12.484 -10.787 -14.425 1.00 94.56 295 PRO A C 1
ATOM 2152 O O . PRO A 1 295 ? -12.161 -10.284 -13.348 1.00 94.56 295 PRO A O 1
ATOM 2155 N N . ASP A 1 296 ? -11.919 -11.898 -14.898 1.00 91.19 296 ASP A N 1
ATOM 2156 C CA . ASP A 1 296 ? -10.964 -12.696 -14.123 1.00 91.19 296 ASP A CA 1
ATOM 2157 C C . ASP A 1 296 ? -9.639 -11.951 -13.897 1.00 91.19 296 ASP A C 1
ATOM 2159 O O . ASP A 1 296 ? -9.044 -12.078 -12.830 1.00 91.19 296 ASP A O 1
ATOM 2163 N N . SER A 1 297 ? -9.240 -11.092 -14.840 1.00 93.50 297 SER A N 1
ATOM 2164 C CA . SER A 1 297 ? -8.022 -10.278 -14.755 1.00 93.50 297 SER A CA 1
ATOM 2165 C C . SER A 1 297 ? -8.224 -8.997 -13.933 1.00 93.50 297 SER A C 1
ATOM 2167 O O . SER A 1 297 ? -7.354 -8.598 -13.155 1.00 93.50 297 SER A O 1
ATOM 2169 N N . TYR A 1 298 ? -9.370 -8.318 -14.080 1.00 96.56 298 TYR A N 1
ATOM 2170 C CA . TYR A 1 298 ? -9.510 -6.930 -13.606 1.00 96.56 298 TYR A CA 1
ATOM 2171 C C . TYR A 1 298 ? -10.502 -6.702 -12.465 1.00 96.56 298 TYR A C 1
ATOM 2173 O O . TYR A 1 298 ? -10.519 -5.607 -11.903 1.00 96.56 298 TYR A O 1
ATOM 2181 N N . THR A 1 299 ? -11.283 -7.700 -12.043 1.00 97.00 299 THR A N 1
ATOM 2182 C CA . THR A 1 299 ? -12.228 -7.514 -10.923 1.00 97.00 299 THR A CA 1
ATOM 2183 C C . THR A 1 299 ? -11.514 -7.182 -9.603 1.00 97.00 299 THR A C 1
ATOM 2185 O O . THR A 1 299 ? -11.973 -6.315 -8.859 1.00 97.00 299 THR A O 1
ATOM 2188 N N . GLY A 1 300 ? -10.360 -7.801 -9.324 1.00 95.50 300 GLY A N 1
ATOM 2189 C CA . GLY A 1 300 ? -9.547 -7.460 -8.146 1.00 95.50 300 GLY A CA 1
ATOM 2190 C C . GLY A 1 300 ? -8.982 -6.035 -8.209 1.00 95.50 300 GLY A C 1
ATOM 2191 O O . GLY A 1 300 ? -9.069 -5.283 -7.240 1.00 95.50 300 GLY A O 1
ATOM 2192 N N . HIS A 1 301 ? -8.494 -5.622 -9.380 1.00 95.88 301 HIS A N 1
ATOM 2193 C CA . HIS A 1 301 ? -7.990 -4.266 -9.608 1.00 95.88 301 HIS A CA 1
ATOM 2194 C C . HIS A 1 301 ? -9.090 -3.197 -9.475 1.00 95.88 301 HIS A C 1
ATOM 2196 O O . HIS A 1 301 ? -8.860 -2.111 -8.929 1.00 95.88 301 HIS A O 1
ATOM 2202 N N . LEU A 1 302 ? -10.311 -3.512 -9.918 1.00 98.06 302 LEU A N 1
ATOM 2203 C CA . LEU A 1 302 ? -11.483 -2.672 -9.697 1.00 98.06 302 LEU A CA 1
ATOM 2204 C C . LEU A 1 302 ? -11.778 -2.509 -8.199 1.00 98.06 302 LEU A C 1
ATOM 2206 O O . LEU A 1 302 ? -11.977 -1.379 -7.751 1.00 98.06 302 LEU A O 1
ATOM 2210 N N . ALA A 1 303 ? -11.756 -3.597 -7.422 1.00 96.94 303 ALA A N 1
ATOM 2211 C CA . ALA A 1 303 ? -11.976 -3.544 -5.975 1.00 96.94 303 ALA A CA 1
ATOM 2212 C C . ALA A 1 303 ? -10.947 -2.641 -5.274 1.00 96.94 303 ALA A C 1
ATOM 2214 O O . ALA A 1 303 ? -11.331 -1.738 -4.533 1.00 96.94 303 ALA A O 1
ATOM 2215 N N . MET A 1 304 ? -9.656 -2.790 -5.592 1.00 95.12 304 MET A N 1
ATOM 2216 C CA . MET A 1 304 ? -8.599 -1.918 -5.057 1.00 95.12 304 MET A CA 1
ATOM 2217 C C . MET A 1 304 ? -8.825 -0.435 -5.396 1.00 95.12 304 MET A C 1
ATOM 2219 O O . MET A 1 304 ? -8.628 0.450 -4.562 1.00 95.12 304 MET A O 1
ATOM 2223 N N . SER A 1 305 ? -9.267 -0.145 -6.620 1.00 96.62 305 SER A N 1
ATOM 2224 C CA . SER A 1 305 ? -9.540 1.229 -7.065 1.00 96.62 305 SER A CA 1
ATOM 2225 C C . SER A 1 305 ? -10.738 1.842 -6.337 1.00 96.62 305 SER A C 1
ATOM 2227 O O . SER A 1 305 ? -10.726 3.024 -5.985 1.00 96.62 305 SER A O 1
ATOM 2229 N N . LEU A 1 306 ? -11.774 1.040 -6.088 1.00 97.62 306 LEU A N 1
ATOM 2230 C CA . LEU A 1 306 ? -12.945 1.446 -5.315 1.00 97.62 306 LEU A CA 1
ATOM 2231 C C . LEU A 1 306 ? -12.609 1.661 -3.833 1.00 97.62 306 LEU A C 1
ATOM 2233 O O . LEU A 1 306 ? -13.122 2.610 -3.243 1.00 97.62 306 LEU A O 1
ATOM 2237 N N . ASP A 1 307 ? -11.712 0.863 -3.249 1.00 94.94 307 ASP A N 1
ATOM 2238 C CA . ASP A 1 307 ? -11.199 1.082 -1.889 1.00 94.94 307 ASP A CA 1
ATOM 2239 C C . ASP A 1 307 ? -10.469 2.425 -1.777 1.00 94.94 307 ASP A C 1
ATOM 2241 O O . ASP A 1 307 ? -10.742 3.225 -0.874 1.00 94.94 307 ASP A O 1
ATOM 2245 N N . ASN A 1 308 ? -9.601 2.732 -2.745 1.00 94.12 308 ASN A N 1
ATOM 2246 C CA . ASN A 1 308 ? -8.954 4.040 -2.826 1.00 94.12 308 ASN A CA 1
ATOM 2247 C C . ASN A 1 308 ? -9.992 5.166 -2.927 1.00 94.12 308 ASN A C 1
ATOM 2249 O O . ASN A 1 308 ? -9.872 6.177 -2.231 1.00 94.12 308 ASN A O 1
ATOM 2253 N N . LEU A 1 309 ? -11.045 4.984 -3.734 1.00 96.56 309 LEU A N 1
ATOM 2254 C CA . LEU A 1 309 ? -12.100 5.985 -3.892 1.00 96.56 309 LEU A CA 1
ATOM 2255 C C . LEU A 1 309 ? -12.845 6.187 -2.572 1.00 96.56 309 LEU A C 1
ATOM 2257 O O . LEU A 1 309 ? -13.079 7.324 -2.163 1.00 96.56 309 LEU A O 1
ATOM 2261 N N . ALA A 1 310 ? -13.185 5.099 -1.885 1.00 95.38 310 ALA A N 1
ATOM 2262 C CA . ALA A 1 310 ? -13.838 5.143 -0.591 1.00 95.38 310 ALA A CA 1
ATOM 2263 C C . ALA A 1 310 ? -12.989 5.894 0.444 1.00 95.38 310 ALA A C 1
ATOM 2265 O O . ALA A 1 310 ? -13.527 6.701 1.208 1.00 95.38 310 ALA A O 1
ATOM 2266 N N . ASN A 1 311 ? -11.677 5.668 0.484 1.00 92.00 311 ASN A N 1
ATOM 2267 C CA . ASN A 1 311 ? -10.765 6.358 1.401 1.00 92.00 311 ASN A CA 1
ATOM 2268 C C . ASN A 1 311 ? -10.675 7.854 1.094 1.00 92.00 311 ASN A C 1
ATOM 2270 O O . ASN A 1 311 ? -10.899 8.672 1.982 1.00 92.00 311 ASN A O 1
ATOM 2274 N N . VAL A 1 312 ? -10.480 8.226 -0.172 1.00 93.69 312 VAL A N 1
ATOM 2275 C CA . VAL A 1 312 ? -10.453 9.637 -0.585 1.00 93.69 312 VAL A CA 1
ATOM 2276 C C . VAL A 1 312 ? -11.781 10.346 -0.269 1.00 93.69 312 VAL A C 1
ATOM 2278 O O . VAL A 1 312 ? -11.785 11.483 0.204 1.00 93.69 312 VAL A O 1
ATOM 2281 N N . LEU A 1 313 ? -12.923 9.694 -0.512 1.00 94.69 313 LEU A N 1
ATOM 2282 C CA . LEU A 1 313 ? -14.242 10.256 -0.203 1.00 94.69 313 LEU A CA 1
ATOM 2283 C C . LEU A 1 313 ? -14.451 10.436 1.305 1.00 94.69 313 LEU A C 1
ATOM 2285 O O . LEU A 1 313 ? -15.039 11.436 1.716 1.00 94.69 313 LEU A O 1
ATOM 2289 N N . HIS A 1 314 ? -13.961 9.499 2.118 1.00 90.69 314 HIS A N 1
ATOM 2290 C CA . HIS A 1 314 ? -14.021 9.598 3.575 1.00 90.69 314 HIS A CA 1
ATOM 2291 C C . HIS A 1 314 ? -13.204 10.783 4.093 1.00 90.69 314 HIS A C 1
ATOM 2293 O O . HIS A 1 314 ? -13.745 11.610 4.823 1.00 90.69 314 HIS A O 1
ATOM 2299 N N . ASP A 1 315 ? -11.961 10.934 3.629 1.00 88.38 315 ASP A N 1
ATOM 2300 C CA . ASP A 1 315 ? -11.079 12.050 4.003 1.00 88.38 315 ASP A CA 1
ATOM 2301 C C . ASP A 1 315 ? -11.650 13.418 3.582 1.00 88.38 315 ASP A C 1
ATOM 2303 O O . ASP A 1 315 ? -11.336 14.455 4.171 1.00 88.38 315 ASP A O 1
ATOM 2307 N N . ALA A 1 316 ? -12.502 13.431 2.554 1.00 89.44 316 ALA A N 1
ATOM 2308 C CA . ALA A 1 316 ? -13.236 14.606 2.096 1.00 89.44 316 ALA A CA 1
ATOM 2309 C C . ALA A 1 316 ? -14.582 14.831 2.817 1.00 89.44 316 ALA A C 1
ATOM 2311 O O . ALA A 1 316 ? -15.316 15.748 2.449 1.00 89.44 316 ALA A O 1
ATOM 2312 N N . GLY A 1 317 ? -14.937 14.003 3.805 1.00 89.75 317 GLY A N 1
ATOM 2313 C CA . GLY A 1 317 ? -16.197 14.094 4.551 1.00 89.75 317 GLY A CA 1
ATOM 2314 C C . GLY A 1 317 ? -17.438 13.650 3.767 1.00 89.75 317 GLY A C 1
ATOM 2315 O O . GLY A 1 317 ? -18.565 13.891 4.196 1.00 89.75 317 GLY A O 1
ATOM 2316 N N . ARG A 1 318 ? -17.270 12.993 2.612 1.00 92.06 318 ARG A N 1
ATOM 2317 C CA . ARG A 1 318 ? -18.370 12.509 1.760 1.00 92.06 318 ARG A CA 1
ATOM 2318 C C . ARG A 1 318 ? -18.871 11.134 2.203 1.00 92.06 318 ARG A C 1
ATOM 2320 O O . ARG A 1 318 ? -18.877 10.186 1.423 1.00 92.06 318 ARG A O 1
ATOM 2327 N N . THR A 1 319 ? -19.298 11.026 3.459 1.00 90.06 319 THR A N 1
ATOM 2328 C CA . THR A 1 319 ? -19.585 9.754 4.149 1.00 90.06 319 THR A CA 1
ATOM 2329 C C . THR A 1 319 ? -20.539 8.826 3.391 1.00 90.06 319 THR A C 1
ATOM 2331 O O . THR A 1 319 ? -20.286 7.627 3.333 1.00 90.06 319 THR A O 1
ATOM 2334 N N . VAL A 1 320 ? -21.600 9.356 2.769 1.00 92.88 320 VAL A N 1
ATOM 2335 C CA . VAL A 1 320 ? -22.584 8.543 2.024 1.00 92.88 320 VAL A CA 1
ATOM 2336 C C . VAL A 1 320 ? -21.966 7.905 0.779 1.00 92.88 320 VAL A C 1
ATOM 2338 O O . VAL A 1 320 ? -22.092 6.700 0.580 1.00 92.88 320 VAL A O 1
ATOM 2341 N N . ASP A 1 321 ? -21.253 8.688 -0.034 1.00 94.25 321 ASP A N 1
ATOM 2342 C CA . ASP A 1 321 ? -20.582 8.169 -1.233 1.00 94.25 321 ASP A CA 1
ATOM 2343 C C . ASP A 1 321 ? -19.488 7.166 -0.856 1.00 94.25 321 ASP A C 1
ATOM 2345 O O . ASP A 1 321 ? -19.294 6.143 -1.510 1.00 94.25 321 ASP A O 1
ATOM 2349 N N . ALA A 1 322 ? -18.778 7.468 0.230 1.00 95.44 322 ALA A N 1
ATOM 2350 C CA . ALA A 1 322 ? -17.699 6.653 0.743 1.00 95.44 322 ALA A CA 1
ATOM 2351 C C . ALA A 1 322 ? -18.211 5.302 1.278 1.00 95.44 322 ALA A C 1
ATOM 2353 O O . ALA A 1 322 ? -17.532 4.294 1.117 1.00 95.44 322 ALA A O 1
ATOM 2354 N N . LEU A 1 323 ? -19.397 5.274 1.897 1.00 96.31 323 LEU A N 1
ATOM 2355 C CA . LEU A 1 323 ? -20.073 4.047 2.319 1.00 96.31 323 LEU A CA 1
ATOM 2356 C C . LEU A 1 323 ? -20.513 3.208 1.112 1.00 96.31 323 LEU A C 1
ATOM 2358 O O . LEU A 1 323 ? -20.232 2.013 1.085 1.00 96.31 323 LEU A O 1
ATOM 2362 N N . GLY A 1 324 ? -21.130 3.831 0.102 1.00 97.00 324 GLY A N 1
ATOM 2363 C CA . GLY A 1 324 ? -21.555 3.132 -1.116 1.00 97.00 324 GLY A CA 1
ATOM 2364 C C . GLY A 1 324 ? -20.390 2.452 -1.843 1.00 97.00 324 GLY A C 1
ATOM 2365 O O . GLY A 1 324 ? -20.490 1.283 -2.207 1.00 97.00 324 GLY A O 1
ATOM 2366 N N . ALA A 1 325 ? -19.253 3.143 -1.972 1.00 96.88 325 ALA A N 1
ATOM 2367 C CA . ALA A 1 325 ? -18.046 2.565 -2.563 1.00 96.88 325 ALA A CA 1
ATOM 2368 C C . ALA A 1 325 ? -17.515 1.362 -1.755 1.00 96.88 325 ALA A C 1
ATOM 2370 O O . ALA A 1 325 ? -17.207 0.326 -2.337 1.00 96.88 325 ALA A O 1
ATOM 2371 N N . THR A 1 326 ? -17.459 1.448 -0.420 1.00 97.44 326 THR A N 1
ATOM 2372 C CA . THR A 1 326 ? -17.000 0.324 0.420 1.00 97.44 326 THR A CA 1
ATOM 2373 C C . THR A 1 326 ? -17.956 -0.877 0.397 1.00 97.44 326 THR A C 1
ATOM 2375 O O . THR A 1 326 ? -17.508 -2.023 0.491 1.00 97.44 326 THR A O 1
ATOM 2378 N N . GLN A 1 327 ? -19.265 -0.648 0.252 1.00 98.12 327 GLN A N 1
ATOM 2379 C CA . GLN A 1 327 ? -20.238 -1.731 0.067 1.00 98.12 327 GLN A CA 1
ATOM 2380 C C . GLN A 1 327 ? -19.974 -2.491 -1.241 1.00 98.12 327 GLN A C 1
ATOM 2382 O O . GLN A 1 327 ? -19.870 -3.716 -1.212 1.00 98.12 327 GLN A O 1
ATOM 2387 N N . GLU A 1 328 ? -19.763 -1.775 -2.352 1.00 98.06 328 GLU A N 1
ATOM 2388 C CA . GLU A 1 328 ? -19.418 -2.378 -3.648 1.00 98.06 328 GLU A CA 1
ATOM 2389 C C . GLU A 1 328 ? -18.117 -3.193 -3.567 1.00 98.06 328 GLU A C 1
ATOM 2391 O O . GLU A 1 328 ? -18.081 -4.337 -4.020 1.00 98.06 328 GLU A O 1
ATOM 2396 N N . VAL A 1 329 ? -17.072 -2.661 -2.919 1.00 97.56 329 VAL A N 1
ATOM 2397 C CA . VAL A 1 329 ? -15.818 -3.401 -2.678 1.00 97.56 329 VAL A CA 1
ATOM 2398 C C . VAL A 1 329 ? -16.076 -4.713 -1.943 1.00 97.56 329 VAL A C 1
ATOM 2400 O O . VAL A 1 329 ? -15.596 -5.766 -2.358 1.00 97.56 329 VAL A O 1
ATOM 2403 N N . THR A 1 330 ? -16.827 -4.657 -0.843 1.00 98.00 330 THR A N 1
ATOM 2404 C CA . THR A 1 330 ? -17.072 -5.830 0.006 1.00 98.00 330 THR A CA 1
ATOM 2405 C C . THR A 1 330 ? -17.847 -6.907 -0.752 1.00 98.00 330 THR A C 1
ATOM 2407 O O . THR A 1 330 ? -17.539 -8.092 -0.636 1.00 98.00 330 THR A O 1
ATOM 2410 N N . GLU A 1 331 ? -18.815 -6.515 -1.582 1.00 97.81 331 GLU A N 1
ATOM 2411 C CA . GLU A 1 331 ? -19.531 -7.442 -2.462 1.00 97.81 331 GLU A CA 1
ATOM 2412 C C . GLU A 1 331 ? -18.616 -8.074 -3.515 1.00 97.81 331 GLU A C 1
ATOM 2414 O O . GLU A 1 331 ? -18.739 -9.270 -3.796 1.00 97.81 331 GLU A O 1
ATOM 2419 N N . ILE A 1 332 ? -17.685 -7.302 -4.083 1.00 98.06 332 ILE A N 1
ATOM 2420 C CA . ILE A 1 332 ? -16.697 -7.822 -5.029 1.00 98.06 332 ILE A CA 1
ATOM 2421 C C . ILE A 1 332 ? -15.769 -8.828 -4.338 1.00 98.06 332 ILE A C 1
ATOM 2423 O O . ILE A 1 332 ? -15.621 -9.945 -4.836 1.00 98.06 332 ILE A O 1
ATOM 2427 N N . TYR A 1 333 ? -15.184 -8.491 -3.185 1.00 98.06 333 TYR A N 1
ATOM 2428 C CA . TYR A 1 333 ? -14.283 -9.412 -2.489 1.00 98.06 333 TYR A CA 1
ATOM 2429 C C . TYR A 1 333 ? -14.987 -10.680 -2.007 1.00 98.06 333 TYR A C 1
ATOM 2431 O O . TYR A 1 333 ? -14.387 -11.748 -2.084 1.00 98.06 333 TYR A O 1
ATOM 2439 N N . ARG A 1 334 ? -16.267 -10.617 -1.608 1.00 97.62 334 ARG A N 1
ATOM 2440 C CA . ARG A 1 334 ? -17.052 -11.830 -1.313 1.00 97.62 334 ARG A CA 1
ATOM 2441 C C . ARG A 1 334 ? -17.099 -12.781 -2.513 1.00 97.62 334 ARG A C 1
ATOM 2443 O O . ARG A 1 334 ? -16.807 -13.960 -2.354 1.00 97.62 334 ARG A O 1
ATOM 2450 N N . LYS A 1 335 ? -17.370 -12.266 -3.717 1.00 96.81 335 LYS A N 1
ATOM 2451 C CA . LYS A 1 335 ? -17.367 -13.068 -4.958 1.00 96.81 335 LYS A CA 1
ATOM 2452 C C . LYS A 1 335 ? -15.975 -13.585 -5.326 1.00 96.81 335 LYS A C 1
ATOM 2454 O O . LYS A 1 335 ? -15.844 -14.683 -5.856 1.00 96.81 335 LYS A O 1
ATOM 2459 N N . LEU A 1 336 ? -14.927 -12.798 -5.083 1.00 96.31 336 LEU A N 1
ATOM 2460 C CA . LEU A 1 336 ? -13.550 -13.201 -5.381 1.00 96.31 336 LEU A CA 1
ATOM 2461 C C . LEU A 1 336 ? -13.047 -14.298 -4.432 1.00 96.31 336 LEU A C 1
ATOM 2463 O O . LEU A 1 336 ? -12.346 -15.207 -4.877 1.00 96.31 336 LEU A O 1
ATOM 2467 N N . VAL A 1 337 ? -13.456 -14.269 -3.161 1.00 97.06 337 VAL A N 1
ATOM 2468 C CA . VAL A 1 337 ? -13.148 -15.320 -2.177 1.00 97.06 337 VAL A CA 1
ATOM 2469 C C . VAL A 1 337 ? -13.718 -16.678 -2.594 1.00 97.06 337 VAL A C 1
ATOM 2471 O O . VAL A 1 337 ? -13.043 -17.686 -2.410 1.00 97.06 337 VAL A O 1
ATOM 2474 N N . GLU A 1 338 ? -14.894 -16.724 -3.229 1.00 95.19 338 GLU A N 1
ATOM 2475 C CA . GLU A 1 338 ? -15.471 -17.973 -3.760 1.00 95.19 338 GLU A CA 1
ATOM 2476 C C . GLU A 1 338 ? -14.585 -18.636 -4.832 1.00 95.19 338 GLU A C 1
ATOM 2478 O O . GLU A 1 338 ? -14.669 -19.845 -5.043 1.00 95.19 338 GLU A O 1
ATOM 2483 N N . ARG A 1 339 ? -13.736 -17.855 -5.514 1.00 93.44 339 ARG A N 1
ATOM 2484 C CA . ARG A 1 339 ? -12.851 -18.323 -6.594 1.00 93.44 339 ARG A CA 1
ATOM 2485 C C . ARG A 1 339 ? -11.425 -18.588 -6.119 1.00 93.44 339 ARG A C 1
ATOM 2487 O O . ARG A 1 339 ? -10.804 -19.549 -6.561 1.00 93.44 339 ARG A O 1
ATOM 2494 N N . ASN A 1 340 ? -10.896 -17.719 -5.260 1.00 93.50 340 ASN A N 1
ATOM 2495 C CA . ASN A 1 340 ? -9.550 -17.824 -4.704 1.00 93.50 340 ASN A CA 1
ATOM 2496 C C . ASN A 1 340 ? -9.525 -17.252 -3.284 1.00 93.50 340 ASN A C 1
ATOM 2498 O O . ASN A 1 340 ? -9.171 -16.096 -3.046 1.00 93.50 340 ASN A O 1
ATOM 2502 N N . GLU A 1 341 ? -9.902 -18.091 -2.328 1.00 94.00 341 GLU A N 1
ATOM 2503 C CA . GLU A 1 341 ? -9.976 -17.710 -0.925 1.00 94.00 341 GLU A CA 1
ATOM 2504 C C . GLU A 1 341 ? -8.630 -17.205 -0.390 1.00 94.00 341 GLU A C 1
ATOM 2506 O O . GLU A 1 341 ? -8.582 -16.144 0.227 1.00 94.00 341 GLU A O 1
ATOM 2511 N N . SER A 1 342 ? -7.526 -17.903 -0.677 1.00 91.81 342 SER A N 1
ATOM 2512 C CA . SER A 1 342 ? -6.196 -17.527 -0.182 1.00 91.81 342 SER A CA 1
ATOM 2513 C C . SER A 1 342 ? -5.764 -16.121 -0.595 1.00 91.81 342 SER A C 1
ATOM 2515 O O . SER A 1 342 ? -5.145 -15.425 0.203 1.00 91.81 342 SER A O 1
ATOM 2517 N N . ALA A 1 343 ? -6.109 -15.683 -1.810 1.00 92.19 343 ALA A N 1
ATOM 2518 C CA . ALA A 1 343 ? -5.724 -14.362 -2.301 1.00 92.19 343 ALA A CA 1
ATOM 2519 C C . ALA A 1 343 ? -6.621 -13.235 -1.761 1.00 92.19 343 ALA A C 1
ATOM 2521 O O . ALA A 1 343 ? -6.159 -12.108 -1.593 1.00 92.19 343 ALA A O 1
ATOM 2522 N N . TYR A 1 344 ? -7.902 -13.518 -1.497 1.00 95.75 344 TYR A N 1
ATOM 2523 C CA . TYR A 1 344 ? -8.905 -12.472 -1.259 1.00 95.75 344 TYR A CA 1
ATOM 2524 C C . TYR A 1 344 ? -9.503 -12.447 0.151 1.00 95.75 344 TYR A C 1
ATOM 2526 O O . TYR A 1 344 ? -10.238 -11.513 0.476 1.00 95.75 344 TYR A O 1
ATOM 2534 N N . LEU A 1 345 ? -9.152 -13.393 1.030 1.00 96.62 345 LEU A N 1
ATOM 2535 C CA . LEU A 1 345 ? -9.658 -13.412 2.407 1.00 96.62 345 LEU A CA 1
ATOM 2536 C C . LEU A 1 345 ? -9.183 -12.202 3.229 1.00 96.62 345 LEU A C 1
ATOM 2538 O O . LEU A 1 345 ? -9.976 -11.595 3.949 1.00 96.62 345 LEU A O 1
ATOM 2542 N N . ALA A 1 346 ? -7.905 -11.829 3.112 1.00 96.12 346 ALA A N 1
ATOM 2543 C CA . ALA A 1 346 ? -7.353 -10.660 3.799 1.00 96.12 346 ALA A CA 1
ATOM 2544 C C . ALA A 1 346 ? -7.920 -9.328 3.258 1.00 96.12 346 ALA A C 1
ATOM 2546 O O . ALA A 1 346 ? -8.359 -8.512 4.077 1.00 96.12 346 ALA A O 1
ATOM 2547 N N . PRO A 1 347 ? -8.018 -9.114 1.928 1.00 96.56 347 PRO A N 1
ATOM 2548 C CA . PRO A 1 347 ? -8.742 -7.972 1.367 1.00 96.56 347 PRO A CA 1
ATOM 2549 C C . PRO A 1 347 ? -10.206 -7.870 1.820 1.00 96.56 347 PRO A C 1
ATOM 2551 O O . PRO A 1 347 ? -10.649 -6.783 2.189 1.00 96.56 347 PRO A O 1
ATOM 2554 N N . LEU A 1 348 ? -10.940 -8.990 1.882 1.00 98.12 348 LEU A N 1
ATOM 2555 C CA . LEU A 1 348 ? -12.317 -9.007 2.388 1.00 98.12 348 LEU A CA 1
ATOM 2556 C C . LEU A 1 348 ? -12.394 -8.581 3.862 1.00 98.12 348 LEU A C 1
ATOM 2558 O O . LEU A 1 348 ? -13.243 -7.772 4.234 1.00 98.12 348 LEU A O 1
ATOM 2562 N N . ALA A 1 349 ? -11.504 -9.099 4.713 1.00 97.88 349 ALA A N 1
ATOM 2563 C CA . ALA A 1 349 ? -11.462 -8.723 6.127 1.00 97.88 349 ALA A CA 1
ATOM 2564 C C . ALA A 1 349 ? -11.204 -7.216 6.309 1.00 97.88 349 ALA A C 1
ATOM 2566 O O . ALA A 1 349 ? -11.845 -6.566 7.139 1.00 97.88 349 ALA A O 1
ATOM 2567 N N . MET A 1 350 ? -10.317 -6.649 5.486 1.00 96.25 350 MET A N 1
ATOM 2568 C CA . MET A 1 350 ? -10.023 -5.216 5.481 1.00 96.25 350 MET A CA 1
ATOM 2569 C C . MET A 1 350 ? -11.225 -4.388 5.023 1.00 96.25 350 MET A C 1
ATOM 2571 O O . MET A 1 350 ? -11.578 -3.408 5.686 1.00 96.25 350 MET A O 1
ATOM 2575 N N . SER A 1 351 ? -11.883 -4.784 3.928 1.00 97.19 351 SER A N 1
ATOM 2576 C CA . SER A 1 351 ? -13.040 -4.052 3.411 1.00 97.19 351 SER A CA 1
ATOM 2577 C C . SER A 1 351 ? -14.206 -4.075 4.401 1.00 97.19 351 SER A C 1
ATOM 2579 O O . SER A 1 351 ? -14.844 -3.044 4.600 1.00 97.19 351 SER A O 1
ATOM 2581 N N . LEU A 1 352 ? -14.439 -5.200 5.089 1.00 98.31 352 LEU A N 1
ATOM 2582 C CA . LEU A 1 352 ? -15.450 -5.327 6.145 1.00 98.31 352 LEU A CA 1
ATOM 2583 C C . LEU A 1 352 ? -15.149 -4.439 7.357 1.00 98.31 352 LEU A C 1
ATOM 2585 O O . LEU A 1 352 ? -16.053 -3.785 7.875 1.00 98.31 352 LEU A O 1
ATOM 2589 N N . ASN A 1 353 ? -13.889 -4.361 7.791 1.00 96.19 353 ASN A N 1
ATOM 2590 C CA . ASN A 1 353 ? -13.500 -3.463 8.879 1.00 96.19 353 ASN A CA 1
ATOM 2591 C C . ASN A 1 353 ? -13.731 -1.987 8.499 1.00 96.19 353 ASN A C 1
ATOM 2593 O O . ASN A 1 353 ? -14.289 -1.216 9.279 1.00 96.19 353 ASN A O 1
ATOM 2597 N N . ASN A 1 354 ? -13.370 -1.600 7.271 1.00 94.69 354 ASN A N 1
ATOM 2598 C CA . ASN A 1 354 ? -13.635 -0.255 6.752 1.00 94.69 354 ASN A CA 1
ATOM 2599 C C . ASN A 1 354 ? -15.138 0.018 6.604 1.00 94.69 354 ASN A C 1
ATOM 2601 O O . ASN A 1 354 ? -15.599 1.124 6.899 1.00 94.69 354 ASN A O 1
ATOM 2605 N N . LEU A 1 355 ? -15.906 -0.983 6.162 1.00 97.25 355 LEU A N 1
ATOM 2606 C CA . LEU A 1 3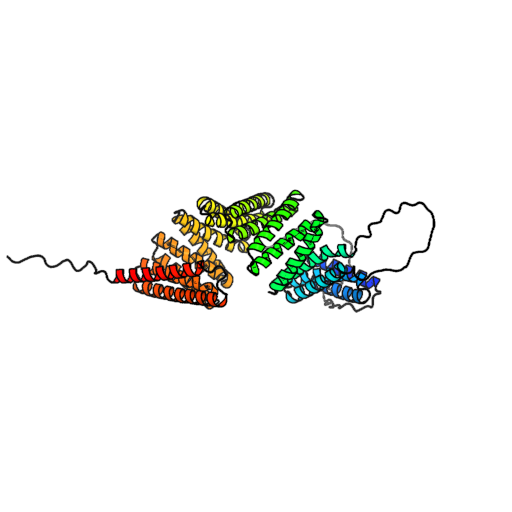55 ? -17.358 -0.910 6.038 1.00 97.25 355 LEU A CA 1
ATOM 2607 C C . LEU A 1 355 ? -17.988 -0.625 7.397 1.00 97.25 355 LEU A C 1
ATOM 2609 O O . LEU A 1 355 ? -18.827 0.267 7.501 1.00 97.25 355 LEU A O 1
ATOM 2613 N N . ALA A 1 356 ? -17.547 -1.327 8.437 1.00 96.38 356 ALA A N 1
ATOM 2614 C CA . ALA A 1 356 ? -18.081 -1.154 9.773 1.00 96.38 356 ALA A CA 1
ATOM 2615 C C . ALA A 1 356 ? -17.854 0.254 10.331 1.00 96.38 356 ALA A C 1
ATOM 2617 O O . ALA A 1 356 ? -18.806 0.896 10.771 1.00 96.38 356 ALA A O 1
ATOM 2618 N N . VAL A 1 357 ? -16.634 0.789 10.209 1.00 92.81 357 VAL A N 1
ATOM 2619 C CA . VAL A 1 357 ? -16.318 2.169 10.622 1.00 92.81 357 VAL A CA 1
ATOM 2620 C C . VAL A 1 357 ? -17.235 3.178 9.919 1.00 92.81 357 VAL A C 1
ATOM 2622 O O . VAL A 1 357 ? -17.748 4.114 10.537 1.00 92.81 357 VAL A O 1
ATOM 2625 N N . ARG A 1 358 ? -17.496 2.979 8.623 1.00 93.81 358 ARG A N 1
ATOM 2626 C CA . ARG A 1 358 ? -18.356 3.868 7.824 1.00 93.81 358 ARG A CA 1
ATOM 2627 C C . ARG A 1 358 ? -19.835 3.716 8.172 1.00 93.81 358 ARG A C 1
ATOM 2629 O O . ARG A 1 358 ? -20.549 4.716 8.206 1.00 93.81 358 ARG A O 1
ATOM 2636 N N . LEU A 1 359 ? -20.292 2.498 8.456 1.00 95.62 359 LEU A N 1
ATOM 2637 C CA . LEU A 1 359 ? -21.648 2.225 8.935 1.00 95.62 359 LEU A CA 1
ATOM 2638 C C . LEU A 1 359 ? -21.886 2.866 10.305 1.00 95.62 359 LEU A C 1
ATOM 2640 O O . LEU A 1 359 ? -22.907 3.530 10.487 1.00 95.62 359 LEU A O 1
ATOM 2644 N N . ALA A 1 360 ? -20.926 2.751 11.227 1.00 92.19 360 ALA A N 1
ATOM 2645 C CA . ALA A 1 360 ? -20.979 3.393 12.536 1.00 92.19 360 ALA A CA 1
ATOM 2646 C C . ALA A 1 360 ? -21.052 4.923 12.401 1.00 92.19 360 ALA A C 1
ATOM 2648 O O . ALA A 1 360 ? -21.935 5.552 12.985 1.00 92.19 360 ALA A O 1
ATOM 2649 N N . ALA A 1 361 ? -20.212 5.520 11.544 1.00 89.69 361 ALA A N 1
ATOM 2650 C CA . ALA A 1 361 ? -20.249 6.955 11.244 1.00 89.69 361 ALA A CA 1
ATOM 2651 C C . ALA A 1 361 ? -21.576 7.410 10.601 1.00 89.69 361 ALA A C 1
ATOM 2653 O O . ALA A 1 361 ? -21.994 8.552 10.783 1.00 89.69 361 ALA A O 1
ATOM 2654 N N . ALA A 1 362 ? -22.258 6.521 9.874 1.00 91.12 362 ALA A N 1
ATOM 2655 C CA . ALA A 1 362 ? -23.591 6.752 9.319 1.00 91.12 362 ALA A CA 1
ATOM 2656 C C . ALA A 1 362 ? -24.737 6.448 10.311 1.00 91.12 362 ALA A C 1
ATOM 2658 O O . ALA A 1 362 ? -25.906 6.549 9.941 1.00 91.12 362 ALA A O 1
ATOM 2659 N N . GLY A 1 363 ? -24.433 6.052 11.553 1.00 91.50 363 GLY A N 1
ATOM 2660 C CA . GLY A 1 363 ? -25.418 5.702 12.582 1.00 91.50 363 GLY A CA 1
ATOM 2661 C C . GLY A 1 363 ? -26.063 4.318 12.422 1.00 91.50 363 GLY A C 1
ATOM 2662 O O . GLY A 1 363 ? -26.967 3.979 13.185 1.00 91.50 363 GLY A O 1
ATOM 2663 N N . ARG A 1 364 ? -25.601 3.497 11.471 1.00 95.06 364 ARG A N 1
ATOM 2664 C CA . ARG A 1 364 ? -26.106 2.141 11.180 1.00 95.06 364 ARG A CA 1
ATOM 2665 C C . ARG A 1 364 ? -25.426 1.104 12.085 1.00 95.06 364 ARG A C 1
ATOM 2667 O O . ARG A 1 364 ? -24.693 0.237 11.616 1.00 95.06 364 ARG A O 1
ATOM 2674 N N . ARG A 1 365 ? -25.643 1.235 13.398 1.00 93.88 365 ARG A N 1
ATOM 2675 C CA . ARG A 1 365 ? -24.896 0.514 14.451 1.00 93.88 365 ARG A CA 1
ATOM 2676 C C . ARG A 1 365 ? -24.986 -1.012 14.370 1.00 93.88 365 ARG A C 1
ATOM 2678 O O . ARG A 1 365 ? -23.962 -1.673 14.491 1.00 93.88 365 ARG A O 1
ATOM 2685 N N . ASP A 1 366 ? -26.170 -1.568 14.124 1.00 95.94 366 ASP A N 1
ATOM 2686 C CA . ASP A 1 366 ? -26.340 -3.029 14.060 1.00 95.94 366 ASP A CA 1
ATOM 2687 C C . ASP A 1 366 ? -25.568 -3.642 12.883 1.00 95.94 366 ASP A C 1
ATOM 2689 O O . ASP A 1 366 ? -24.952 -4.701 13.003 1.00 95.94 366 ASP A O 1
ATOM 2693 N N . GLU A 1 367 ? -25.555 -2.947 11.746 1.00 97.31 367 GLU A N 1
ATOM 2694 C CA . GLU A 1 367 ? -24.818 -3.377 10.560 1.00 97.31 367 GLU A CA 1
ATOM 2695 C C . GLU A 1 367 ? -23.309 -3.200 10.739 1.00 97.31 367 GLU A C 1
ATOM 2697 O O . GLU A 1 367 ? -22.541 -4.049 10.287 1.00 97.31 367 GLU A O 1
ATOM 2702 N N . ALA A 1 368 ? -22.882 -2.135 11.429 1.00 97.06 368 ALA A N 1
ATOM 2703 C CA . ALA A 1 368 ? -21.485 -1.944 11.806 1.00 97.06 368 ALA A CA 1
ATOM 2704 C C . ALA A 1 368 ? -20.992 -3.101 12.683 1.00 97.06 368 ALA A C 1
ATOM 2706 O O . ALA A 1 368 ? -20.008 -3.750 12.339 1.00 97.06 368 ALA A O 1
ATOM 2707 N N . LEU A 1 369 ? -21.743 -3.444 13.736 1.00 98.00 369 LEU A N 1
ATOM 2708 C CA . LEU A 1 369 ? -21.413 -4.559 14.618 1.00 98.00 369 LEU A CA 1
ATOM 2709 C C . LEU A 1 369 ? -21.326 -5.891 13.858 1.00 98.00 369 LEU A C 1
ATOM 2711 O O . LEU A 1 369 ? -20.407 -6.677 14.100 1.00 98.00 369 LEU A O 1
ATOM 2715 N N . ALA A 1 370 ? -22.255 -6.150 12.933 1.00 98.25 370 ALA A N 1
ATOM 2716 C CA . ALA A 1 370 ? -22.218 -7.349 12.099 1.00 98.25 370 ALA A CA 1
ATOM 2717 C C . ALA A 1 370 ? -20.951 -7.400 11.225 1.00 98.25 370 ALA A C 1
ATOM 2719 O O . ALA A 1 370 ? -20.252 -8.416 11.216 1.00 98.25 370 ALA A O 1
ATOM 2720 N N . ALA A 1 371 ? -20.621 -6.297 10.547 1.00 98.25 371 ALA A N 1
ATOM 2721 C CA . ALA A 1 371 ? -19.439 -6.200 9.695 1.00 98.25 371 ALA A CA 1
ATOM 2722 C C . ALA A 1 371 ? -18.130 -6.327 10.498 1.00 98.25 371 ALA A C 1
ATOM 2724 O O . ALA A 1 371 ? -17.241 -7.083 10.101 1.00 98.25 371 ALA A O 1
ATOM 2725 N N . THR A 1 372 ? -18.018 -5.672 11.658 1.00 97.88 372 THR A N 1
ATOM 2726 C CA . THR A 1 372 ? -16.831 -5.778 12.520 1.00 97.88 372 THR A CA 1
ATOM 2727 C C . THR A 1 372 ? -16.667 -7.184 13.096 1.00 97.88 372 THR A C 1
ATOM 2729 O O . THR A 1 372 ? -15.544 -7.690 13.196 1.00 97.88 372 THR A O 1
ATOM 2732 N N . ALA A 1 373 ? -17.764 -7.852 13.464 1.00 98.50 373 ALA A N 1
ATOM 2733 C CA . ALA A 1 373 ? -17.721 -9.229 13.950 1.00 98.50 373 ALA A CA 1
ATOM 2734 C C . ALA A 1 373 ? -17.222 -10.198 12.864 1.00 98.50 373 ALA A C 1
ATOM 2736 O O . ALA A 1 373 ? -16.366 -11.042 13.149 1.00 98.50 373 ALA A O 1
ATOM 2737 N N . GLU A 1 374 ? -17.697 -10.046 11.622 1.00 98.56 374 GLU A N 1
ATOM 2738 C CA . GLU A 1 374 ? -17.224 -10.815 10.463 1.00 98.56 374 GLU A CA 1
ATOM 2739 C C . GLU A 1 374 ? -15.732 -10.547 10.197 1.00 98.56 374 GLU A C 1
ATOM 2741 O O . GLU A 1 374 ? -14.937 -11.489 10.171 1.00 98.56 374 GLU A O 1
ATOM 2746 N N . ALA A 1 375 ? -15.319 -9.275 10.118 1.00 98.38 375 ALA A N 1
ATOM 2747 C CA . ALA A 1 375 ? -13.919 -8.888 9.927 1.00 98.38 375 ALA A CA 1
ATOM 2748 C C . ALA A 1 375 ? -13.000 -9.482 11.008 1.00 98.38 375 ALA A C 1
ATOM 2750 O O . ALA A 1 375 ? -11.957 -10.059 10.703 1.00 98.38 375 ALA A O 1
ATOM 2751 N N . THR A 1 376 ? -13.407 -9.401 12.278 1.00 98.56 376 THR A N 1
ATOM 2752 C CA . THR A 1 376 ? -12.646 -9.949 13.410 1.00 98.56 376 THR A CA 1
ATOM 2753 C C . THR A 1 376 ? -12.518 -11.468 13.318 1.00 98.56 376 THR A C 1
ATOM 2755 O O . THR A 1 376 ? -11.459 -12.021 13.618 1.00 98.56 376 THR A O 1
ATOM 2758 N N . ALA A 1 377 ? -13.574 -12.172 12.902 1.00 98.38 377 ALA A N 1
ATOM 2759 C CA . ALA A 1 377 ? -13.525 -13.619 12.711 1.00 98.38 377 ALA A CA 1
ATOM 2760 C C . ALA A 1 377 ? -12.536 -14.011 11.600 1.00 98.38 377 ALA A C 1
ATOM 2762 O O . ALA A 1 377 ? -11.728 -14.923 11.803 1.00 98.38 377 ALA A O 1
ATOM 2763 N N . LEU A 1 378 ? -12.545 -13.286 10.476 1.00 98.25 378 LEU A N 1
ATOM 2764 C CA . LEU A 1 378 ? -11.606 -13.492 9.372 1.00 98.25 378 LEU A CA 1
ATOM 2765 C C . LEU A 1 378 ? -10.165 -13.192 9.788 1.00 98.25 378 LEU A C 1
ATOM 2767 O O . LEU A 1 378 ? -9.293 -14.043 9.620 1.00 98.25 378 LEU A O 1
ATOM 2771 N N . TYR A 1 379 ? -9.910 -12.044 10.419 1.00 98.25 379 TYR A N 1
ATOM 2772 C CA . TYR A 1 379 ? -8.574 -11.715 10.916 1.00 98.25 379 TYR A CA 1
ATOM 2773 C C . TYR A 1 379 ? -8.085 -12.683 11.989 1.00 98.25 379 TYR A C 1
ATOM 2775 O O . TYR A 1 379 ? -6.893 -12.972 12.045 1.00 98.25 379 TYR A O 1
ATOM 2783 N N . ARG A 1 380 ? -8.978 -13.247 12.811 1.00 98.00 380 ARG A N 1
ATOM 2784 C CA . ARG A 1 380 ? -8.594 -14.272 13.789 1.00 98.00 380 ARG A CA 1
ATOM 2785 C C . ARG A 1 380 ? -8.151 -15.559 13.104 1.00 98.00 380 ARG A C 1
ATOM 2787 O O . ARG A 1 380 ? -7.245 -16.215 13.605 1.00 98.00 380 ARG A O 1
ATOM 2794 N N . ARG A 1 381 ? -8.770 -15.929 11.982 1.00 97.31 381 ARG A N 1
ATOM 2795 C CA . ARG A 1 381 ? -8.313 -17.056 11.161 1.00 97.31 381 ARG A CA 1
ATOM 2796 C C . ARG A 1 381 ? -6.959 -16.746 10.520 1.00 97.31 381 ARG A C 1
ATOM 2798 O O . ARG A 1 381 ? -6.010 -17.477 10.762 1.00 97.31 381 ARG A O 1
ATOM 2805 N N . LEU A 1 382 ? -6.854 -15.617 9.826 1.00 97.38 382 LEU A N 1
ATOM 2806 C CA . LEU A 1 382 ? -5.625 -15.169 9.166 1.00 97.38 382 LEU A CA 1
ATOM 2807 C C . LEU A 1 382 ? -4.436 -15.072 10.136 1.00 97.38 382 LEU A C 1
ATOM 2809 O O . LEU A 1 382 ? -3.357 -15.571 9.847 1.00 97.38 382 LEU A O 1
ATOM 2813 N N . ALA A 1 383 ? -4.631 -14.507 11.329 1.00 96.44 383 ALA A N 1
ATOM 2814 C CA . ALA A 1 383 ? -3.576 -14.377 12.333 1.00 96.44 383 ALA A CA 1
ATOM 2815 C C . ALA A 1 383 ? -3.211 -15.694 13.038 1.00 96.44 383 ALA A C 1
ATOM 2817 O O . ALA A 1 383 ? -2.186 -15.738 13.713 1.00 96.44 383 ALA A O 1
ATOM 2818 N N . ARG A 1 384 ? -4.023 -16.757 12.931 1.00 95.94 384 ARG A N 1
ATOM 2819 C CA . ARG A 1 384 ? -3.604 -18.102 13.368 1.00 95.94 384 ARG A CA 1
ATOM 2820 C C . ARG A 1 384 ? -2.614 -18.706 12.379 1.00 95.94 384 ARG A C 1
ATOM 2822 O O . ARG A 1 384 ? -1.655 -19.328 12.824 1.00 95.94 384 ARG A O 1
ATOM 2829 N N . ASP A 1 385 ? -2.845 -18.486 11.089 1.00 94.00 385 ASP A N 1
ATOM 2830 C CA . ASP A 1 385 ? -2.037 -19.050 10.007 1.00 94.00 385 ASP A CA 1
ATOM 2831 C C . ASP A 1 385 ? -0.751 -18.232 9.794 1.00 94.00 385 ASP A C 1
ATOM 2833 O O . ASP A 1 385 ? 0.338 -18.797 9.721 1.00 94.00 385 ASP A O 1
ATOM 2837 N N . ASN A 1 386 ? -0.857 -16.897 9.790 1.00 93.31 386 ASN A N 1
ATOM 2838 C CA . ASN A 1 386 ? 0.272 -15.970 9.701 1.00 93.31 386 ASN A CA 1
ATOM 2839 C C . ASN A 1 386 ? 0.160 -14.823 10.734 1.00 93.31 386 ASN A C 1
ATOM 2841 O O . ASN A 1 386 ? -0.295 -13.715 10.421 1.00 93.31 386 ASN A O 1
ATOM 2845 N N . PRO A 1 387 ? 0.582 -15.057 11.994 1.00 92.25 387 PRO A N 1
ATOM 2846 C CA . PRO A 1 387 ? 0.511 -14.044 13.043 1.00 92.25 387 PRO A CA 1
ATOM 2847 C C . PRO A 1 387 ? 1.329 -12.785 12.738 1.00 92.25 387 PRO A C 1
ATOM 2849 O O . PRO A 1 387 ? 0.909 -11.691 13.106 1.00 92.25 387 PRO A O 1
ATOM 2852 N N . HIS A 1 388 ? 2.489 -12.920 12.090 1.00 90.19 388 HIS A N 1
ATOM 2853 C CA . HIS A 1 388 ? 3.376 -11.787 11.812 1.00 90.19 388 HIS A CA 1
ATOM 2854 C C . HIS A 1 388 ? 2.690 -10.741 10.923 1.00 90.19 388 HIS A C 1
ATOM 2856 O O . HIS A 1 388 ? 2.812 -9.544 11.165 1.00 90.19 388 HIS A O 1
ATOM 2862 N N . GLU A 1 389 ? 1.927 -11.197 9.932 1.00 92.06 389 GLU A N 1
ATOM 2863 C CA . GLU A 1 389 ? 1.272 -10.332 8.953 1.00 92.06 389 GLU A CA 1
ATOM 2864 C C . GLU A 1 389 ? -0.060 -9.754 9.455 1.00 92.06 389 GLU A C 1
ATOM 2866 O O . GLU A 1 389 ? -0.404 -8.608 9.166 1.00 92.06 389 GLU A O 1
ATOM 2871 N N . HIS A 1 390 ? -0.829 -10.527 10.228 1.00 96.12 390 HIS A N 1
ATOM 2872 C CA . HIS A 1 390 ? -2.234 -10.189 10.484 1.00 96.12 390 HIS A CA 1
ATOM 2873 C C . HIS A 1 390 ? -2.571 -9.844 11.936 1.00 96.12 390 HIS A C 1
ATOM 2875 O O . HIS A 1 390 ? -3.684 -9.383 12.200 1.00 96.12 390 HIS A O 1
ATOM 2881 N N . LEU A 1 391 ? -1.647 -10.006 12.889 1.00 96.38 391 LEU A N 1
ATOM 2882 C CA . LEU A 1 391 ? -1.932 -9.721 14.300 1.00 96.38 391 LEU A CA 1
ATOM 2883 C C . LEU A 1 391 ? -2.264 -8.240 14.550 1.00 96.38 391 LEU A C 1
ATOM 2885 O O . LEU A 1 391 ? -3.138 -7.949 15.366 1.00 96.38 391 LEU A O 1
ATOM 2889 N N . ALA A 1 392 ? -1.624 -7.313 13.829 1.00 96.00 392 ALA A N 1
ATOM 2890 C CA . ALA A 1 392 ? -1.928 -5.881 13.923 1.00 96.00 392 ALA A CA 1
ATOM 2891 C C . ALA A 1 392 ? -3.355 -5.565 13.454 1.00 96.00 392 ALA A C 1
ATOM 2893 O O . ALA A 1 392 ? -4.095 -4.856 14.139 1.00 96.00 392 ALA A O 1
ATOM 2894 N N . ASN A 1 393 ? -3.769 -6.163 12.336 1.00 96.25 393 ASN A N 1
ATOM 2895 C CA . ASN A 1 393 ? -5.114 -5.991 11.795 1.00 96.25 393 ASN A CA 1
ATOM 2896 C C . ASN A 1 393 ? -6.179 -6.634 12.694 1.00 96.25 393 ASN A C 1
ATOM 2898 O O . ASN A 1 393 ? -7.217 -6.026 12.945 1.00 96.25 393 ASN A O 1
ATOM 2902 N N . LEU A 1 394 ? -5.898 -7.818 13.256 1.00 98.19 394 LEU A N 1
ATOM 2903 C CA . LEU A 1 394 ? -6.768 -8.449 14.250 1.00 98.19 394 LEU A CA 1
ATOM 2904 C C . LEU A 1 394 ? -6.960 -7.548 15.475 1.00 98.19 394 LEU A C 1
ATOM 2906 O O . LEU A 1 394 ? -8.083 -7.364 15.933 1.00 98.19 394 LEU A O 1
ATOM 2910 N N . ALA A 1 395 ? -5.881 -6.969 15.998 1.00 97.62 395 ALA A N 1
ATOM 2911 C CA . ALA A 1 395 ? -5.949 -6.105 17.168 1.00 97.62 395 ALA A CA 1
ATOM 2912 C C . ALA A 1 395 ? -6.783 -4.835 16.913 1.00 97.62 395 ALA A C 1
ATOM 2914 O O . ALA A 1 395 ? -7.568 -4.441 17.779 1.00 97.62 395 ALA A O 1
ATOM 2915 N N . ALA A 1 396 ? -6.665 -4.235 15.723 1.00 96.00 396 ALA A N 1
ATOM 2916 C CA . ALA A 1 396 ? -7.492 -3.104 15.306 1.00 96.00 396 ALA A CA 1
ATOM 2917 C C . ALA A 1 396 ? -8.976 -3.495 15.170 1.00 96.00 396 ALA A C 1
ATOM 2919 O O . ALA A 1 396 ? -9.840 -2.826 15.738 1.00 96.00 396 ALA A O 1
ATOM 2920 N N . ALA A 1 397 ? -9.272 -4.617 14.503 1.00 97.75 397 ALA A N 1
ATOM 2921 C CA . ALA A 1 397 ? -10.637 -5.127 14.357 1.00 97.75 397 ALA A CA 1
ATOM 2922 C C . ALA A 1 397 ? -11.285 -5.448 15.716 1.00 97.75 397 ALA A C 1
ATOM 2924 O O . ALA A 1 397 ? -12.448 -5.122 15.939 1.00 97.75 397 ALA A O 1
ATOM 2925 N N . LEU A 1 398 ? -10.523 -6.003 16.666 1.00 98.50 398 LEU A N 1
ATOM 2926 C CA . LEU A 1 398 ? -10.975 -6.241 18.042 1.00 98.50 398 LEU A CA 1
ATOM 2927 C C . LEU A 1 398 ? -11.282 -4.946 18.806 1.00 98.50 398 LEU A C 1
ATOM 2929 O O . LEU A 1 398 ? -12.222 -4.922 19.600 1.00 98.50 398 LEU A O 1
ATOM 2933 N N . GLY A 1 399 ? -10.511 -3.881 18.574 1.00 97.38 399 GLY A N 1
ATOM 2934 C CA . GLY A 1 399 ? -10.782 -2.557 19.141 1.00 97.38 399 GLY A CA 1
ATOM 2935 C C . GLY A 1 399 ? -12.105 -1.985 18.629 1.00 97.38 399 GLY A C 1
ATOM 2936 O O . GLY A 1 399 ? -12.953 -1.584 19.427 1.00 97.38 399 GLY A O 1
ATOM 2937 N N . ASN A 1 400 ? -12.327 -2.056 17.314 1.00 96.56 400 ASN A N 1
ATOM 2938 C CA . ASN A 1 400 ? -13.600 -1.672 16.697 1.00 96.56 400 ASN A CA 1
ATOM 2939 C C . ASN A 1 400 ? -14.755 -2.535 17.225 1.00 96.56 400 ASN A C 1
ATOM 2941 O O . ASN A 1 400 ? -15.802 -2.008 17.589 1.00 96.56 400 ASN A O 1
ATOM 2945 N N . LEU A 1 401 ? -14.542 -3.849 17.372 1.00 98.25 401 LEU A N 1
ATOM 2946 C CA . LEU A 1 401 ? -15.563 -4.764 17.882 1.00 98.25 401 LEU A CA 1
ATOM 2947 C C . LEU A 1 401 ? -15.946 -4.399 19.317 1.00 98.25 401 LEU A C 1
ATOM 2949 O O . LEU A 1 401 ? -17.120 -4.420 19.675 1.00 98.25 401 LEU A O 1
ATOM 2953 N N . ALA A 1 402 ? -14.961 -4.044 20.144 1.00 98.00 402 ALA A N 1
ATOM 2954 C CA . ALA A 1 402 ? -15.198 -3.587 21.504 1.00 98.00 402 ALA A CA 1
ATOM 2955 C C . ALA A 1 402 ? -15.974 -2.262 21.554 1.00 98.00 402 ALA A C 1
ATOM 2957 O O . ALA A 1 402 ? -16.767 -2.058 22.476 1.00 98.00 402 ALA A O 1
ATOM 2958 N N . ALA A 1 403 ? -15.754 -1.363 20.594 1.00 95.56 403 ALA A N 1
ATOM 2959 C CA . ALA A 1 403 ? -16.531 -0.137 20.456 1.00 95.56 403 ALA A CA 1
ATOM 2960 C C . ALA A 1 403 ? -17.988 -0.436 20.083 1.00 95.56 403 ALA A C 1
ATOM 2962 O O . ALA A 1 403 ? -18.888 -0.078 20.842 1.00 95.56 403 ALA A O 1
ATOM 2963 N N . ASP A 1 404 ? -18.207 -1.185 19.002 1.00 96.00 404 ASP A N 1
ATOM 2964 C CA . ASP A 1 404 ? -19.544 -1.511 18.498 1.00 96.00 404 ASP A CA 1
ATOM 2965 C C . ASP A 1 404 ? -20.366 -2.337 19.505 1.00 96.00 404 ASP A C 1
ATOM 2967 O O . ASP A 1 404 ? -21.563 -2.111 19.688 1.00 96.00 404 ASP A O 1
ATOM 2971 N N . LEU A 1 405 ? -19.730 -3.275 20.219 1.00 97.56 405 LEU A N 1
ATOM 2972 C CA . LEU A 1 405 ? -20.386 -4.053 21.276 1.00 97.56 405 LEU A CA 1
ATOM 2973 C C . LEU A 1 405 ? -20.810 -3.176 22.457 1.00 97.56 405 LEU A C 1
ATOM 2975 O O . LEU A 1 405 ? -21.873 -3.410 23.031 1.00 97.56 405 LEU A O 1
ATOM 2979 N N . ALA A 1 406 ? -19.998 -2.189 22.840 1.00 94.94 406 ALA A N 1
ATOM 2980 C CA . ALA A 1 406 ? -20.350 -1.277 23.924 1.00 94.94 406 ALA A CA 1
ATOM 2981 C C . ALA A 1 406 ? -21.517 -0.365 23.529 1.00 94.94 406 ALA A C 1
ATOM 2983 O O . ALA A 1 406 ? -22.451 -0.210 24.314 1.00 94.94 406 ALA A O 1
ATOM 2984 N N . ASP A 1 407 ? -21.506 0.152 22.299 1.00 92.56 407 ASP A N 1
ATOM 2985 C CA . ASP A 1 407 ? -22.608 0.930 21.721 1.00 92.56 407 ASP A CA 1
ATOM 2986 C C . ASP A 1 407 ? -23.919 0.125 21.667 1.00 92.56 407 ASP A C 1
ATOM 2988 O O . ASP A 1 407 ? -25.000 0.678 21.869 1.00 92.56 407 ASP A O 1
ATOM 2992 N N . ALA A 1 408 ? -23.828 -1.193 21.463 1.00 94.06 408 ALA A N 1
ATOM 2993 C CA . ALA A 1 408 ? -24.956 -2.124 21.521 1.00 94.06 408 ALA A CA 1
ATOM 2994 C C . ALA A 1 408 ? -25.339 -2.570 22.953 1.00 94.06 408 ALA A C 1
ATOM 2996 O O . ALA A 1 408 ? -26.206 -3.429 23.121 1.00 94.06 408 ALA A O 1
ATOM 2997 N N . GLY A 1 409 ? -24.687 -2.048 23.999 1.00 94.31 409 GLY A N 1
ATOM 2998 C CA . GLY A 1 409 ? -24.943 -2.411 25.400 1.00 94.31 409 GLY A CA 1
ATOM 2999 C C . GLY A 1 409 ? -24.420 -3.794 25.819 1.00 94.31 409 GLY A C 1
ATOM 3000 O O . GLY A 1 409 ? -24.741 -4.280 26.904 1.00 94.31 409 GLY A O 1
ATOM 3001 N N . ARG A 1 410 ? -23.595 -4.448 24.992 1.00 96.69 410 ARG A N 1
ATOM 3002 C CA . ARG A 1 410 ? -23.011 -5.782 25.238 1.00 96.69 410 ARG A CA 1
ATOM 3003 C C . ARG A 1 410 ? -21.699 -5.674 26.020 1.00 96.69 410 ARG A C 1
ATOM 3005 O O . ARG A 1 410 ? -20.638 -6.121 25.583 1.00 96.69 410 ARG A O 1
ATOM 3012 N N . THR A 1 411 ? -21.775 -5.084 27.211 1.00 95.88 411 THR A N 1
ATOM 3013 C CA . THR A 1 411 ? -20.620 -4.656 28.020 1.00 95.88 411 THR A CA 1
ATOM 3014 C C . THR A 1 411 ? -19.596 -5.760 28.311 1.00 95.88 411 THR A C 1
ATOM 3016 O O . THR A 1 411 ? -18.390 -5.529 28.222 1.00 95.88 411 THR A O 1
ATOM 3019 N N . THR A 1 412 ? -20.039 -6.974 28.651 1.00 96.06 412 THR A N 1
ATOM 3020 C CA . THR A 1 412 ? -19.126 -8.091 28.961 1.00 96.06 412 THR A CA 1
ATOM 3021 C C . THR A 1 412 ? -18.306 -8.514 27.744 1.00 96.06 412 THR A C 1
ATOM 3023 O O . THR A 1 412 ? -17.109 -8.778 27.860 1.00 96.06 412 THR A O 1
ATOM 3026 N N . GLU A 1 413 ? -18.936 -8.552 26.575 1.00 97.56 413 GLU A N 1
ATOM 3027 C CA . GLU A 1 413 ? -18.292 -8.950 25.325 1.00 97.56 413 GLU A CA 1
ATOM 3028 C C . GLU A 1 413 ? -17.358 -7.848 24.824 1.00 97.56 413 GLU A C 1
ATOM 3030 O O . GLU A 1 413 ? -16.229 -8.140 24.432 1.00 97.56 413 GLU A O 1
ATOM 3035 N N . ALA A 1 414 ? -17.776 -6.584 24.949 1.00 97.88 414 ALA A N 1
ATOM 3036 C CA . ALA A 1 414 ? -16.938 -5.425 24.661 1.00 97.88 414 ALA A CA 1
ATOM 3037 C C . ALA A 1 414 ? -15.642 -5.441 25.487 1.00 97.88 414 ALA A C 1
ATOM 3039 O O . ALA A 1 414 ? -14.546 -5.264 24.954 1.00 97.88 414 ALA A O 1
ATOM 3040 N N . LEU A 1 415 ? -15.748 -5.726 26.790 1.00 97.75 415 LEU A N 1
ATOM 3041 C CA . LEU A 1 415 ? -14.588 -5.858 27.670 1.00 97.75 415 LEU A CA 1
ATOM 3042 C C . LEU A 1 415 ? -13.686 -7.039 27.276 1.00 97.75 415 LEU A C 1
ATOM 3044 O O . LEU A 1 415 ? -12.466 -6.939 27.401 1.00 97.75 415 LEU A O 1
ATOM 3048 N N . SER A 1 416 ? -14.258 -8.153 26.813 1.00 98.12 416 SER A N 1
ATOM 3049 C CA . SER A 1 416 ? -13.479 -9.300 26.333 1.00 98.12 416 SER A CA 1
ATOM 3050 C C . SER A 1 416 ? -12.691 -8.956 25.068 1.00 98.12 416 SER A C 1
ATOM 3052 O O . SER A 1 416 ? -11.489 -9.210 25.018 1.00 98.12 416 SER A O 1
ATOM 3054 N N . ALA A 1 417 ? -13.339 -8.332 24.081 1.00 98.31 417 ALA A N 1
ATOM 3055 C CA . ALA A 1 417 ? -12.700 -7.923 22.831 1.00 98.31 417 ALA A CA 1
ATOM 3056 C C . ALA A 1 417 ? -11.580 -6.892 23.069 1.00 98.31 417 ALA A C 1
ATOM 3058 O O . ALA A 1 417 ? -10.480 -7.043 22.539 1.00 98.31 417 ALA A O 1
ATOM 3059 N N . ALA A 1 418 ? -11.806 -5.905 23.946 1.00 98.38 418 ALA A N 1
ATOM 3060 C CA . ALA A 1 418 ? -10.787 -4.913 24.297 1.00 98.38 418 ALA A CA 1
ATOM 3061 C C . ALA A 1 418 ? -9.550 -5.538 24.968 1.00 98.38 418 ALA A C 1
ATOM 3063 O O . ALA A 1 418 ? -8.426 -5.110 24.715 1.00 98.38 418 ALA A O 1
ATOM 3064 N N . ARG A 1 419 ? -9.730 -6.573 25.802 1.00 98.56 419 ARG A N 1
ATOM 3065 C CA . ARG A 1 419 ? -8.600 -7.307 26.400 1.00 98.56 419 ARG A CA 1
ATOM 3066 C C . ARG A 1 419 ? -7.784 -8.046 25.344 1.00 98.56 419 ARG A C 1
ATOM 3068 O O . ARG A 1 419 ? -6.566 -7.919 25.342 1.00 98.56 419 ARG A O 1
ATOM 3075 N N . GLU A 1 420 ? -8.450 -8.758 24.435 1.00 98.44 420 GLU A N 1
ATOM 3076 C CA . GLU A 1 420 ? -7.779 -9.472 23.340 1.00 98.44 420 GLU A CA 1
ATOM 3077 C C . GLU A 1 420 ? -7.001 -8.495 22.435 1.00 98.44 420 GLU A C 1
ATOM 3079 O O . GLU A 1 420 ? -5.866 -8.784 22.055 1.00 98.44 420 GLU A O 1
ATOM 3084 N N . SER A 1 421 ? -7.558 -7.305 22.162 1.00 98.50 421 SER A N 1
ATOM 3085 C CA . SER A 1 421 ? -6.872 -6.232 21.423 1.00 98.50 421 SER A CA 1
ATOM 3086 C C . SER A 1 421 ? -5.590 -5.769 22.129 1.00 98.50 421 SER A C 1
ATOM 3088 O O . SER A 1 421 ? -4.523 -5.730 21.511 1.00 98.50 421 SER A O 1
ATOM 3090 N N . VAL A 1 422 ? -5.654 -5.485 23.438 1.00 98.62 422 VAL A N 1
ATOM 3091 C CA . VAL A 1 422 ? -4.478 -5.084 24.232 1.00 98.62 422 VAL A CA 1
ATOM 3092 C C . VAL A 1 422 ? -3.422 -6.188 24.274 1.00 98.62 422 VAL A C 1
ATOM 3094 O O . VAL A 1 422 ? -2.237 -5.894 24.125 1.00 98.62 422 VAL A O 1
ATOM 3097 N N . ASP A 1 423 ? -3.817 -7.450 24.436 1.00 98.12 423 ASP A N 1
ATOM 3098 C CA . ASP A 1 423 ? -2.875 -8.573 24.463 1.00 98.12 423 ASP A CA 1
ATOM 3099 C C . ASP A 1 423 ? -2.151 -8.737 23.117 1.00 98.12 423 ASP A C 1
ATOM 3101 O O . ASP A 1 423 ? -0.930 -8.926 23.082 1.00 98.12 423 ASP A O 1
ATOM 3105 N N . ALA A 1 424 ? -2.868 -8.590 22.000 1.00 97.50 424 ALA A N 1
ATOM 3106 C CA . ALA A 1 424 ? -2.271 -8.577 20.668 1.00 97.50 424 ALA A CA 1
ATOM 3107 C C . ALA A 1 424 ? -1.316 -7.381 20.476 1.00 97.50 424 ALA A C 1
ATOM 3109 O O . ALA A 1 424 ? -0.177 -7.573 20.042 1.00 97.50 424 ALA A O 1
ATOM 3110 N N . MET A 1 425 ? -1.717 -6.172 20.886 1.00 97.56 425 MET A N 1
ATOM 3111 C CA . MET A 1 425 ? -0.867 -4.974 20.815 1.00 97.56 425 MET A CA 1
ATOM 3112 C C . MET A 1 425 ? 0.382 -5.076 21.696 1.00 97.56 425 MET A C 1
ATOM 3114 O O . MET A 1 425 ? 1.454 -4.626 21.297 1.00 97.56 425 MET A O 1
ATOM 3118 N N . ARG A 1 426 ? 0.298 -5.719 22.866 1.00 97.50 426 ARG A N 1
ATOM 3119 C CA . ARG A 1 426 ? 1.466 -5.977 23.724 1.00 97.50 426 ARG A CA 1
ATOM 3120 C C . ARG A 1 426 ? 2.468 -6.910 23.052 1.00 97.50 426 ARG A C 1
ATOM 3122 O O . ARG A 1 426 ? 3.667 -6.650 23.125 1.00 97.50 426 ARG A O 1
ATOM 3129 N N . ARG A 1 427 ? 1.999 -7.961 22.369 1.00 96.19 427 ARG A N 1
ATOM 3130 C CA . ARG A 1 427 ? 2.870 -8.868 21.598 1.00 96.19 427 ARG A CA 1
ATOM 3131 C C . ARG A 1 427 ? 3.575 -8.135 20.455 1.00 96.19 427 ARG A C 1
ATOM 3133 O O . ARG A 1 427 ? 4.772 -8.323 20.270 1.00 96.19 427 ARG A O 1
ATOM 3140 N N . LEU A 1 428 ? 2.862 -7.267 19.738 1.00 95.38 428 LEU A N 1
ATOM 3141 C CA . LEU A 1 428 ? 3.431 -6.449 18.661 1.00 95.38 428 LEU A CA 1
ATOM 3142 C C . LEU A 1 428 ? 4.460 -5.439 19.187 1.00 95.38 428 LEU A C 1
ATOM 3144 O O . LEU A 1 428 ? 5.572 -5.358 18.670 1.00 95.38 428 LEU A O 1
ATOM 3148 N N . ALA A 1 429 ? 4.134 -4.726 20.267 1.00 94.38 429 ALA A N 1
ATOM 3149 C CA . ALA A 1 429 ? 5.036 -3.764 20.897 1.00 94.38 429 ALA A CA 1
ATOM 3150 C C . ALA A 1 429 ? 6.269 -4.416 21.546 1.00 94.38 429 ALA A C 1
ATOM 3152 O O . ALA A 1 429 ? 7.287 -3.747 21.709 1.00 94.38 429 ALA A O 1
ATOM 3153 N N . PHE A 1 430 ? 6.207 -5.702 21.906 1.00 93.94 430 PHE A N 1
ATOM 3154 C CA . PHE A 1 430 ? 7.386 -6.458 22.333 1.00 93.94 430 PHE A CA 1
ATOM 3155 C C . PHE A 1 430 ? 8.380 -6.665 21.177 1.00 93.94 430 PHE A C 1
ATOM 3157 O O . PHE A 1 430 ? 9.581 -6.550 21.392 1.00 93.94 430 PHE A O 1
ATOM 3164 N N . GLY A 1 431 ? 7.889 -6.925 19.958 1.00 91.00 431 GLY A N 1
ATOM 3165 C CA . GLY A 1 431 ? 8.732 -7.096 18.768 1.00 91.00 431 GLY A CA 1
ATOM 3166 C C . GLY A 1 431 ? 9.222 -5.778 18.163 1.00 91.00 431 GLY A C 1
ATOM 3167 O O . GLY A 1 431 ? 10.387 -5.663 17.798 1.00 91.00 431 GLY A O 1
ATOM 3168 N N . ASN A 1 432 ? 8.354 -4.765 18.082 1.00 90.31 432 ASN A N 1
ATOM 3169 C CA . ASN A 1 432 ? 8.707 -3.441 17.568 1.00 90.31 432 ASN A CA 1
ATOM 3170 C C . ASN A 1 432 ? 7.994 -2.336 18.357 1.00 90.31 432 ASN A C 1
ATOM 3172 O O . ASN A 1 432 ? 6.947 -1.813 17.965 1.00 90.31 432 ASN A O 1
ATOM 3176 N N . ARG A 1 433 ? 8.580 -1.967 19.500 1.00 92.69 433 ARG A N 1
ATOM 3177 C CA . ARG A 1 433 ? 7.999 -0.960 20.395 1.00 92.69 433 ARG A CA 1
ATOM 3178 C C . ARG A 1 433 ? 7.788 0.380 19.700 1.00 92.69 433 ARG A C 1
ATOM 3180 O O . ARG A 1 433 ? 6.761 0.999 19.922 1.00 92.69 433 ARG A O 1
ATOM 3187 N N . ALA A 1 434 ? 8.743 0.835 18.890 1.00 88.19 434 ALA A N 1
ATOM 3188 C CA . ALA A 1 434 ? 8.672 2.155 18.264 1.00 88.19 434 ALA A CA 1
ATOM 3189 C C . ALA A 1 434 ? 7.432 2.302 17.368 1.00 88.19 434 ALA A C 1
ATOM 3191 O O . ALA A 1 434 ? 6.756 3.323 17.435 1.00 88.19 434 ALA A O 1
ATOM 3192 N N . VAL A 1 435 ? 7.108 1.260 16.597 1.00 90.25 435 VAL A N 1
ATOM 3193 C CA . VAL A 1 435 ? 5.975 1.271 15.661 1.00 90.25 435 VAL A CA 1
ATOM 3194 C C . VAL A 1 435 ? 4.630 1.125 16.373 1.00 90.25 435 VAL A C 1
ATOM 3196 O O . VAL A 1 435 ? 3.680 1.809 16.003 1.00 90.25 435 VAL A O 1
ATOM 3199 N N . TYR A 1 436 ? 4.542 0.252 17.383 1.00 94.69 436 TYR A N 1
ATOM 3200 C CA . TYR A 1 436 ? 3.257 -0.160 17.970 1.00 94.69 436 TYR A CA 1
ATOM 3201 C C . TYR A 1 436 ? 2.893 0.521 19.297 1.00 94.69 436 TYR A C 1
ATOM 3203 O O . TYR A 1 436 ? 1.804 0.298 19.832 1.00 94.69 436 TYR A O 1
ATOM 3211 N N . LEU A 1 437 ? 3.781 1.345 19.861 1.00 94.88 437 LEU A N 1
ATOM 3212 C CA . LEU A 1 437 ? 3.519 2.054 21.116 1.00 94.88 437 LEU A CA 1
ATOM 3213 C C . LEU A 1 437 ? 2.290 2.989 21.052 1.00 94.88 437 LEU A C 1
ATOM 3215 O O . LEU A 1 437 ? 1.501 2.945 22.001 1.00 94.88 437 LEU A O 1
ATOM 3219 N N . PRO A 1 438 ? 2.054 3.777 19.978 1.00 94.19 438 PRO A N 1
ATOM 3220 C CA . PRO A 1 438 ? 0.848 4.605 19.858 1.00 94.19 438 PRO A CA 1
ATOM 3221 C C . PRO A 1 438 ? -0.455 3.801 19.906 1.00 94.19 438 PRO A C 1
ATOM 3223 O O . PRO A 1 438 ? -1.399 4.174 20.605 1.00 94.19 438 PRO A O 1
ATOM 3226 N N . GLN A 1 439 ? -0.505 2.680 19.187 1.00 95.25 439 GLN A N 1
ATOM 3227 C CA . GLN A 1 439 ? -1.680 1.817 19.089 1.00 95.25 439 GLN A CA 1
ATOM 3228 C C . GLN A 1 439 ? -1.912 1.062 20.401 1.00 95.25 439 GLN A C 1
ATOM 3230 O O . GLN A 1 439 ? -3.055 0.927 20.832 1.00 95.25 439 GLN A O 1
ATOM 3235 N N . LEU A 1 440 ? -0.842 0.637 21.085 1.00 97.75 440 LEU A N 1
ATOM 3236 C CA . LEU A 1 440 ? -0.942 0.050 22.420 1.00 97.75 440 LEU A CA 1
ATOM 3237 C C . LEU A 1 440 ? -1.496 1.055 23.441 1.00 97.75 440 LEU A C 1
ATOM 3239 O O . LEU A 1 440 ? -2.373 0.696 24.223 1.00 97.75 440 LEU A O 1
ATOM 3243 N N . ALA A 1 441 ? -1.018 2.304 23.433 1.00 97.50 441 ALA A N 1
ATOM 3244 C CA . ALA A 1 441 ? -1.506 3.344 24.342 1.00 97.50 441 ALA A CA 1
ATOM 3245 C C . ALA A 1 441 ? -3.014 3.587 24.171 1.00 97.50 441 ALA A C 1
ATOM 3247 O O . ALA A 1 441 ? -3.747 3.625 25.162 1.00 97.50 441 ALA A O 1
ATOM 3248 N N . GLN A 1 442 ? -3.474 3.664 22.917 1.00 97.25 442 GLN A N 1
ATOM 3249 C CA . GLN A 1 442 ? -4.892 3.801 22.590 1.00 97.25 442 GLN A CA 1
ATOM 3250 C C . GLN A 1 442 ? -5.699 2.581 23.050 1.00 97.25 442 GLN A C 1
ATOM 3252 O O . GLN A 1 442 ? -6.670 2.744 23.781 1.00 97.25 442 GLN A O 1
ATOM 3257 N N . ALA A 1 443 ? -5.261 1.362 22.720 1.00 98.00 443 ALA A N 1
ATOM 3258 C CA . ALA A 1 443 ? -5.964 0.136 23.102 1.00 98.00 443 ALA A CA 1
ATOM 3259 C C . ALA A 1 443 ? -6.094 -0.017 24.631 1.00 98.00 443 ALA A C 1
ATOM 3261 O O . ALA A 1 443 ? -7.136 -0.437 25.136 1.00 98.00 443 ALA A O 1
ATOM 3262 N N . VAL A 1 444 ? -5.055 0.355 25.390 1.00 98.56 444 VAL A N 1
ATOM 3263 C CA . VAL A 1 444 ? -5.086 0.337 26.864 1.00 98.56 444 VAL A CA 1
ATOM 3264 C C . VAL A 1 444 ? -6.059 1.385 27.414 1.00 98.56 444 VAL A C 1
ATOM 3266 O O . VAL A 1 444 ? -6.757 1.114 28.395 1.00 98.56 444 VAL A O 1
ATOM 3269 N N . PHE A 1 445 ? -6.144 2.563 26.791 1.00 98.25 445 PHE A N 1
ATOM 3270 C CA . PHE A 1 445 ? -7.131 3.573 27.168 1.00 98.25 445 PHE A CA 1
ATOM 3271 C C . PHE A 1 445 ? -8.561 3.112 26.863 1.00 98.25 445 PHE A C 1
ATOM 3273 O O . PHE A 1 445 ? -9.425 3.186 27.735 1.00 98.25 445 PHE A O 1
ATOM 3280 N N . ASP A 1 446 ? -8.800 2.543 25.683 1.00 97.25 446 ASP A N 1
ATOM 3281 C CA . ASP A 1 446 ? -10.111 2.016 25.296 1.00 97.25 446 ASP A CA 1
ATOM 3282 C C . ASP A 1 446 ? -10.542 0.877 26.230 1.00 97.25 446 ASP A C 1
ATOM 3284 O O . ASP A 1 446 ? -11.683 0.835 26.693 1.00 97.25 446 ASP A O 1
ATOM 3288 N N . LEU A 1 447 ? -9.609 0.002 26.625 1.00 98.44 447 LEU A N 1
ATOM 3289 C CA . LEU A 1 447 ? -9.850 -1.007 27.655 1.00 98.44 447 LEU A CA 1
ATOM 3290 C C . LEU A 1 447 ? -10.237 -0.376 29.002 1.00 98.44 447 LEU A C 1
ATOM 3292 O O . LEU A 1 447 ? -11.116 -0.901 29.690 1.00 98.44 447 LEU A O 1
ATOM 3296 N N . ALA A 1 448 ? -9.620 0.742 29.393 1.00 98.19 448 ALA A N 1
ATOM 3297 C CA . ALA A 1 448 ? -9.984 1.459 30.613 1.00 98.19 448 ALA A CA 1
ATOM 3298 C C . ALA A 1 448 ? -11.430 1.979 30.556 1.00 98.19 448 ALA A C 1
ATOM 3300 O O . ALA A 1 448 ? -12.172 1.809 31.527 1.00 98.19 448 ALA A O 1
ATOM 3301 N N . VAL A 1 449 ? -11.848 2.531 29.413 1.00 97.50 449 VAL A N 1
ATOM 3302 C CA . VAL A 1 449 ? -13.235 2.958 29.172 1.00 97.50 449 VAL A CA 1
ATOM 3303 C C . VAL A 1 449 ? -14.186 1.764 29.276 1.00 97.50 449 VAL A C 1
ATOM 3305 O O . VAL A 1 449 ? -15.113 1.795 30.082 1.00 97.50 449 VAL A O 1
ATOM 3308 N N . ARG A 1 450 ? -13.903 0.649 28.587 1.00 97.50 450 ARG A N 1
ATOM 3309 C CA . ARG A 1 450 ? -14.723 -0.578 28.668 1.00 97.50 450 ARG A CA 1
ATOM 3310 C C . ARG A 1 450 ? -14.790 -1.167 30.077 1.00 97.50 450 ARG A C 1
ATOM 3312 O O . ARG A 1 450 ? -15.812 -1.722 30.478 1.00 97.50 450 ARG A O 1
ATOM 3319 N N . MET A 1 451 ? -13.716 -1.059 30.861 1.00 96.81 451 MET A N 1
ATOM 3320 C CA . MET A 1 451 ? -13.732 -1.462 32.269 1.00 96.81 451 MET A CA 1
ATOM 3321 C C . MET A 1 451 ? -14.641 -0.571 33.111 1.00 96.81 451 MET A C 1
ATOM 3323 O O . MET A 1 451 ? -15.302 -1.087 34.012 1.00 96.81 451 MET A O 1
ATOM 3327 N N . GLN A 1 452 ? -14.683 0.730 32.834 1.00 95.94 452 GLN A N 1
ATOM 3328 C CA . GLN A 1 452 ? -15.588 1.644 33.517 1.00 95.94 452 GLN A CA 1
ATOM 3329 C C . GLN A 1 452 ? -17.048 1.391 33.126 1.00 95.94 452 GLN A C 1
ATOM 3331 O O . GLN A 1 452 ? -17.889 1.336 34.020 1.00 95.94 452 GLN A O 1
ATOM 3336 N N . ASP A 1 453 ? -17.332 1.136 31.846 1.00 93.38 453 ASP A N 1
ATOM 3337 C CA . ASP A 1 453 ? -18.668 0.743 31.367 1.00 93.38 453 ASP A CA 1
ATOM 3338 C C . ASP A 1 453 ? -19.161 -0.538 32.070 1.00 93.38 453 ASP A C 1
ATOM 3340 O O . ASP A 1 453 ? -20.347 -0.701 32.351 1.00 93.38 453 ASP A O 1
ATOM 3344 N N . ALA A 1 454 ? -18.234 -1.434 32.427 1.00 93.69 454 ALA A N 1
ATOM 3345 C CA . ALA A 1 454 ? -18.487 -2.644 33.211 1.00 93.69 454 ALA A CA 1
ATOM 3346 C C . ALA A 1 454 ? -18.528 -2.428 34.741 1.00 93.69 454 ALA A C 1
ATOM 3348 O O . ALA A 1 454 ? -18.550 -3.406 35.491 1.00 93.69 454 ALA A O 1
ATOM 3349 N N . GLY A 1 455 ? -18.466 -1.184 35.229 1.00 93.00 455 GLY A N 1
ATOM 3350 C CA . GLY A 1 455 ? -18.471 -0.851 36.660 1.00 93.00 455 GLY A CA 1
ATOM 3351 C C . GLY A 1 455 ? -17.180 -1.210 37.410 1.00 93.00 455 GLY A C 1
ATOM 3352 O O . GLY A 1 455 ? -17.159 -1.250 38.639 1.00 93.00 455 GLY A O 1
ATOM 3353 N N . ARG A 1 456 ? -16.076 -1.487 36.704 1.00 95.00 456 ARG A N 1
ATOM 3354 C CA . ARG A 1 456 ? -14.783 -1.892 37.290 1.00 95.00 456 ARG A CA 1
ATOM 3355 C C . ARG A 1 456 ? -13.859 -0.687 37.483 1.00 95.00 456 ARG A C 1
ATOM 3357 O O . ARG A 1 456 ? -12.726 -0.689 36.998 1.00 95.00 456 ARG A O 1
ATOM 3364 N N . THR A 1 457 ? -14.318 0.320 38.227 1.00 94.56 457 THR A N 1
ATOM 3365 C CA . THR A 1 457 ? -13.666 1.639 38.383 1.00 94.56 457 THR A CA 1
ATOM 3366 C C . THR A 1 457 ? -12.192 1.559 38.790 1.00 94.56 457 THR A C 1
ATOM 3368 O O . THR A 1 457 ? -11.348 2.230 38.202 1.00 94.56 457 THR A O 1
ATOM 3371 N N . ALA A 1 458 ? -11.835 0.694 39.747 1.00 94.19 458 ALA A N 1
ATOM 3372 C CA . ALA A 1 458 ? -10.443 0.554 40.185 1.00 94.19 458 ALA A CA 1
ATOM 3373 C C . ALA A 1 458 ? -9.524 0.017 39.070 1.00 94.19 458 ALA A C 1
ATOM 3375 O O . ALA A 1 458 ? -8.406 0.503 38.887 1.00 94.19 458 ALA A O 1
ATOM 3376 N N . SER A 1 459 ? -10.000 -0.965 38.297 1.00 95.81 459 SER A N 1
ATOM 3377 C CA . SER A 1 459 ? -9.257 -1.508 37.156 1.00 95.81 459 SER A CA 1
ATOM 3378 C C . SER A 1 459 ? -9.213 -0.521 35.986 1.00 95.81 459 SER A C 1
ATOM 3380 O O . SER A 1 459 ? -8.172 -0.414 35.338 1.00 95.81 459 SER A O 1
ATOM 3382 N N . ALA A 1 460 ? -10.290 0.237 35.756 1.00 96.88 460 ALA A N 1
ATOM 3383 C CA . ALA A 1 460 ? -10.317 1.327 34.783 1.00 96.88 460 ALA A CA 1
ATOM 3384 C C . ALA A 1 460 ? -9.249 2.382 35.111 1.00 96.88 460 ALA A C 1
ATOM 3386 O O . ALA A 1 460 ? -8.414 2.699 34.268 1.00 96.88 460 ALA A O 1
ATOM 3387 N N . ALA A 1 461 ? -9.175 2.834 36.368 1.00 97.50 461 ALA A N 1
ATOM 3388 C CA . ALA A 1 461 ? -8.168 3.801 36.803 1.00 97.50 461 ALA A CA 1
ATOM 3389 C C . ALA A 1 461 ? -6.732 3.267 36.657 1.00 97.50 461 ALA A C 1
ATOM 3391 O O . ALA A 1 461 ? -5.818 4.022 36.333 1.00 97.50 461 ALA A O 1
ATOM 3392 N N . ALA A 1 462 ? -6.503 1.971 36.891 1.00 97.81 462 ALA A N 1
ATOM 3393 C CA . ALA A 1 462 ? -5.189 1.363 36.685 1.00 97.81 462 ALA A CA 1
ATOM 3394 C C . ALA A 1 462 ? -4.756 1.398 35.206 1.00 97.81 462 ALA A C 1
ATOM 3396 O O . ALA A 1 462 ? -3.638 1.828 34.922 1.00 97.81 462 ALA A O 1
ATOM 3397 N N . ASN A 1 463 ? -5.645 1.022 34.280 1.00 98.00 463 ASN A N 1
ATOM 3398 C CA . ASN A 1 463 ? -5.356 1.022 32.840 1.00 98.00 463 ASN A CA 1
ATOM 3399 C C . ASN A 1 463 ? -5.247 2.448 32.280 1.00 98.00 463 ASN A C 1
ATOM 3401 O O . ASN A 1 463 ? -4.332 2.735 31.519 1.00 98.00 463 ASN A O 1
ATOM 3405 N N . ALA A 1 464 ? -6.084 3.387 32.729 1.00 97.94 464 ALA A N 1
ATOM 3406 C CA . ALA A 1 464 ? -5.971 4.789 32.328 1.00 97.94 464 ALA A CA 1
ATOM 3407 C C . ALA A 1 464 ? -4.634 5.420 32.769 1.00 97.94 464 ALA A C 1
ATOM 3409 O O . ALA A 1 464 ? -4.033 6.190 32.021 1.00 97.94 464 ALA A O 1
ATOM 3410 N N . ARG A 1 465 ? -4.106 5.051 33.948 1.00 98.50 465 ARG A N 1
ATOM 3411 C CA . ARG A 1 465 ? -2.748 5.450 34.368 1.00 98.50 465 ARG A CA 1
ATOM 3412 C C . ARG A 1 465 ? -1.657 4.800 33.520 1.00 98.50 465 ARG A C 1
ATOM 3414 O O . ARG A 1 465 ? -0.626 5.426 33.302 1.00 98.50 465 ARG A O 1
ATOM 3421 N N . GLU A 1 466 ? -1.844 3.558 33.079 1.00 98.25 466 GLU A N 1
ATOM 3422 C CA . GLU A 1 466 ? -0.913 2.900 32.155 1.00 98.25 466 GLU A CA 1
ATOM 3423 C C . GLU A 1 466 ? -0.894 3.615 30.799 1.00 98.25 466 GLU A C 1
ATOM 3425 O O . GLU A 1 466 ? 0.178 4.031 30.368 1.00 98.25 466 GLU A O 1
ATOM 3430 N N . ALA A 1 467 ? -2.059 3.861 30.191 1.00 98.19 467 ALA A N 1
ATOM 3431 C CA . ALA A 1 467 ? -2.173 4.628 28.950 1.00 98.19 467 ALA A CA 1
ATOM 3432 C C . ALA A 1 467 ? -1.536 6.020 29.071 1.00 98.19 467 ALA A C 1
ATOM 3434 O O . ALA A 1 467 ? -0.772 6.426 28.199 1.00 98.19 467 ALA A O 1
ATOM 3435 N N . LEU A 1 468 ? -1.768 6.726 30.187 1.00 98.12 468 LEU A N 1
ATOM 3436 C CA . LEU A 1 468 ? -1.134 8.018 30.461 1.00 98.12 468 LEU A CA 1
ATOM 3437 C C . LEU A 1 468 ? 0.401 7.929 30.416 1.00 98.12 468 LEU A C 1
ATOM 3439 O O . LEU A 1 468 ? 1.030 8.782 29.798 1.00 98.12 468 LEU A O 1
ATOM 3443 N N . ARG A 1 469 ? 1.004 6.897 31.024 1.00 98.19 469 ARG A N 1
ATOM 3444 C CA . ARG A 1 469 ? 2.464 6.689 30.980 1.00 98.19 469 ARG A CA 1
ATOM 3445 C C . ARG A 1 469 ? 2.965 6.399 29.566 1.00 98.19 469 ARG A C 1
ATOM 3447 O O . ARG A 1 469 ? 4.003 6.925 29.180 1.00 98.19 469 ARG A O 1
ATOM 3454 N N . LEU A 1 470 ? 2.232 5.599 28.791 1.00 97.44 470 LEU A N 1
ATOM 3455 C CA . LEU A 1 470 ? 2.600 5.292 27.404 1.00 97.44 470 LEU A CA 1
ATOM 3456 C C . LEU A 1 470 ? 2.552 6.551 26.523 1.00 97.44 470 LEU A C 1
ATOM 3458 O O . LEU A 1 470 ? 3.474 6.794 25.750 1.00 97.44 470 LEU A O 1
ATOM 3462 N N . TYR A 1 471 ? 1.535 7.402 26.686 1.00 97.12 471 TYR A N 1
ATOM 3463 C CA . TYR A 1 471 ? 1.476 8.689 25.986 1.00 97.12 471 TYR A CA 1
ATOM 3464 C C . TYR A 1 471 ? 2.548 9.685 26.454 1.00 97.12 471 TYR A C 1
ATOM 3466 O O . TYR A 1 471 ? 3.022 10.484 25.649 1.00 97.12 471 TYR A O 1
ATOM 3474 N N . GLN A 1 472 ? 2.972 9.638 27.723 1.00 96.38 472 GLN A N 1
ATOM 3475 C CA . GLN A 1 472 ? 4.108 10.437 28.207 1.00 96.38 472 GLN A CA 1
ATOM 3476 C C . GLN A 1 472 ? 5.419 10.010 27.538 1.00 96.38 472 GLN A C 1
ATOM 3478 O O . GLN A 1 472 ? 6.192 10.871 27.127 1.00 96.38 472 GLN A O 1
ATOM 3483 N N . GLU A 1 473 ? 5.647 8.703 27.384 1.00 94.88 473 GLU A N 1
ATOM 3484 C CA . GLU A 1 473 ? 6.799 8.176 26.643 1.00 94.88 473 GLU A CA 1
ATOM 3485 C C . GLU A 1 473 ? 6.774 8.626 25.176 1.00 94.88 473 GLU A C 1
ATOM 3487 O O . GLU A 1 473 ? 7.783 9.107 24.670 1.00 94.88 473 GLU A O 1
ATOM 3492 N N . LEU A 1 474 ? 5.620 8.535 24.507 1.00 93.69 474 LEU A N 1
ATOM 3493 C CA . LEU A 1 474 ? 5.462 8.995 23.122 1.00 93.69 474 LEU A CA 1
ATOM 3494 C C . LEU A 1 474 ? 5.758 10.487 22.967 1.00 93.69 474 LEU A C 1
ATOM 3496 O O . LEU A 1 474 ? 6.513 10.873 22.079 1.00 93.69 474 LEU A O 1
ATOM 3500 N N . SER A 1 475 ? 5.217 11.316 23.862 1.00 92.06 475 SER A N 1
ATOM 3501 C CA . SER A 1 475 ? 5.456 12.760 23.847 1.00 92.06 475 SER A CA 1
ATOM 3502 C C . SER A 1 475 ? 6.923 13.122 24.097 1.00 92.06 475 SER A C 1
ATOM 3504 O O . SER A 1 475 ? 7.394 14.109 23.537 1.00 92.06 475 SER A O 1
ATOM 3506 N N . ALA A 1 476 ? 7.639 12.362 24.932 1.00 90.62 476 ALA A N 1
ATOM 3507 C CA . ALA A 1 476 ? 9.064 12.581 25.175 1.00 90.62 476 ALA A CA 1
ATOM 3508 C C . ALA A 1 476 ? 9.904 12.219 23.942 1.00 90.62 476 ALA A C 1
ATOM 3510 O O . ALA A 1 476 ? 10.730 13.017 23.510 1.00 90.62 476 ALA A O 1
ATOM 3511 N N . ARG A 1 477 ? 9.628 11.064 23.325 1.00 88.38 477 ARG A N 1
ATOM 3512 C CA . ARG A 1 477 ? 10.327 10.600 22.115 1.00 88.38 477 ARG A CA 1
ATOM 3513 C C . ARG A 1 477 ? 10.112 11.525 20.919 1.00 88.38 477 ARG A C 1
ATOM 3515 O O . ARG A 1 477 ? 11.047 11.769 20.166 1.00 88.38 477 ARG A O 1
ATOM 3522 N N . ASP A 1 478 ? 8.897 12.045 20.754 1.00 85.38 478 ASP A N 1
ATOM 3523 C CA . ASP A 1 478 ? 8.600 13.061 19.737 1.00 85.38 478 ASP A CA 1
ATOM 3524 C C . ASP A 1 478 ? 9.419 14.344 19.963 1.00 85.38 478 ASP A C 1
ATOM 3526 O O . ASP A 1 478 ? 10.009 14.887 19.029 1.00 85.38 478 ASP A O 1
ATOM 3530 N N . ALA A 1 479 ? 9.507 14.813 21.212 1.00 84.25 479 ALA A N 1
ATOM 3531 C CA . ALA A 1 479 ? 10.281 16.004 21.551 1.00 84.25 479 ALA A CA 1
ATOM 3532 C C . ALA A 1 479 ? 11.791 15.817 21.312 1.00 84.25 479 ALA A C 1
ATOM 3534 O O . ALA A 1 479 ? 12.438 16.730 20.799 1.00 84.25 479 ALA A O 1
ATOM 3535 N N . GLU A 1 480 ? 12.336 14.644 21.642 1.00 82.81 480 GLU A N 1
ATOM 3536 C CA . GLU A 1 480 ? 13.728 14.270 21.357 1.00 82.81 480 GLU A CA 1
ATOM 3537 C C . GLU A 1 480 ? 13.994 14.227 19.844 1.00 82.81 480 GLU A C 1
ATOM 3539 O O . GLU A 1 480 ? 14.911 14.889 19.361 1.00 82.81 480 GLU A O 1
ATOM 3544 N N . GLY A 1 481 ? 13.133 13.557 19.068 1.00 79.06 481 GLY A N 1
ATOM 3545 C CA . GLY A 1 481 ? 13.273 13.484 17.610 1.00 79.06 481 GLY A CA 1
ATOM 3546 C C . GLY A 1 481 ? 13.225 14.853 16.921 1.00 79.06 481 GLY A C 1
ATOM 3547 O O . GLY A 1 481 ? 13.959 15.091 15.962 1.00 79.06 481 GLY A O 1
ATOM 3548 N N . ARG A 1 482 ? 12.413 15.789 17.433 1.00 74.88 482 ARG A N 1
ATOM 3549 C CA . ARG A 1 482 ? 12.382 17.180 16.951 1.00 74.88 482 ARG A CA 1
ATOM 3550 C C . ARG A 1 482 ? 13.646 17.968 17.294 1.00 74.88 482 ARG A C 1
ATOM 3552 O O . ARG A 1 482 ? 14.033 18.838 16.516 1.00 74.88 482 ARG A O 1
ATOM 3559 N N . ALA A 1 483 ? 14.273 17.695 18.438 1.00 72.06 483 ALA A N 1
ATOM 3560 C CA . ALA A 1 483 ? 15.529 18.337 18.819 1.00 72.06 483 ALA A CA 1
ATOM 3561 C C . ALA A 1 483 ? 16.689 17.900 17.906 1.00 72.06 483 ALA A C 1
ATOM 3563 O O . ALA A 1 483 ? 17.527 18.731 17.557 1.00 72.06 483 ALA A O 1
ATOM 3564 N N . ASP A 1 484 ? 16.683 16.642 17.460 1.00 68.62 484 ASP A N 1
ATOM 3565 C CA . ASP A 1 484 ? 17.731 16.072 16.606 1.00 68.62 484 ASP A CA 1
ATOM 3566 C C . ASP A 1 484 ? 17.604 16.462 15.120 1.00 68.62 484 ASP A C 1
ATOM 3568 O O . ASP A 1 484 ? 18.612 16.559 14.421 1.00 68.62 484 ASP A O 1
ATOM 3572 N N . GLN A 1 485 ? 16.387 16.703 14.614 1.00 57.66 485 GLN A N 1
ATOM 3573 C CA . GLN A 1 485 ? 16.139 16.911 13.174 1.00 57.66 485 GLN A CA 1
ATOM 3574 C C . GLN A 1 485 ? 16.120 18.382 12.716 1.00 57.66 485 GLN A C 1
ATOM 3576 O O . GLN A 1 485 ? 16.023 18.644 11.516 1.00 57.66 485 GLN A O 1
ATOM 3581 N N . GLY A 1 486 ? 16.241 19.348 13.634 1.00 54.62 486 GLY A N 1
ATOM 3582 C CA . GLY A 1 486 ? 16.057 20.770 13.326 1.00 54.62 486 GLY A CA 1
ATOM 3583 C C . GLY A 1 486 ? 14.588 21.102 13.015 1.00 54.62 486 GLY A C 1
ATOM 3584 O O . GLY A 1 486 ? 13.827 20.276 12.523 1.00 54.62 486 GLY A O 1
ATOM 3585 N N . ALA A 1 487 ? 14.150 22.319 13.337 1.00 51.25 487 ALA A N 1
ATOM 3586 C CA . ALA A 1 487 ? 12.735 22.697 13.458 1.00 51.25 487 ALA A CA 1
ATOM 3587 C C . ALA A 1 487 ? 11.873 22.681 12.164 1.00 51.25 487 ALA A C 1
ATOM 3589 O O . ALA A 1 487 ? 10.771 23.223 12.182 1.00 51.25 487 ALA A O 1
ATOM 3590 N N . ASP A 1 488 ? 12.324 22.077 11.058 1.00 45.00 488 ASP A N 1
ATOM 3591 C CA . ASP A 1 488 ? 11.836 22.399 9.706 1.00 45.00 488 ASP A CA 1
ATOM 3592 C C . ASP A 1 488 ? 11.061 21.289 8.966 1.00 45.00 488 ASP A C 1
ATOM 3594 O O . ASP A 1 488 ? 10.786 21.411 7.772 1.00 45.00 488 ASP A O 1
ATOM 3598 N N . ARG A 1 489 ? 10.631 20.207 9.634 1.00 45.53 489 ARG A N 1
ATOM 3599 C CA . ARG A 1 489 ? 9.732 19.211 9.006 1.00 45.53 489 ARG A CA 1
ATOM 3600 C C . ARG A 1 489 ? 8.519 18.857 9.878 1.00 45.53 489 ARG A C 1
ATOM 3602 O O . ARG A 1 489 ? 8.636 18.162 10.877 1.00 45.53 489 ARG A O 1
ATOM 3609 N N . HIS A 1 490 ? 7.344 19.345 9.461 1.00 50.38 490 HIS A N 1
ATOM 3610 C CA . HIS A 1 490 ? 6.000 18.739 9.591 1.00 50.38 490 HIS A CA 1
ATOM 3611 C C . HIS A 1 490 ? 5.543 18.120 10.941 1.00 50.38 490 HIS A C 1
ATOM 3613 O O . HIS A 1 490 ? 4.669 17.257 10.955 1.00 50.38 490 HIS A O 1
ATOM 3619 N N . SER A 1 491 ? 6.029 18.579 12.093 1.00 49.69 491 SER A N 1
ATOM 3620 C CA . SER A 1 491 ? 5.858 17.860 13.372 1.00 49.69 491 SER A CA 1
ATOM 3621 C C . SER A 1 491 ? 4.759 18.371 14.324 1.00 49.69 491 SER A C 1
ATOM 3623 O O . SER A 1 491 ? 4.758 18.042 15.507 1.00 49.69 491 SER A O 1
ATOM 3625 N N . GLY A 1 492 ? 3.779 19.144 13.840 1.00 55.53 492 GLY A N 1
ATOM 3626 C CA . GLY A 1 492 ? 2.662 19.610 14.683 1.00 55.53 492 GLY A CA 1
ATOM 3627 C C . GLY A 1 492 ? 1.629 18.523 15.019 1.00 55.53 492 GLY A C 1
ATOM 3628 O O . GLY A 1 492 ? 1.117 18.472 16.133 1.00 55.53 492 GLY A O 1
ATOM 3629 N N . SER A 1 493 ? 1.340 17.619 14.076 1.00 63.62 493 SER A N 1
ATOM 3630 C CA . SER A 1 493 ? 0.158 16.748 14.187 1.00 63.62 493 SER A CA 1
ATOM 3631 C C . SER A 1 493 ? 0.269 15.656 15.258 1.00 63.62 493 SER A C 1
ATOM 3633 O O . SER A 1 493 ? -0.710 15.396 15.960 1.00 63.62 493 SER A O 1
ATOM 3635 N N . ASP A 1 494 ? 1.449 15.058 15.439 1.00 78.00 494 ASP A N 1
ATOM 3636 C CA . ASP A 1 494 ? 1.656 14.008 16.442 1.00 78.00 494 ASP A CA 1
ATOM 3637 C C . ASP A 1 494 ? 1.801 14.588 17.852 1.00 78.00 494 ASP A C 1
ATOM 3639 O O . ASP A 1 494 ? 1.207 14.063 18.796 1.00 78.00 494 ASP A O 1
ATOM 3643 N N . ALA A 1 495 ? 2.498 15.718 17.998 1.00 81.50 495 ALA A N 1
ATOM 3644 C CA . ALA A 1 495 ? 2.592 16.437 19.265 1.00 81.50 495 ALA A CA 1
ATOM 3645 C C . ALA A 1 495 ? 1.204 16.863 19.776 1.00 81.50 495 ALA A C 1
ATOM 3647 O O . ALA A 1 495 ? 0.863 16.597 20.933 1.00 81.50 495 ALA A O 1
ATOM 3648 N N . ASP A 1 496 ? 0.374 17.443 18.903 1.00 86.62 496 ASP A N 1
ATOM 3649 C CA . ASP A 1 496 ? -1.001 17.829 19.233 1.00 86.62 496 ASP A CA 1
ATOM 3650 C C . ASP A 1 496 ? -1.860 16.604 19.575 1.00 86.62 496 ASP A C 1
ATOM 3652 O O . ASP A 1 496 ? -2.608 16.609 20.558 1.00 86.62 496 ASP A O 1
ATOM 3656 N N . ARG A 1 497 ? -1.711 15.509 18.817 1.00 88.62 497 ARG A N 1
ATOM 3657 C CA . ARG A 1 497 ? -2.418 14.247 19.067 1.00 88.62 497 ARG A CA 1
ATOM 3658 C C . ARG A 1 497 ? -2.063 13.645 20.426 1.00 88.62 497 ARG A C 1
ATOM 3660 O O . ARG A 1 497 ? -2.961 13.196 21.143 1.00 88.62 497 ARG A O 1
ATOM 3667 N N . TYR A 1 498 ? -0.784 13.614 20.799 1.00 93.06 498 TYR A N 1
ATOM 3668 C CA . TYR A 1 498 ? -0.357 13.086 22.096 1.00 93.06 498 TYR A CA 1
ATOM 3669 C C . TYR A 1 498 ? -0.754 14.013 23.245 1.00 93.06 498 TYR A C 1
ATOM 3671 O O . TYR A 1 498 ? -1.189 13.522 24.287 1.00 93.06 498 TYR A O 1
ATOM 3679 N N . ALA A 1 499 ? -0.688 15.334 23.062 1.00 91.81 499 ALA A N 1
ATOM 3680 C CA . ALA A 1 499 ? -1.177 16.295 24.049 1.00 91.81 499 ALA A CA 1
ATOM 3681 C C . ALA A 1 499 ? -2.681 16.114 24.317 1.00 91.81 499 ALA A C 1
ATOM 3683 O O . ALA A 1 499 ? -3.112 16.072 25.474 1.00 91.81 499 ALA A O 1
ATOM 3684 N N . ASP A 1 500 ? -3.469 15.933 23.257 1.00 94.00 500 ASP A N 1
ATOM 3685 C CA . ASP A 1 500 ? -4.896 15.648 23.345 1.00 94.00 500 ASP A CA 1
ATOM 3686 C C . ASP A 1 500 ? -5.189 14.312 24.050 1.00 94.00 500 ASP A C 1
ATOM 3688 O O . ASP A 1 500 ? -6.041 14.242 24.939 1.00 94.00 500 ASP A O 1
ATOM 3692 N N . ALA A 1 501 ? -4.446 13.255 23.717 1.00 94.50 501 ALA A N 1
ATOM 3693 C CA . ALA A 1 501 ? -4.584 11.954 24.367 1.00 94.50 501 ALA A CA 1
ATOM 3694 C C . ALA A 1 501 ? -4.214 12.004 25.862 1.00 94.50 501 ALA A C 1
ATOM 3696 O O . ALA A 1 501 ? -4.934 11.468 26.706 1.00 94.50 501 ALA A O 1
ATOM 3697 N N . LEU A 1 502 ? -3.134 12.709 26.219 1.00 96.88 502 LEU A N 1
ATOM 3698 C CA . LEU A 1 502 ? -2.740 12.948 27.610 1.00 96.88 502 LEU A CA 1
ATOM 3699 C C . LEU A 1 502 ? -3.838 13.676 28.388 1.00 96.88 502 LEU A C 1
ATOM 3701 O O . LEU A 1 502 ? -4.127 13.310 29.530 1.00 96.88 502 LEU A O 1
ATOM 3705 N N . ARG A 1 503 ? -4.450 14.695 27.777 1.00 97.00 503 ARG A N 1
ATOM 3706 C CA . ARG A 1 503 ? -5.572 15.436 28.357 1.00 97.00 503 ARG A CA 1
ATOM 3707 C C . ARG A 1 503 ? -6.766 14.513 28.606 1.00 97.00 503 ARG A C 1
ATOM 3709 O O . ARG A 1 503 ? -7.223 14.444 29.744 1.00 97.00 503 ARG A O 1
ATOM 3716 N N . ARG A 1 504 ? -7.185 13.727 27.607 1.00 96.69 504 ARG A N 1
ATOM 3717 C CA . ARG A 1 504 ? -8.273 12.737 27.740 1.00 96.69 504 ARG A CA 1
ATOM 3718 C C . ARG A 1 504 ? -8.015 11.726 28.859 1.00 96.69 504 ARG A C 1
ATOM 3720 O O . ARG A 1 504 ? -8.911 11.452 29.654 1.00 96.69 504 ARG A O 1
ATOM 3727 N N . CYS A 1 505 ? -6.789 11.214 28.979 1.00 97.12 505 CYS A N 1
ATOM 3728 C CA . CYS A 1 505 ? -6.413 10.314 30.072 1.00 97.12 505 CYS A CA 1
ATOM 3729 C C . CYS A 1 505 ? -6.563 10.967 31.456 1.00 97.12 505 CYS A C 1
ATOM 3731 O O . CYS A 1 505 ? -7.047 10.319 32.385 1.00 97.12 505 CYS A O 1
ATOM 3733 N N . ARG A 1 506 ? -6.153 12.233 31.613 1.00 97.56 506 ARG A N 1
ATOM 3734 C CA . ARG A 1 506 ? -6.270 12.968 32.887 1.00 97.56 506 ARG A CA 1
ATOM 3735 C C . ARG A 1 506 ? -7.723 13.260 33.240 1.00 97.56 506 ARG A C 1
ATOM 3737 O O . ARG A 1 506 ? -8.138 12.921 34.341 1.00 97.56 506 ARG A O 1
ATOM 3744 N N . GLU A 1 507 ? -8.491 13.790 32.292 1.00 97.50 507 GLU A N 1
ATOM 3745 C CA . GLU A 1 507 ? -9.924 14.064 32.461 1.00 97.50 507 GLU A CA 1
ATOM 3746 C C . GLU A 1 507 ? -10.686 12.788 32.846 1.00 97.50 507 GLU A C 1
ATOM 3748 O O . GLU A 1 507 ? -11.505 12.789 33.764 1.00 97.50 507 GLU A O 1
ATOM 3753 N N . PHE A 1 508 ? -10.363 11.658 32.208 1.00 97.62 508 PHE A N 1
ATOM 3754 C CA . PHE A 1 508 ? -10.963 10.374 32.552 1.00 97.62 508 PHE A CA 1
ATOM 3755 C C . PHE A 1 508 ? -10.576 9.909 33.965 1.00 97.62 508 PHE A C 1
ATOM 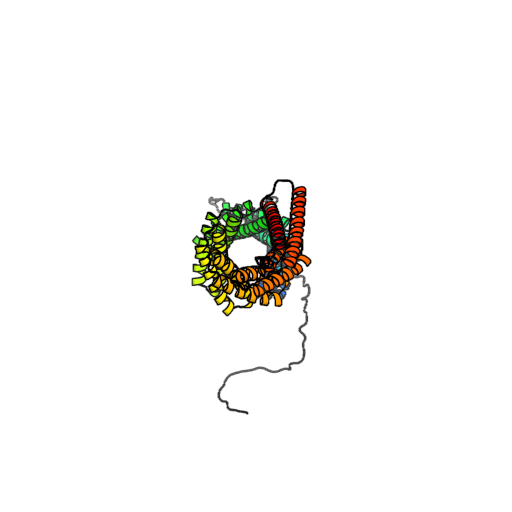3757 O O . PHE A 1 508 ? -11.424 9.433 34.714 1.00 97.62 508 PHE A O 1
ATOM 3764 N N . LEU A 1 509 ? -9.316 10.076 34.378 1.00 97.44 509 LEU A N 1
ATOM 3765 C CA . LEU A 1 509 ? -8.884 9.755 35.744 1.00 97.44 509 LEU A CA 1
ATOM 3766 C C . LEU A 1 509 ? -9.566 10.637 36.802 1.00 97.44 509 LEU A C 1
ATOM 3768 O O . LEU A 1 509 ? -9.926 10.129 37.865 1.00 97.44 509 LEU A O 1
ATOM 3772 N N . GLU A 1 510 ? -9.768 11.923 36.517 1.00 95.88 510 GLU A N 1
ATOM 3773 C CA . GLU A 1 510 ? -10.517 12.852 37.372 1.00 95.88 510 GLU A CA 1
ATOM 3774 C C . GLU A 1 510 ? -11.989 12.444 37.483 1.00 95.88 510 GLU A C 1
ATOM 3776 O O . GLU A 1 510 ? -12.524 12.365 38.590 1.00 95.88 510 GLU A O 1
ATOM 3781 N N . PHE A 1 511 ? -12.617 12.086 36.359 1.00 95.88 511 PHE A N 1
ATOM 3782 C CA . PHE A 1 511 ? -13.972 11.538 36.329 1.00 95.88 511 PHE A CA 1
ATOM 3783 C C . PHE A 1 511 ? -14.106 10.292 37.222 1.00 95.88 511 PHE A C 1
ATOM 3785 O O . PHE A 1 511 ? -15.018 10.215 38.047 1.00 95.88 511 PHE A O 1
ATOM 3792 N N . LEU A 1 512 ? -13.170 9.341 37.122 1.00 94.06 512 LEU A N 1
ATOM 3793 C CA . LEU A 1 512 ? -13.175 8.130 37.953 1.00 94.06 512 LEU A CA 1
ATOM 3794 C C . LEU A 1 512 ? -12.988 8.441 39.447 1.00 94.06 512 LEU A C 1
ATOM 3796 O O . LEU A 1 512 ? -13.599 7.784 40.291 1.00 94.06 512 LEU A O 1
ATOM 3800 N N . ALA A 1 513 ? -12.160 9.434 39.787 1.00 90.12 513 ALA A N 1
ATOM 3801 C CA . ALA A 1 513 ? -11.955 9.866 41.169 1.00 90.12 513 ALA A CA 1
ATOM 3802 C C . ALA A 1 513 ? -13.204 10.552 41.749 1.00 90.12 513 ALA A C 1
ATOM 3804 O O . ALA A 1 513 ? -13.581 10.272 42.888 1.00 90.12 513 ALA A O 1
ATOM 3805 N N . GLY A 1 514 ? -13.882 11.388 40.956 1.00 84.81 514 GLY A N 1
ATOM 3806 C CA . GLY A 1 514 ? -15.153 12.012 41.328 1.00 84.81 514 GLY A CA 1
ATOM 3807 C C . GLY A 1 514 ? -16.274 10.989 41.532 1.00 84.81 514 GLY A C 1
ATOM 3808 O O . GLY A 1 514 ? -17.005 11.064 42.517 1.00 84.81 514 GLY A O 1
ATOM 3809 N N . ALA A 1 515 ? -16.358 9.977 40.662 1.00 72.44 515 ALA A N 1
ATOM 3810 C CA . ALA A 1 515 ? -17.319 8.881 40.794 1.00 72.44 515 ALA A CA 1
ATOM 3811 C C . ALA A 1 515 ? -17.081 8.025 42.054 1.00 72.44 515 ALA A C 1
ATOM 3813 O O . ALA A 1 515 ? -18.037 7.561 42.671 1.00 72.44 515 ALA A O 1
ATOM 3814 N N . ALA A 1 516 ? -15.823 7.848 42.471 1.00 62.31 516 ALA A N 1
ATOM 3815 C CA . ALA A 1 516 ? -15.472 7.132 43.699 1.00 62.31 516 ALA A CA 1
ATOM 3816 C C . ALA A 1 516 ? -15.746 7.937 44.989 1.00 62.31 516 ALA A C 1
ATOM 3818 O O . ALA A 1 516 ? -15.818 7.349 46.066 1.00 62.31 516 ALA A O 1
ATOM 3819 N N . GLY A 1 517 ? -15.886 9.266 44.890 1.00 54.09 517 GLY A N 1
ATOM 3820 C CA . GLY A 1 517 ? -16.118 10.176 46.018 1.00 54.09 517 GLY A CA 1
ATOM 3821 C C . GLY A 1 517 ? -17.588 10.505 46.316 1.00 54.09 517 GLY A C 1
ATOM 3822 O O . GLY A 1 517 ? -17.858 11.191 47.301 1.00 54.09 517 GLY A O 1
ATOM 3823 N N . ALA A 1 518 ? -18.544 10.046 45.500 1.00 46.59 518 ALA A N 1
ATOM 3824 C CA . ALA A 1 518 ? -19.969 10.298 45.723 1.00 46.59 518 ALA A CA 1
ATOM 3825 C C . ALA A 1 518 ? -20.537 9.379 46.833 1.00 46.59 518 ALA A C 1
ATOM 3827 O O . ALA A 1 518 ? -20.393 8.156 46.743 1.00 46.59 518 ALA A O 1
ATOM 3828 N N . PRO A 1 519 ? -21.201 9.916 47.878 1.00 42.81 519 PRO A N 1
ATOM 3829 C CA . PRO A 1 519 ? -21.799 9.094 48.928 1.00 42.81 519 PRO A CA 1
ATOM 3830 C C . PRO A 1 519 ? -22.951 8.244 48.371 1.00 42.81 519 PRO A C 1
ATOM 3832 O O . PRO A 1 519 ? -23.813 8.734 47.642 1.00 42.81 519 PRO A O 1
ATOM 3835 N N . SER A 1 520 ? -22.984 6.958 48.731 1.00 44.34 520 SER A N 1
ATOM 3836 C CA . SER A 1 520 ? -24.076 6.045 48.374 1.00 44.34 520 SER A CA 1
ATOM 3837 C C . SER A 1 520 ? -25.412 6.534 48.965 1.00 44.34 520 SER A C 1
ATOM 3839 O O . SER A 1 520 ? -25.442 6.887 50.145 1.00 44.34 520 SER A O 1
ATOM 3841 N N . PRO A 1 521 ? -26.541 6.509 48.230 1.00 43.94 521 PRO A N 1
ATOM 3842 C CA . PRO A 1 521 ? -27.821 7.042 48.712 1.00 43.94 521 PRO A CA 1
ATOM 3843 C C . PRO A 1 521 ? -28.522 6.179 49.788 1.00 43.94 521 PRO A C 1
ATOM 3845 O O . PRO A 1 521 ? -29.712 6.350 50.029 1.00 43.94 521 PRO A O 1
ATOM 3848 N N . SER A 1 522 ? -27.829 5.258 50.468 1.00 45.75 522 SER A N 1
ATOM 3849 C CA . SER A 1 522 ? -28.456 4.275 51.368 1.00 45.75 522 SER A CA 1
ATOM 3850 C C . SER A 1 522 ? -28.391 4.594 52.872 1.00 45.75 522 SER A C 1
ATOM 3852 O O . SER A 1 522 ? -28.538 3.677 53.677 1.00 45.75 522 SER A O 1
ATOM 3854 N N . SER A 1 523 ? -28.187 5.845 53.295 1.00 44.97 523 SER A N 1
ATOM 3855 C CA . SER A 1 523 ? -28.199 6.200 54.733 1.00 44.97 523 SER A CA 1
ATOM 3856 C C . SER A 1 523 ? -29.176 7.312 55.133 1.00 44.97 523 SER A C 1
ATOM 3858 O O . SER A 1 523 ? -29.205 7.703 56.297 1.00 44.97 523 SER A O 1
ATOM 3860 N N . ALA A 1 524 ? -30.053 7.767 54.232 1.00 44.75 524 ALA A N 1
ATOM 3861 C CA . ALA A 1 524 ? -31.123 8.716 54.555 1.00 44.75 524 ALA A CA 1
ATOM 3862 C C . ALA A 1 524 ? -32.483 8.013 54.730 1.00 44.75 524 ALA A C 1
ATOM 3864 O O . ALA A 1 524 ? -33.443 8.289 54.019 1.00 44.75 524 ALA A O 1
ATOM 3865 N N . SER A 1 525 ? -32.576 7.076 55.674 1.00 47.56 525 SER A N 1
ATOM 3866 C CA . SER A 1 525 ? -33.864 6.591 56.186 1.00 47.56 525 SER A CA 1
ATOM 3867 C C . SER A 1 525 ? -33.687 6.107 57.618 1.00 47.56 525 SER A C 1
ATOM 3869 O O . SER A 1 525 ? -33.349 4.949 57.854 1.00 47.56 525 SER A O 1
ATOM 3871 N N . GLY A 1 526 ? -33.929 6.996 58.580 1.00 45.91 526 GLY A N 1
ATOM 3872 C CA . GLY A 1 526 ? -34.051 6.593 59.977 1.00 45.91 526 GLY A CA 1
ATOM 3873 C C . GLY A 1 526 ? -33.734 7.690 60.978 1.00 45.91 526 GLY A C 1
ATOM 3874 O O . GLY A 1 526 ? -32.762 7.553 61.705 1.00 45.91 526 GLY A O 1
ATOM 3875 N N . ALA A 1 527 ? -34.540 8.754 61.025 1.00 42.72 527 ALA A N 1
ATOM 3876 C CA . ALA A 1 527 ? -34.795 9.517 62.254 1.00 42.72 527 ALA A CA 1
ATOM 3877 C C . ALA A 1 527 ? -35.856 10.598 61.993 1.00 42.72 527 ALA A C 1
ATOM 3879 O O . ALA A 1 527 ? -35.544 11.776 61.840 1.00 42.72 527 ALA A O 1
ATOM 3880 N N . ALA A 1 528 ? -37.126 10.199 61.951 1.00 41.44 528 ALA A N 1
ATOM 3881 C CA . ALA A 1 528 ? -38.233 11.126 62.137 1.00 41.44 528 ALA A CA 1
ATOM 3882 C C . ALA A 1 528 ? -39.285 10.480 63.047 1.00 41.44 528 ALA A C 1
ATOM 3884 O O . ALA A 1 528 ? -39.998 9.576 62.629 1.00 41.44 528 ALA A O 1
ATOM 3885 N N . GLY A 1 529 ? -39.354 10.987 64.281 1.00 34.66 529 GLY A N 1
ATOM 3886 C CA . GLY A 1 529 ? -40.572 11.046 65.090 1.00 34.66 529 GLY A CA 1
ATOM 3887 C C . GLY A 1 529 ? -40.892 9.843 65.976 1.00 34.66 529 GLY A C 1
ATOM 3888 O O . GLY A 1 529 ? -41.397 8.848 65.486 1.00 34.66 529 GLY A O 1
ATOM 3889 N N . THR A 1 530 ? -40.719 10.014 67.292 1.00 38.75 530 THR A N 1
ATOM 3890 C CA . THR A 1 530 ? -41.825 9.963 68.276 1.00 38.75 530 THR A CA 1
ATOM 3891 C C . THR A 1 530 ? -41.329 10.452 69.641 1.00 38.75 530 THR A C 1
ATOM 3893 O O . THR A 1 530 ? -40.514 9.778 70.267 1.00 38.75 530 THR A O 1
ATOM 3896 N N . SER A 1 531 ? -41.835 11.599 70.107 1.00 38.72 531 SER A N 1
ATOM 3897 C CA . SER A 1 531 ? -42.092 11.844 71.534 1.00 38.72 531 SER A CA 1
ATOM 3898 C C . SER A 1 531 ? -43.041 13.040 71.705 1.00 38.72 531 SER A C 1
ATOM 3900 O O . SER A 1 531 ? -42.601 14.187 71.663 1.00 38.72 531 SER A O 1
ATOM 3902 N N . THR A 1 532 ? -44.334 12.739 71.838 1.00 46.25 532 THR A N 1
ATOM 3903 C CA . THR A 1 532 ? -45.300 13.311 72.801 1.00 46.25 532 THR A CA 1
ATOM 3904 C C . THR A 1 532 ? -46.361 12.258 73.036 1.00 46.25 532 THR A C 1
ATOM 3906 O O . THR A 1 532 ? -46.874 11.753 72.009 1.00 46.25 532 THR A O 1
#

Secondary structure (DSSP, 8-state):
--------------------S---PPP----------HHHHHHHHHHHHHHHHHHHHTT-HHHHHHHHHHHHHHHHHHHHH-HHHHHHHHHHHHHHHHHHHHHTT-HHHHHHHHHHHHHHHHHHTTTTSS-------------------------HHHHTHHHHHHHHHHHHHHHHHTT-HHHHHHHHHHHHHHHHHHHHH-HHHHHHHHHHHHHHHHHHHHHTT-HHHHHHHHHHHHHHHHHHHHH-HHHHHHHHHHHHHHHHHHHHHTT-HHHHHHHHHHHHHHHHHHHHH-HHHHHHHHHHHHHHHHHHHHHTT-HHHHHHHHHHHHHHHHHHHTT-HHHHHHHHHHHHHHHHHHHHHTT-HHHHHHHHHHHHHHHHHHHHH-HHHHHHHHHHHHHHHHHHHHHTT-HHHHHHHHHHHHHHHHHHHHH-HHHHHHHHHHHHHHHHHHHHHTT-HHHHHHHHHHHHHHHHHHHHHHHHHHHHH-TTS--HHHHHHHHHHHHHHHHHHHHHHHHHTSPPS-S--S------

Radius of gyration: 33.97 Å; chains: 1; bounding box: 86×81×136 Å

Sequence (532 aa):
MRDEHARHGDSRRAGLPGGDPSREGLPNEVLPNEDLPGQDLAAAADAAADRAAELADVGRTAEALAGATEAVRRYRDLAGSDARVFAPDLASALGLLADLLHAAGRDAEAADAAREAAVLFRELAGSAANSVIPGEAPSNISDGNGDTRDDEEGDETSLFKPYLAAALNNLSVRLHDIGSDAAALDASREAVAVYRELAAQSPDDVSGGLATSLGNLANRLDEVGTAAEALEITGEAARWHQRLAGQDPATYLPLLAQTMNNLAVRQRLAGHRTAAIATTRQAVNLYRGLAAREPDSYTGHLAMSLDNLANVLHDAGRTVDALGATQEVTEIYRKLVERNESAYLAPLAMSLNNLAVRLAAAGRRDEALAATAEATALYRRLARDNPHEHLANLAAALGNLAADLADAGRTTEALSAARESVDAMRRLAFGNRAVYLPQLAQAVFDLAVRMQDAGRTASAAANAREALRLYQELSARDAEGRADQGADRHSGSDADRYADALRRCREFLEFLAGAAGAPSPSSASGAAGTST

Foldseek 3Di:
DDDDDDDDDDDDDDDDDDDDDDDDDDDPDPDDPDPDPLVVLLVQLVVLQVVLVVCVVVVVLVSSLVSLVVSLVSLVVSCVVPVLPRLLVNLVSLQSNLVSCVVVVNLVSSLVSLVSSLVSLVCLLVPPPDDDDDDDDDDDDDDDDDDPPPPPPDDSSLVSLLVSLVSLLSSLVSCVVVPNLVSSLVSLVSSLVSLVVVCVPPVPVRLVVNLVSLQSNLVSCVVVPNLVVSLVSLVVSLVSLVVVCVVPVVPRLLVNLVSLLVNLVSCVVVVVLVSSLVSLVSSLVSLVVVCVVVVVPRLVVNLVSLQSNLVSCVSVVVLVSSLVSLVVSLVSLVVVCVVPVPVRLLVNLVSLQVNLVSCVVVVVLVSSLVSLVSSLVSLVVVCVVPVPPRLLVNLSSLLSNLVSCVVVVVLVSSLVSLVSSLVSLVVVCVVPVVVSLVVNLVSLLSNLVSCVSVVNLVSSLVSLVVSLVSLVVQLVVLVVVCVVPDVPDDSPPSNVVSVVSNVVSVVVNVVSVVVVPDDDPPPPDDDDDDDD

pLDDT: mean 83.63, std 22.34, range [23.33, 98.62]